Protein AF-A0A371WNA5-F1 (afdb_monomer_lite)

Structure (mmCIF, N/CA/C/O backbone):
data_AF-A0A371WNA5-F1
#
_entry.id   AF-A0A371WNA5-F1
#
loop_
_atom_site.group_PDB
_atom_site.id
_atom_site.type_symbol
_atom_site.label_atom_id
_atom_site.label_alt_id
_atom_site.label_comp_id
_atom_site.label_asym_id
_atom_site.label_entity_id
_atom_site.label_seq_id
_atom_site.pdbx_PDB_ins_code
_atom_site.Cartn_x
_atom_site.Cartn_y
_atom_site.Cartn_z
_atom_site.occupancy
_atom_site.B_iso_or_equiv
_atom_site.auth_seq_id
_atom_site.auth_comp_id
_atom_site.auth_asym_id
_atom_site.auth_atom_id
_atom_site.pdbx_PDB_model_num
ATOM 1 N N . MET A 1 1 ? 99.935 17.808 -42.632 1.00 55.56 1 MET A N 1
ATOM 2 C CA . MET A 1 1 ? 100.412 16.455 -43.012 1.00 55.56 1 MET A CA 1
ATOM 3 C C . MET A 1 1 ? 101.700 16.459 -43.849 1.00 55.56 1 MET A C 1
ATOM 5 O O . MET A 1 1 ? 102.156 15.390 -44.225 1.00 55.56 1 MET A O 1
ATOM 9 N N . GLN A 1 2 ? 102.340 17.606 -44.113 1.00 47.09 2 GLN A N 1
ATOM 10 C CA . GLN A 1 2 ? 103.704 17.631 -44.658 1.00 47.09 2 GLN A CA 1
ATOM 11 C C . GLN A 1 2 ? 104.681 17.578 -43.479 1.00 47.09 2 GLN A C 1
ATOM 13 O O . GLN A 1 2 ? 104.807 18.547 -42.740 1.00 47.09 2 GLN A O 1
ATOM 18 N N . GLY A 1 3 ? 105.249 16.396 -43.233 1.00 62.16 3 GLY A N 1
ATOM 19 C CA . GLY A 1 3 ? 106.142 16.117 -42.100 1.00 62.16 3 GLY A CA 1
ATOM 20 C C . GLY A 1 3 ? 105.931 14.747 -41.447 1.00 62.16 3 GLY A C 1
ATOM 21 O O . GLY A 1 3 ? 106.762 14.325 -40.651 1.00 62.16 3 GLY A O 1
ATOM 22 N N . MET A 1 4 ? 104.853 14.026 -41.784 1.00 57.50 4 MET A N 1
ATOM 23 C CA . MET A 1 4 ? 104.643 12.668 -41.274 1.00 57.50 4 MET A CA 1
ATOM 24 C C . MET A 1 4 ? 105.511 11.664 -42.050 1.00 57.50 4 MET A C 1
ATOM 26 O O . MET A 1 4 ? 105.470 11.669 -43.283 1.00 57.50 4 MET A O 1
ATOM 30 N N . PRO A 1 5 ? 106.265 10.782 -41.367 1.00 69.06 5 PRO A N 1
ATOM 31 C CA . PRO A 1 5 ? 106.990 9.699 -42.016 1.00 69.06 5 PRO A CA 1
ATOM 32 C C . PRO A 1 5 ? 106.029 8.849 -42.866 1.00 69.06 5 PRO A C 1
ATOM 34 O O . PRO A 1 5 ? 104.929 8.547 -42.392 1.00 69.06 5 PRO A O 1
ATOM 37 N N . PRO A 1 6 ? 106.421 8.399 -44.073 1.00 69.69 6 PRO A N 1
ATOM 38 C CA . PRO A 1 6 ? 105.523 7.714 -45.011 1.00 69.69 6 PRO A CA 1
ATOM 39 C C . PRO A 1 6 ? 104.736 6.538 -44.408 1.00 69.69 6 PRO A C 1
ATOM 41 O O . PRO A 1 6 ? 103.576 6.326 -44.749 1.00 69.69 6 PRO A O 1
ATOM 44 N N . ARG A 1 7 ? 105.328 5.811 -43.450 1.00 69.44 7 ARG A N 1
ATOM 45 C CA . ARG A 1 7 ? 104.669 4.697 -42.746 1.00 69.44 7 ARG A CA 1
ATOM 46 C C . ARG A 1 7 ? 103.568 5.129 -41.774 1.00 69.44 7 ARG A C 1
ATOM 48 O O . ARG A 1 7 ? 102.583 4.418 -41.630 1.00 69.44 7 ARG A O 1
ATOM 55 N N . GLN A 1 8 ? 103.711 6.280 -41.117 1.00 69.00 8 GLN A N 1
ATOM 56 C CA . GLN A 1 8 ? 102.682 6.793 -40.204 1.00 69.00 8 GLN A CA 1
ATOM 57 C C . GLN A 1 8 ? 101.502 7.388 -40.975 1.00 69.00 8 GLN A C 1
ATOM 59 O O . GLN A 1 8 ? 100.360 7.215 -40.562 1.00 69.00 8 GLN A O 1
ATOM 64 N N . ALA A 1 9 ? 101.765 8.008 -42.131 1.00 66.50 9 ALA A N 1
ATOM 65 C CA . ALA A 1 9 ? 100.706 8.432 -43.040 1.00 66.50 9 ALA A CA 1
ATOM 66 C C . ALA A 1 9 ? 99.907 7.226 -43.568 1.00 66.50 9 ALA A C 1
ATOM 68 O O . ALA A 1 9 ? 98.682 7.258 -43.533 1.00 66.50 9 ALA A O 1
ATOM 69 N N . ALA A 1 10 ? 100.582 6.143 -43.976 1.00 71.31 10 ALA A N 1
ATOM 70 C CA . ALA A 1 10 ? 99.922 4.924 -44.449 1.00 71.31 10 ALA A CA 1
ATOM 71 C C . ALA A 1 10 ? 99.013 4.288 -43.380 1.00 71.31 10 ALA A C 1
ATOM 73 O O . ALA A 1 10 ? 97.839 4.056 -43.650 1.00 71.31 10 ALA A O 1
ATOM 74 N N . HIS A 1 11 ? 99.505 4.108 -42.148 1.00 71.31 11 HIS A N 1
ATOM 75 C CA . HIS A 1 11 ? 98.686 3.563 -41.058 1.00 71.31 11 HIS A CA 1
ATOM 76 C C . HIS A 1 11 ? 97.518 4.470 -40.658 1.00 71.31 11 HIS A C 1
ATOM 78 O O . HIS A 1 11 ? 96.440 3.975 -40.336 1.00 71.31 11 HIS A O 1
ATOM 84 N N . PHE A 1 12 ? 97.698 5.794 -40.700 1.00 74.12 12 PHE A N 1
ATOM 85 C CA . PHE A 1 12 ? 96.598 6.722 -40.456 1.00 74.12 12 PHE A CA 1
ATOM 86 C C . PHE A 1 12 ? 95.506 6.565 -41.521 1.00 74.12 12 PHE A C 1
ATOM 88 O O . PHE A 1 12 ? 94.347 6.381 -41.155 1.00 74.12 12 PHE A O 1
ATOM 95 N N . TYR A 1 13 ? 95.870 6.534 -42.811 1.00 71.75 13 TYR A N 1
ATOM 96 C CA . TYR A 1 13 ? 94.924 6.304 -43.909 1.00 71.75 13 TYR A CA 1
ATOM 97 C C . TYR A 1 13 ? 94.220 4.944 -43.811 1.00 71.75 13 TYR A C 1
ATOM 99 O O . TYR A 1 13 ? 93.004 4.895 -43.970 1.00 71.75 13 TYR A O 1
ATOM 107 N N . GLU A 1 14 ? 94.935 3.866 -43.481 1.00 74.19 14 GLU A N 1
ATOM 108 C CA . GLU A 1 14 ? 94.331 2.541 -43.263 1.00 74.19 14 GLU A CA 1
ATOM 109 C C . GLU A 1 14 ? 93.355 2.524 -42.079 1.00 74.19 14 GLU A C 1
ATOM 111 O O . GLU A 1 14 ? 92.328 1.854 -42.145 1.00 74.19 14 GLU A O 1
ATOM 116 N N . SER A 1 15 ? 93.629 3.291 -41.018 1.00 70.06 15 SER A N 1
ATOM 117 C CA . SER A 1 15 ? 92.767 3.334 -39.828 1.00 70.06 15 SER A CA 1
ATOM 118 C C . SER A 1 15 ? 91.469 4.131 -40.023 1.00 70.06 15 SER A C 1
ATOM 120 O O . SER A 1 15 ? 90.460 3.810 -39.399 1.00 70.06 15 SER A O 1
ATOM 122 N N . ILE A 1 16 ? 91.464 5.144 -40.901 1.00 72.81 16 ILE A N 1
ATOM 123 C CA . ILE A 1 16 ? 90.288 6.000 -41.155 1.00 72.81 16 ILE A CA 1
ATOM 124 C C . ILE A 1 16 ? 89.507 5.617 -42.417 1.00 72.81 16 ILE A C 1
ATOM 126 O O . ILE A 1 16 ? 88.330 5.965 -42.527 1.00 72.81 16 ILE A O 1
ATOM 130 N N . ALA A 1 17 ? 90.125 4.904 -43.364 1.00 74.69 17 ALA A N 1
ATOM 131 C CA . ALA A 1 17 ? 89.486 4.505 -44.619 1.00 74.69 17 ALA A CA 1
ATOM 132 C C . ALA A 1 17 ? 88.176 3.710 -44.423 1.00 74.69 17 ALA A C 1
ATOM 134 O O . ALA A 1 17 ? 87.200 4.056 -45.090 1.00 74.69 17 ALA A O 1
ATOM 135 N N . PRO A 1 18 ? 88.070 2.744 -43.483 1.00 80.69 18 PRO A N 1
ATOM 136 C CA . PRO A 1 18 ? 86.810 2.038 -43.231 1.00 80.69 18 PRO A CA 1
ATOM 137 C C . PRO A 1 18 ? 85.691 2.960 -42.718 1.00 80.69 18 PRO A C 1
ATOM 139 O O . PRO A 1 18 ? 84.529 2.788 -43.074 1.00 80.69 18 PRO A O 1
ATOM 142 N N . GLY A 1 19 ? 86.032 3.973 -41.911 1.00 72.44 19 GLY A N 1
ATOM 143 C CA . GLY A 1 19 ? 85.065 4.950 -41.397 1.00 72.44 19 GLY A CA 1
ATOM 144 C C . GLY A 1 19 ? 84.547 5.900 -42.479 1.00 72.44 19 GLY A C 1
ATOM 145 O O . GLY A 1 19 ? 83.353 6.189 -42.529 1.00 72.44 19 GLY A O 1
ATOM 146 N N . ILE A 1 20 ? 85.426 6.343 -43.384 1.00 78.38 20 ILE A N 1
ATOM 147 C CA . ILE A 1 20 ? 85.045 7.169 -44.541 1.00 78.38 20 ILE A CA 1
ATOM 148 C C . ILE A 1 20 ? 84.175 6.367 -45.518 1.00 78.38 20 ILE A C 1
ATOM 150 O O . ILE A 1 20 ? 83.214 6.910 -46.063 1.00 78.38 20 ILE A O 1
ATOM 154 N N . GLU A 1 21 ? 84.475 5.083 -45.720 1.00 78.12 21 GLU A N 1
ATOM 155 C CA . GLU A 1 21 ? 83.683 4.204 -46.585 1.00 78.12 21 GLU A CA 1
ATOM 156 C C . GLU A 1 21 ? 82.281 3.944 -46.010 1.00 78.12 21 GLU A C 1
ATOM 158 O O . GLU A 1 21 ? 81.294 4.088 -46.729 1.00 78.12 21 GLU A O 1
ATOM 163 N N . ASN A 1 22 ? 82.161 3.697 -44.701 1.00 78.25 22 ASN A N 1
ATOM 164 C CA . ASN A 1 22 ? 80.857 3.570 -44.038 1.00 78.25 22 ASN A CA 1
ATOM 165 C C . ASN A 1 22 ? 80.016 4.851 -44.144 1.00 78.25 22 ASN A C 1
ATOM 167 O O . ASN A 1 22 ? 78.826 4.778 -44.443 1.00 78.25 22 ASN A O 1
ATOM 171 N N . LEU A 1 23 ? 80.619 6.032 -43.963 1.00 77.00 23 LEU A N 1
ATOM 172 C CA . LEU A 1 23 ? 79.907 7.308 -44.119 1.00 77.00 23 LEU A CA 1
ATOM 173 C C . LEU A 1 23 ? 79.466 7.556 -45.567 1.00 77.00 23 LEU A C 1
ATOM 175 O O . LEU A 1 23 ? 78.386 8.099 -45.790 1.00 77.00 23 LEU A O 1
ATOM 179 N N . ARG A 1 24 ? 80.259 7.138 -46.561 1.00 75.25 24 ARG A N 1
ATOM 180 C CA . ARG A 1 24 ? 79.859 7.203 -47.976 1.00 75.25 24 ARG A CA 1
ATOM 181 C C . ARG A 1 24 ? 78.702 6.264 -48.286 1.00 75.25 24 ARG A C 1
ATOM 183 O O . ARG A 1 24 ? 77.785 6.676 -48.991 1.00 75.25 24 ARG A O 1
ATOM 190 N N . GLN A 1 25 ? 78.721 5.044 -47.754 1.00 79.44 25 GLN A N 1
ATOM 191 C CA . GLN A 1 25 ? 77.631 4.084 -47.930 1.00 79.44 25 GLN A CA 1
ATOM 192 C C . GLN A 1 25 ? 76.346 4.566 -47.255 1.00 79.44 25 GLN A C 1
ATOM 194 O O . GLN A 1 25 ? 75.288 4.522 -47.878 1.00 79.44 25 GLN A O 1
ATOM 199 N N . GLN A 1 26 ? 76.439 5.105 -46.038 1.00 76.94 26 GLN A N 1
ATOM 200 C CA . GLN A 1 26 ? 75.295 5.675 -45.331 1.00 76.94 26 GLN A CA 1
ATOM 201 C C . GLN A 1 26 ? 74.732 6.899 -46.066 1.00 76.94 26 GLN A C 1
ATOM 203 O O . GLN A 1 26 ? 73.539 6.956 -46.334 1.00 76.94 26 GLN A O 1
ATOM 208 N N . HIS A 1 27 ? 75.584 7.824 -46.514 1.00 73.75 27 HIS A N 1
ATOM 209 C CA . HIS A 1 27 ? 75.142 8.980 -47.297 1.00 73.75 27 HIS A CA 1
ATOM 210 C C . HIS A 1 27 ? 74.528 8.578 -48.650 1.00 73.75 27 HIS A C 1
ATOM 212 O O . HIS A 1 27 ? 73.562 9.193 -49.092 1.00 73.75 27 HIS A O 1
ATOM 218 N N . ALA A 1 28 ? 75.046 7.538 -49.313 1.00 74.81 28 ALA A N 1
ATOM 219 C CA . ALA A 1 28 ? 74.449 7.003 -50.538 1.00 74.81 28 ALA A CA 1
ATOM 220 C C . ALA A 1 28 ? 73.077 6.356 -50.279 1.00 74.81 28 ALA A C 1
ATOM 222 O O . ALA A 1 28 ? 72.165 6.527 -51.088 1.00 74.81 28 ALA A O 1
ATOM 223 N N . GLN A 1 29 ? 72.908 5.660 -49.151 1.00 74.75 29 GLN A N 1
ATOM 224 C CA . GLN A 1 29 ? 71.621 5.106 -48.719 1.00 74.75 29 GLN A CA 1
ATOM 225 C C . GLN A 1 29 ? 70.617 6.209 -48.363 1.00 74.75 29 GLN A C 1
ATOM 227 O O . GLN A 1 29 ? 69.475 6.148 -48.814 1.00 74.75 29 GLN A O 1
ATOM 232 N N . ASP A 1 30 ? 71.045 7.245 -47.644 1.00 74.19 30 ASP A N 1
ATOM 233 C CA . ASP A 1 30 ? 70.201 8.385 -47.278 1.00 74.19 30 ASP A CA 1
ATOM 234 C C . ASP A 1 30 ? 69.790 9.196 -48.515 1.00 74.19 30 ASP A C 1
ATOM 236 O O . ASP A 1 30 ? 68.624 9.564 -48.660 1.00 74.19 30 ASP A O 1
ATOM 240 N N . GLN A 1 31 ? 70.710 9.421 -49.461 1.00 70.88 31 GLN A N 1
ATOM 241 C CA . GLN A 1 31 ? 70.391 10.059 -50.741 1.00 70.88 31 GLN A CA 1
ATOM 242 C C . GLN A 1 31 ? 69.438 9.212 -51.587 1.00 70.88 31 GLN A C 1
ATOM 244 O O . GLN A 1 31 ? 68.507 9.759 -52.180 1.00 70.88 31 GLN A O 1
ATOM 249 N N . ALA A 1 32 ? 69.631 7.892 -51.628 1.00 68.88 32 ALA A N 1
ATOM 250 C CA . ALA A 1 32 ? 68.714 6.988 -52.315 1.00 68.88 32 ALA A CA 1
ATOM 251 C C . ALA A 1 32 ? 67.321 7.005 -51.662 1.00 68.88 32 ALA A C 1
ATOM 253 O O . ALA A 1 32 ? 66.318 7.111 -52.367 1.00 68.88 32 ALA A O 1
ATOM 254 N N . GLY A 1 33 ? 67.247 6.986 -50.328 1.00 70.00 33 GLY A N 1
ATOM 255 C CA . GLY A 1 33 ? 65.998 7.104 -49.574 1.00 70.00 33 GLY A CA 1
ATOM 256 C C . GLY A 1 33 ? 65.288 8.439 -49.813 1.00 70.00 33 GLY A C 1
ATOM 257 O O . GLY A 1 33 ? 64.086 8.462 -50.072 1.00 70.00 33 GLY A O 1
ATOM 258 N N . TYR A 1 34 ? 66.029 9.549 -49.821 1.00 72.19 34 TYR A N 1
ATOM 259 C CA . TYR A 1 34 ? 65.486 10.878 -50.109 1.00 72.19 34 TYR A CA 1
ATOM 260 C C . TYR A 1 34 ? 64.925 10.982 -51.535 1.00 72.19 34 TYR A C 1
ATOM 262 O O . TYR A 1 34 ? 63.826 11.497 -51.727 1.00 72.19 34 TYR A O 1
ATOM 270 N N . GLN A 1 35 ? 65.633 10.445 -52.535 1.00 73.62 35 GLN A N 1
ATOM 271 C CA . GLN A 1 35 ? 65.156 10.427 -53.924 1.00 73.62 35 GLN A CA 1
ATOM 272 C C . GLN A 1 35 ? 63.911 9.548 -54.104 1.00 73.62 35 GLN A C 1
ATOM 274 O O . GLN A 1 35 ? 63.014 9.905 -54.870 1.00 73.62 35 GLN A O 1
ATOM 279 N N . VAL A 1 36 ? 63.823 8.421 -53.389 1.00 72.81 36 VAL A N 1
ATOM 280 C CA . VAL A 1 36 ? 62.626 7.564 -53.382 1.00 72.81 36 VAL A CA 1
ATOM 281 C C . VAL A 1 36 ? 61.442 8.285 -52.737 1.00 72.81 36 VAL A C 1
ATOM 283 O O . VAL A 1 36 ? 60.358 8.286 -53.317 1.00 72.81 36 VAL A O 1
ATOM 286 N N . ASN A 1 37 ? 61.644 8.961 -51.604 1.00 73.75 37 ASN A N 1
ATOM 287 C CA . ASN A 1 37 ? 60.589 9.725 -50.933 1.00 73.75 37 ASN A CA 1
ATOM 288 C C . ASN A 1 37 ? 60.102 10.897 -51.795 1.00 73.75 37 ASN A C 1
ATOM 290 O O . ASN A 1 37 ? 58.908 11.012 -52.041 1.00 73.75 37 ASN A O 1
ATOM 294 N N . GLN A 1 38 ? 61.014 11.686 -52.371 1.00 75.25 38 GLN A N 1
ATOM 295 C CA . GLN A 1 38 ? 60.659 12.791 -53.267 1.00 75.25 38 GLN A CA 1
ATOM 296 C C . GLN A 1 38 ? 59.885 12.305 -54.504 1.00 75.25 38 GLN A C 1
ATOM 298 O O . GLN A 1 38 ? 58.937 12.950 -54.952 1.00 75.25 38 GLN A O 1
ATOM 303 N N . ARG A 1 39 ? 60.260 11.146 -55.059 1.00 74.69 39 ARG A N 1
ATOM 304 C CA . ARG A 1 39 ? 59.533 10.513 -56.168 1.00 74.69 39 ARG A CA 1
ATOM 305 C C . ARG A 1 39 ? 58.135 10.060 -55.742 1.00 74.69 39 ARG A C 1
ATOM 307 O O . ARG A 1 39 ? 57.188 10.277 -56.495 1.00 74.69 39 ARG A O 1
ATOM 314 N N . ASN A 1 40 ? 58.000 9.455 -54.565 1.00 74.31 40 ASN A N 1
ATOM 315 C CA . ASN A 1 40 ? 56.713 9.007 -54.034 1.00 74.31 40 ASN A CA 1
ATOM 316 C C . ASN A 1 40 ? 55.782 10.187 -53.720 1.00 74.31 40 ASN A C 1
ATOM 318 O O . ASN A 1 40 ? 54.592 10.099 -54.024 1.00 74.31 40 ASN A O 1
ATOM 322 N N . ASP A 1 41 ? 56.312 11.301 -53.214 1.00 77.25 41 ASP A N 1
ATOM 323 C CA . ASP A 1 41 ? 55.553 12.530 -52.954 1.00 77.25 41 ASP A CA 1
ATOM 324 C C . ASP A 1 41 ? 55.036 13.158 -54.254 1.00 77.25 41 ASP A C 1
ATOM 326 O O . ASP A 1 41 ? 53.864 13.527 -54.350 1.00 77.25 41 ASP A O 1
ATOM 330 N N . LEU A 1 42 ? 55.876 13.218 -55.295 1.00 81.06 42 LEU A N 1
ATOM 331 C CA . LEU A 1 42 ? 55.479 13.717 -56.616 1.00 81.06 42 LEU A CA 1
ATOM 332 C C . LEU A 1 42 ? 54.384 12.850 -57.248 1.00 81.06 42 LEU A C 1
ATOM 334 O O . LEU A 1 42 ? 53.414 13.380 -57.795 1.00 81.06 42 LEU A O 1
ATOM 338 N N . VAL A 1 43 ? 54.518 11.523 -57.161 1.00 83.12 43 VAL A N 1
ATOM 339 C CA . VAL A 1 43 ? 53.506 10.598 -57.689 1.00 83.12 43 VAL A CA 1
ATOM 340 C C . VAL A 1 43 ? 52.213 10.692 -56.879 1.00 83.12 43 VAL A C 1
ATOM 342 O O . VAL A 1 43 ? 51.143 10.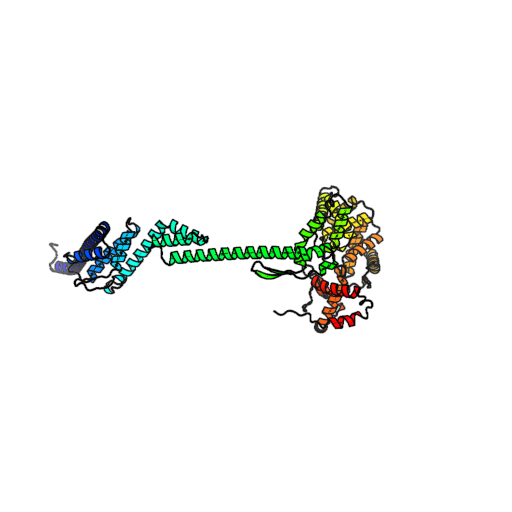803 -57.470 1.00 83.12 43 VAL A O 1
ATOM 345 N N . SER A 1 44 ? 52.285 10.728 -55.549 1.00 82.44 44 SER A N 1
ATOM 346 C CA . SER A 1 44 ? 51.103 10.855 -54.685 1.00 82.44 44 SER A CA 1
ATOM 347 C C . SER A 1 44 ? 50.380 12.185 -54.905 1.00 82.44 44 SER A C 1
ATOM 349 O O . SER A 1 44 ? 49.155 12.207 -55.015 1.00 82.44 44 SER A O 1
ATOM 351 N N . GLY A 1 45 ? 51.121 13.289 -55.057 1.00 84.12 45 GLY A N 1
ATOM 352 C CA . GLY A 1 45 ? 50.570 14.602 -55.399 1.00 84.12 45 GLY A CA 1
ATOM 353 C C . GLY A 1 45 ? 49.857 14.606 -56.753 1.00 84.12 45 GLY A C 1
ATOM 354 O O . GLY A 1 45 ? 48.739 15.109 -56.863 1.00 84.12 45 GLY A O 1
ATOM 355 N N . PHE A 1 46 ? 50.453 13.972 -57.765 1.00 89.06 46 PHE A N 1
ATOM 356 C CA . PHE A 1 46 ? 49.831 13.797 -59.078 1.00 89.06 46 PHE A CA 1
ATOM 357 C C . PHE A 1 46 ? 48.541 12.960 -59.016 1.00 89.06 46 PHE A C 1
ATOM 359 O O . PHE A 1 46 ? 47.511 13.363 -59.561 1.00 89.06 46 PHE A O 1
ATOM 366 N N . LEU A 1 47 ? 48.569 11.816 -58.327 1.00 91.31 47 LEU A N 1
ATOM 367 C CA . LEU A 1 47 ? 47.403 10.939 -58.175 1.00 91.31 47 LEU A CA 1
ATOM 368 C C . LEU A 1 47 ? 46.264 11.639 -57.423 1.00 91.31 47 LEU A C 1
ATOM 370 O O . LEU A 1 47 ? 45.104 11.549 -57.829 1.00 91.31 47 LEU A O 1
ATOM 374 N N . ASN A 1 48 ? 46.595 12.389 -56.371 1.00 88.81 48 ASN A N 1
ATOM 375 C CA . ASN A 1 48 ? 45.632 13.202 -55.635 1.00 88.81 48 ASN A CA 1
ATOM 376 C C . ASN A 1 48 ? 44.998 14.283 -56.511 1.00 88.81 48 ASN A C 1
ATOM 378 O O . ASN A 1 48 ? 43.773 14.419 -56.490 1.00 88.81 48 ASN A O 1
ATOM 382 N N . ALA A 1 49 ? 45.793 14.986 -57.323 1.00 89.38 49 ALA A N 1
ATOM 383 C CA . ALA A 1 49 ? 45.285 15.982 -58.263 1.00 89.38 49 ALA A CA 1
ATOM 384 C C . ALA A 1 49 ? 44.309 15.367 -59.279 1.00 89.38 49 ALA A C 1
ATOM 386 O O . ALA A 1 49 ? 43.251 15.938 -59.532 1.00 89.38 49 ALA A O 1
ATOM 387 N N . ARG A 1 50 ? 44.604 14.169 -59.804 1.00 91.38 50 ARG A N 1
ATOM 388 C CA . ARG A 1 50 ? 43.711 13.468 -60.743 1.00 91.38 50 ARG A CA 1
ATOM 389 C C . ARG A 1 50 ? 42.407 13.005 -60.124 1.00 91.38 50 ARG A C 1
ATOM 391 O O . ARG A 1 50 ? 41.359 13.118 -60.756 1.00 91.38 50 ARG A O 1
ATOM 398 N N . MET A 1 51 ? 42.463 12.494 -58.900 1.00 93.75 51 MET A N 1
ATOM 399 C CA . MET A 1 51 ? 41.254 12.144 -58.165 1.00 93.75 51 MET A CA 1
ATOM 400 C C . MET A 1 51 ? 40.372 13.375 -57.931 1.00 93.75 51 MET A C 1
ATOM 402 O O . MET A 1 51 ? 39.167 13.303 -58.154 1.00 93.75 51 MET A O 1
ATOM 406 N N . SER A 1 52 ? 40.963 14.506 -57.538 1.00 91.69 52 SER A N 1
ATOM 407 C CA . SER A 1 52 ? 40.219 15.752 -57.325 1.00 91.69 52 SER A CA 1
ATOM 408 C C . SER A 1 52 ? 39.648 16.329 -58.629 1.00 91.69 52 SER A C 1
ATOM 410 O O . SER A 1 52 ? 38.458 16.615 -58.683 1.00 91.69 52 SER A O 1
ATOM 412 N N . GLU A 1 53 ? 40.428 16.392 -59.715 1.00 93.31 53 GLU A N 1
ATOM 413 C CA . GLU A 1 53 ? 39.950 16.828 -61.043 1.00 93.31 53 GLU A CA 1
ATOM 414 C C . GLU A 1 53 ? 38.796 15.947 -61.551 1.00 93.31 53 GLU A C 1
ATOM 416 O O . GLU A 1 53 ? 37.832 16.429 -62.149 1.00 93.31 53 GLU A O 1
ATOM 421 N N . GLY A 1 54 ? 38.882 14.637 -61.313 1.00 92.81 54 GLY A N 1
ATOM 422 C CA . GLY A 1 54 ? 37.829 13.695 -61.667 1.00 92.81 54 GLY A CA 1
ATOM 423 C C . GLY A 1 54 ? 36.523 13.959 -60.920 1.00 92.81 54 GLY A C 1
ATOM 424 O O . GLY A 1 54 ? 35.458 13.966 -61.540 1.00 92.81 54 GLY A O 1
ATOM 425 N N . LEU A 1 55 ? 36.614 14.224 -59.614 1.00 91.56 55 LEU A N 1
ATOM 426 C CA . LEU A 1 55 ? 35.468 14.595 -58.783 1.00 91.56 55 LEU A CA 1
ATOM 427 C C . LEU A 1 55 ? 34.851 15.927 -59.221 1.00 91.56 55 LEU A C 1
ATOM 429 O O . LEU A 1 55 ? 33.631 16.011 -59.353 1.00 91.56 55 LEU A O 1
ATOM 433 N N . GLU A 1 56 ? 35.673 16.939 -59.507 1.00 92.12 56 GLU A N 1
ATOM 434 C CA . GLU A 1 56 ? 35.217 18.244 -60.013 1.00 92.12 56 GLU A CA 1
ATOM 435 C C . GLU A 1 56 ? 34.476 18.117 -61.351 1.00 92.12 56 GLU A C 1
ATOM 437 O O . GLU A 1 56 ? 33.507 18.832 -61.606 1.00 92.12 56 GLU A O 1
ATOM 442 N N . ARG A 1 57 ? 34.890 17.166 -62.196 1.00 93.06 57 ARG A N 1
ATOM 443 C CA . ARG A 1 57 ? 34.230 16.847 -63.472 1.00 93.06 57 ARG A CA 1
ATOM 444 C C . ARG A 1 57 ? 33.028 15.908 -63.343 1.00 93.06 57 ARG A C 1
ATOM 446 O O . ARG A 1 57 ? 32.429 15.575 -64.363 1.00 93.06 57 ARG A O 1
ATOM 453 N N . GLY A 1 58 ? 32.681 15.467 -62.133 1.00 90.06 58 GLY A N 1
ATOM 454 C CA . GLY A 1 58 ? 31.566 14.548 -61.893 1.00 90.06 58 GLY A CA 1
ATOM 455 C C . GLY A 1 58 ? 31.772 13.154 -62.491 1.00 90.06 58 GLY A C 1
ATOM 456 O O . GLY A 1 58 ? 30.799 12.486 -62.841 1.00 90.06 58 GLY A O 1
ATOM 457 N N . LEU A 1 59 ? 33.024 12.719 -62.656 1.00 93.12 59 LEU A N 1
ATOM 458 C CA . LEU A 1 59 ? 33.329 11.378 -63.146 1.00 93.12 59 LEU A CA 1
ATOM 459 C C . LEU A 1 59 ? 33.005 10.327 -62.076 1.00 93.12 59 LEU A C 1
ATOM 461 O O . LEU A 1 59 ? 33.204 10.548 -60.882 1.00 93.12 59 LEU A O 1
ATOM 465 N N . SER A 1 60 ? 32.544 9.156 -62.514 1.00 89.69 60 SER A N 1
ATOM 466 C CA . SER A 1 60 ? 32.347 8.008 -61.620 1.00 89.69 60 SER A CA 1
ATOM 467 C C . SER A 1 60 ? 33.685 7.478 -61.074 1.00 89.69 60 SER A C 1
ATOM 469 O O . SER A 1 60 ? 34.717 7.640 -61.736 1.00 89.69 60 SER A O 1
ATOM 471 N N . PRO A 1 61 ? 33.694 6.790 -59.915 1.00 91.12 61 PRO A N 1
ATOM 472 C CA . PRO A 1 61 ? 34.917 6.211 -59.354 1.00 91.12 61 PRO A CA 1
ATOM 473 C C . PRO A 1 61 ? 35.685 5.318 -60.339 1.00 91.12 61 PRO A C 1
ATOM 475 O O . PRO A 1 61 ? 36.905 5.435 -60.442 1.00 91.12 61 PRO A O 1
ATOM 478 N N . ASP A 1 62 ? 34.976 4.515 -61.137 1.00 88.31 62 ASP A N 1
ATOM 479 C CA . ASP A 1 62 ? 35.574 3.641 -62.153 1.00 88.31 62 ASP A CA 1
ATOM 480 C C . ASP A 1 62 ? 36.255 4.431 -63.279 1.00 88.31 62 ASP A C 1
ATOM 482 O O . ASP A 1 62 ? 37.344 4.075 -63.733 1.00 88.31 62 ASP A O 1
ATOM 486 N N . GLN A 1 63 ? 35.645 5.535 -63.723 1.00 90.88 63 GLN A N 1
ATOM 487 C CA . GLN A 1 63 ? 36.239 6.419 -64.732 1.00 90.88 63 GLN A CA 1
ATOM 488 C C . GLN A 1 63 ? 37.483 7.129 -64.189 1.00 90.88 63 GLN A C 1
ATOM 490 O O . GLN A 1 63 ? 38.483 7.252 -64.900 1.00 90.88 63 GLN A O 1
ATOM 495 N N . ILE A 1 64 ? 37.442 7.572 -62.930 1.00 92.50 64 ILE A N 1
ATOM 496 C CA . ILE A 1 64 ? 38.580 8.213 -62.261 1.00 92.50 64 ILE A CA 1
ATOM 497 C C . ILE A 1 64 ? 39.727 7.212 -62.108 1.00 92.50 64 ILE A C 1
ATOM 499 O O . ILE A 1 64 ? 40.861 7.519 -62.485 1.00 92.50 64 ILE A O 1
ATOM 503 N N . TYR A 1 65 ? 39.434 5.995 -61.647 1.00 91.62 65 TYR A N 1
ATOM 504 C CA . TYR A 1 65 ? 40.407 4.910 -61.563 1.00 91.62 65 TYR A CA 1
ATOM 505 C C . TYR A 1 65 ? 41.011 4.577 -62.932 1.00 91.62 65 TYR A C 1
ATOM 507 O O . TYR A 1 65 ? 42.233 4.507 -63.067 1.00 91.62 65 TYR A O 1
ATOM 515 N N . GLY A 1 66 ? 40.180 4.437 -63.970 1.00 89.06 66 GLY A N 1
ATOM 516 C CA . GLY A 1 66 ? 40.629 4.170 -65.337 1.00 89.06 66 GLY A CA 1
ATOM 517 C C . GLY A 1 66 ? 41.577 5.246 -65.878 1.00 89.06 66 GLY A C 1
ATOM 518 O O . GLY A 1 66 ? 42.612 4.920 -66.465 1.00 89.06 66 GLY A O 1
ATOM 519 N N . ASN A 1 67 ? 41.279 6.523 -65.621 1.00 90.38 67 ASN A N 1
ATOM 520 C CA . ASN A 1 67 ? 42.144 7.643 -66.001 1.00 90.38 67 ASN A CA 1
ATOM 521 C C . ASN A 1 67 ? 43.481 7.615 -65.250 1.00 90.38 67 ASN A C 1
ATOM 523 O O . ASN A 1 67 ? 44.537 7.746 -65.867 1.00 90.38 67 ASN A O 1
ATOM 527 N N . ILE A 1 68 ? 43.451 7.366 -63.939 1.00 91.31 68 ILE A N 1
ATOM 528 C CA . ILE A 1 68 ? 44.653 7.216 -63.109 1.00 91.31 68 ILE A CA 1
ATOM 529 C C . ILE A 1 68 ? 45.535 6.070 -63.619 1.00 91.31 68 ILE A C 1
ATOM 531 O O . ILE A 1 68 ? 46.749 6.229 -63.756 1.00 91.31 68 ILE A O 1
ATOM 535 N N . ARG A 1 69 ? 44.937 4.920 -63.952 1.00 88.12 69 ARG A N 1
ATOM 536 C CA . ARG A 1 69 ? 45.657 3.767 -64.515 1.00 88.12 69 ARG A CA 1
ATOM 537 C C . ARG A 1 69 ? 46.333 4.115 -65.838 1.00 88.12 69 ARG A C 1
ATOM 539 O O . ARG A 1 69 ? 47.515 3.812 -66.003 1.00 88.12 69 ARG A O 1
ATOM 546 N N . LYS A 1 70 ? 45.611 4.771 -66.749 1.00 87.00 70 LYS A N 1
ATOM 547 C CA . LYS A 1 70 ? 46.155 5.223 -68.037 1.00 87.00 70 LYS A CA 1
ATOM 548 C C . LYS A 1 70 ? 47.343 6.162 -67.832 1.00 87.00 70 LYS A C 1
ATOM 550 O O . LYS A 1 70 ? 48.392 5.980 -68.446 1.00 87.00 70 LYS A O 1
ATOM 555 N N . ASP A 1 71 ? 47.221 7.111 -66.915 1.00 87.38 71 ASP A N 1
ATOM 556 C CA . ASP A 1 71 ? 48.286 8.071 -66.651 1.00 87.38 71 ASP A CA 1
ATOM 557 C C . ASP A 1 71 ? 49.533 7.413 -66.035 1.00 87.38 71 ASP A C 1
ATOM 559 O O . ASP A 1 71 ? 50.657 7.702 -66.460 1.00 87.38 71 ASP A O 1
ATOM 563 N N . MET A 1 72 ? 49.358 6.458 -65.114 1.00 86.19 72 MET A N 1
ATOM 564 C CA . MET A 1 72 ? 50.464 5.667 -64.554 1.00 86.19 72 MET A CA 1
ATOM 565 C C . MET A 1 72 ? 51.206 4.852 -65.623 1.00 86.19 72 MET A C 1
ATOM 567 O O . MET A 1 72 ? 52.427 4.727 -65.552 1.00 86.19 72 MET A O 1
ATOM 571 N N . GLN A 1 73 ? 50.500 4.348 -66.639 1.00 82.00 73 GLN A N 1
ATOM 572 C CA . GLN A 1 73 ? 51.105 3.627 -67.767 1.00 82.00 73 GLN A CA 1
ATOM 573 C C . GLN A 1 73 ? 51.880 4.542 -68.725 1.00 82.00 73 GLN A C 1
ATOM 575 O O . GLN A 1 73 ? 52.826 4.091 -69.362 1.00 82.00 73 GLN A O 1
ATOM 580 N N . THR A 1 74 ? 51.505 5.819 -68.825 1.00 81.69 74 THR A N 1
ATOM 581 C CA . THR A 1 74 ? 52.174 6.790 -69.716 1.00 81.69 74 THR A CA 1
ATOM 582 C C . THR A 1 74 ? 53.323 7.552 -69.055 1.00 81.69 74 THR A C 1
ATOM 584 O O . THR A 1 74 ? 54.188 8.094 -69.740 1.00 81.69 74 THR A O 1
ATOM 587 N N . THR A 1 75 ? 53.371 7.590 -67.724 1.00 82.81 75 THR A N 1
ATOM 588 C CA . THR A 1 75 ? 54.398 8.336 -66.988 1.00 82.81 75 THR A CA 1
ATOM 589 C C . THR A 1 75 ? 55.668 7.493 -66.853 1.00 82.81 75 THR A C 1
ATOM 591 O O . THR A 1 75 ? 55.651 6.461 -66.184 1.00 82.81 75 THR A O 1
ATOM 594 N N . ASN A 1 76 ? 56.803 7.932 -67.418 1.00 74.50 76 ASN A N 1
ATOM 595 C CA . ASN A 1 76 ? 58.100 7.213 -67.374 1.00 74.50 76 ASN A CA 1
ATOM 596 C C . ASN A 1 76 ? 58.550 6.811 -65.954 1.00 74.50 76 ASN A C 1
ATOM 598 O O . ASN A 1 76 ? 59.255 5.820 -65.765 1.00 74.50 76 ASN A O 1
ATOM 602 N N . VAL A 1 77 ? 58.122 7.580 -64.950 1.00 75.19 77 VAL A N 1
ATOM 603 C CA . VAL A 1 77 ? 58.406 7.342 -63.533 1.00 75.19 77 VAL A CA 1
ATOM 604 C C . VAL A 1 77 ? 57.621 6.146 -62.981 1.00 75.19 77 VAL A C 1
ATOM 606 O O . VAL A 1 77 ? 58.129 5.474 -62.098 1.00 75.19 77 VAL A O 1
ATOM 609 N N . VAL A 1 78 ? 56.421 5.833 -63.466 1.00 78.06 78 VAL A N 1
ATOM 610 C CA . VAL A 1 78 ? 55.562 4.778 -62.879 1.00 78.06 78 VAL A CA 1
ATOM 611 C C . VAL A 1 78 ? 55.407 3.576 -63.812 1.00 78.06 78 VAL A C 1
ATOM 613 O O . VAL A 1 78 ? 55.348 2.438 -63.354 1.00 78.06 78 VAL A O 1
ATOM 616 N N . SER A 1 79 ? 55.441 3.810 -65.122 1.00 81.00 79 SER A N 1
ATOM 617 C CA . SER A 1 79 ? 55.279 2.797 -66.174 1.00 81.00 79 SER A CA 1
ATOM 618 C C . SER A 1 79 ? 56.272 1.634 -66.095 1.00 81.00 79 SER A C 1
ATOM 620 O O . SER A 1 79 ? 55.913 0.511 -66.433 1.00 81.00 79 SER A O 1
ATOM 622 N N . ASN A 1 80 ? 57.486 1.874 -65.591 1.00 82.94 80 ASN A N 1
ATOM 623 C CA . ASN A 1 80 ? 58.521 0.848 -65.422 1.00 82.94 80 ASN A CA 1
ATOM 624 C C . ASN A 1 80 ? 58.406 0.048 -64.105 1.00 82.94 80 ASN A C 1
ATOM 626 O O . ASN A 1 80 ? 59.241 -0.816 -63.846 1.00 82.94 80 ASN A O 1
ATOM 630 N N . MET A 1 81 ? 57.422 0.341 -63.247 1.00 82.88 81 MET A N 1
ATOM 631 C CA . MET A 1 81 ? 57.212 -0.378 -61.983 1.00 82.88 81 MET A CA 1
ATOM 632 C C . MET A 1 81 ? 56.303 -1.604 -62.168 1.00 82.88 81 MET A C 1
ATOM 634 O O . MET A 1 81 ? 55.348 -1.528 -62.948 1.00 82.88 81 MET A O 1
ATOM 638 N N . PRO A 1 82 ? 56.514 -2.700 -61.410 1.00 84.19 82 PRO A N 1
ATOM 639 C CA . PRO A 1 82 ? 55.566 -3.809 -61.341 1.00 84.19 82 PRO A CA 1
ATOM 640 C C . PRO A 1 82 ? 54.167 -3.344 -60.924 1.00 84.19 82 PRO A C 1
ATOM 642 O O . PRO A 1 82 ? 54.017 -2.455 -60.087 1.00 84.19 82 PRO A O 1
ATOM 645 N N . PHE A 1 83 ? 53.130 -3.984 -61.469 1.00 83.62 83 PHE A N 1
ATOM 646 C CA . PHE A 1 83 ? 51.733 -3.619 -61.211 1.00 83.62 83 PHE A CA 1
ATOM 647 C C . PHE A 1 83 ? 51.382 -3.524 -59.709 1.00 83.6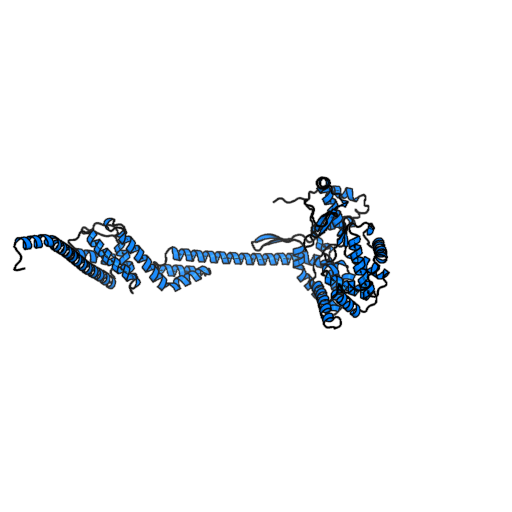2 83 PHE A C 1
ATOM 649 O O . PHE A 1 83 ? 50.829 -2.496 -59.321 1.00 83.62 83 PHE A O 1
ATOM 656 N N . PRO A 1 84 ? 51.767 -4.482 -58.836 1.00 85.12 84 PRO A N 1
ATOM 657 C CA . PRO A 1 84 ? 51.491 -4.368 -57.402 1.00 85.12 84 PRO A CA 1
ATOM 658 C C . PRO A 1 84 ? 52.125 -3.137 -56.741 1.00 85.12 84 PRO A C 1
ATOM 660 O O . PRO A 1 84 ? 51.570 -2.600 -55.788 1.00 85.12 84 PRO A O 1
ATOM 663 N N . ASP A 1 85 ? 53.269 -2.663 -57.237 1.00 86.62 85 ASP A N 1
ATOM 664 C CA . ASP A 1 85 ? 53.943 -1.491 -56.673 1.00 86.62 85 ASP A CA 1
ATOM 665 C C . ASP A 1 85 ? 53.287 -0.183 -57.137 1.00 86.62 85 ASP A C 1
ATOM 667 O O . ASP A 1 85 ? 53.169 0.755 -56.350 1.00 86.62 85 ASP A O 1
ATOM 671 N N . GLN A 1 86 ? 52.744 -0.145 -58.359 1.00 87.31 86 GLN A N 1
ATOM 672 C CA . GLN A 1 86 ? 51.878 0.957 -58.805 1.00 87.31 86 GLN A CA 1
ATOM 673 C C . GLN A 1 86 ? 50.616 1.063 -57.934 1.00 87.31 86 GLN A C 1
ATOM 675 O O . GLN A 1 86 ? 50.155 2.157 -57.616 1.00 87.31 86 GLN A O 1
ATOM 680 N N . GLU A 1 87 ? 50.054 -0.073 -57.524 1.00 88.69 87 GLU A N 1
ATOM 681 C CA . GLU A 1 87 ? 48.878 -0.103 -56.653 1.00 88.69 87 GLU A CA 1
ATOM 682 C C . GLU A 1 87 ? 49.189 0.314 -55.222 1.00 88.69 87 GLU A C 1
ATOM 684 O O . GLU A 1 87 ? 48.382 1.012 -54.617 1.00 88.69 87 GLU A O 1
ATOM 689 N N . LYS A 1 88 ? 50.369 -0.025 -54.693 1.00 88.69 88 LYS A N 1
ATOM 690 C CA . LYS A 1 88 ? 50.826 0.509 -53.401 1.00 88.69 88 LYS A CA 1
ATOM 691 C C . LYS A 1 88 ? 50.949 2.034 -53.426 1.00 88.69 88 LYS A C 1
ATOM 693 O O . LYS A 1 88 ? 50.580 2.675 -52.447 1.00 88.69 88 LYS A O 1
ATOM 698 N N . LEU A 1 89 ? 51.401 2.619 -54.540 1.00 88.38 89 LEU A N 1
ATOM 699 C CA . LEU A 1 89 ? 51.424 4.078 -54.708 1.00 88.38 89 LEU A CA 1
ATOM 700 C C . LEU A 1 89 ? 50.010 4.674 -54.708 1.00 88.38 89 LEU A C 1
ATOM 702 O O . LEU A 1 89 ? 49.775 5.690 -54.056 1.00 88.38 89 LEU A O 1
ATOM 706 N N . LEU A 1 90 ? 49.050 4.021 -55.373 1.00 91.06 90 LEU A N 1
ATOM 707 C CA . LEU A 1 90 ? 47.651 4.451 -55.315 1.00 91.06 90 LEU A CA 1
ATOM 708 C C . LEU A 1 90 ? 47.062 4.311 -53.907 1.00 91.06 90 LEU A C 1
ATOM 710 O O . LEU A 1 90 ? 46.361 5.214 -53.461 1.00 91.06 90 LEU A O 1
ATOM 714 N N . LEU A 1 91 ? 47.364 3.226 -53.192 1.00 92.44 91 LEU A N 1
ATOM 715 C CA . LEU A 1 91 ? 46.932 3.042 -51.806 1.00 92.44 91 LEU A CA 1
ATOM 716 C C . LEU A 1 91 ? 47.504 4.120 -50.881 1.00 92.44 91 LEU A C 1
ATOM 718 O O . LEU A 1 91 ? 46.775 4.595 -50.019 1.00 92.44 91 LEU A O 1
ATOM 722 N N . GLY A 1 92 ? 48.748 4.563 -51.091 1.00 89.69 92 GLY A N 1
ATOM 723 C CA . GLY A 1 92 ? 49.315 5.710 -50.372 1.00 89.69 92 GLY A CA 1
ATOM 724 C C . GLY A 1 92 ? 48.553 7.012 -50.643 1.00 89.69 92 GLY A C 1
ATOM 725 O O . GLY A 1 92 ? 48.217 7.747 -49.716 1.00 89.69 92 GLY A O 1
ATOM 726 N N . ALA A 1 93 ? 48.184 7.272 -51.901 1.00 90.94 93 ALA A N 1
ATOM 727 C CA . ALA A 1 93 ? 47.358 8.432 -52.247 1.00 90.94 93 ALA A CA 1
ATOM 728 C C . ALA A 1 93 ? 45.940 8.344 -51.642 1.00 90.94 93 ALA A C 1
ATOM 730 O O . ALA A 1 93 ? 45.425 9.330 -51.113 1.00 90.94 93 ALA A O 1
ATOM 731 N N . LEU A 1 94 ? 45.321 7.159 -51.659 1.00 93.62 94 LEU A N 1
ATOM 732 C CA . LEU A 1 94 ? 44.030 6.913 -51.011 1.00 93.62 94 LEU A CA 1
ATOM 733 C C . LEU A 1 94 ? 44.118 7.080 -49.494 1.00 93.62 94 LEU A C 1
ATOM 735 O O . LEU A 1 94 ? 43.221 7.679 -48.914 1.00 93.62 94 LEU A O 1
ATOM 739 N N . GLN A 1 95 ? 45.195 6.615 -48.861 1.00 93.81 95 GLN A N 1
ATOM 740 C CA . GLN A 1 95 ? 45.427 6.800 -47.432 1.00 93.81 95 GLN A CA 1
ATOM 741 C C . GLN A 1 95 ? 45.439 8.287 -47.058 1.00 93.81 95 GLN A C 1
ATOM 743 O O . GLN A 1 95 ? 44.715 8.683 -46.148 1.00 93.81 95 GLN A O 1
ATOM 748 N N . HIS A 1 96 ? 46.161 9.126 -47.805 1.00 89.31 96 HIS A N 1
ATOM 749 C CA . HIS A 1 96 ? 46.144 10.575 -47.579 1.00 89.31 96 HIS A CA 1
ATOM 750 C C . HIS A 1 96 ? 44.743 11.186 -47.717 1.00 89.31 96 HIS A C 1
ATOM 752 O O . HIS A 1 96 ? 44.380 12.083 -46.954 1.00 89.31 96 HIS A O 1
ATOM 758 N N . LYS A 1 97 ? 43.923 10.694 -48.655 1.00 91.06 97 LYS A N 1
ATOM 759 C CA . LYS A 1 97 ? 42.521 11.123 -48.757 1.00 91.06 97 LYS A CA 1
ATOM 760 C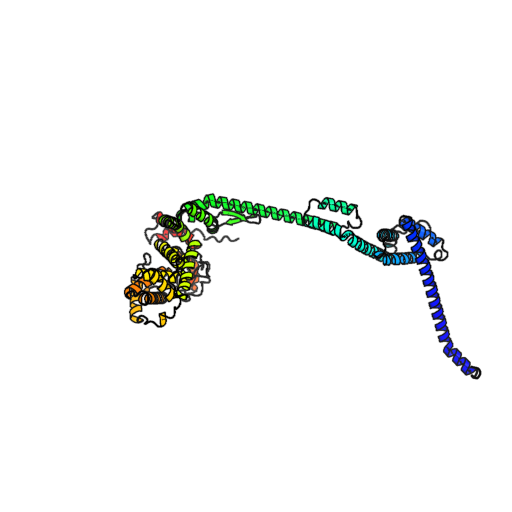 C . LYS A 1 97 ? 41.675 10.653 -47.579 1.00 91.06 97 LYS A C 1
ATOM 762 O O . LYS A 1 97 ? 40.888 11.443 -47.076 1.00 91.06 97 LYS A O 1
ATOM 767 N N . VAL A 1 98 ? 41.851 9.418 -47.106 1.00 93.44 98 VAL A N 1
ATOM 768 C CA . VAL A 1 98 ? 41.162 8.906 -45.908 1.00 93.44 98 VAL A CA 1
ATOM 769 C C . VAL A 1 98 ? 41.503 9.751 -44.677 1.00 93.44 98 VAL A C 1
ATOM 771 O O . VAL A 1 98 ? 40.603 10.120 -43.926 1.00 93.44 98 VAL A O 1
ATOM 774 N N . GLU A 1 99 ? 42.774 10.115 -44.499 1.00 91.88 99 GLU A N 1
ATOM 775 C CA . GLU A 1 99 ? 43.239 10.976 -43.401 1.00 91.88 99 GLU A CA 1
ATOM 776 C C . GLU A 1 99 ? 42.629 12.390 -43.470 1.00 91.88 99 GLU A C 1
ATOM 778 O O . GLU A 1 99 ? 42.254 12.954 -42.440 1.00 91.88 99 GLU A O 1
ATOM 783 N N . GLY A 1 100 ? 42.472 12.950 -44.676 1.00 90.62 100 GLY A N 1
ATOM 784 C CA . GLY A 1 100 ? 41.844 14.259 -44.908 1.00 90.62 100 GLY A CA 1
ATOM 785 C C . GLY A 1 100 ? 40.310 14.253 -44.937 1.00 90.62 100 GLY A C 1
ATOM 786 O O . GLY A 1 100 ? 39.689 15.313 -44.826 1.00 90.62 100 GLY A O 1
ATOM 787 N N . LEU A 1 101 ? 39.686 13.077 -45.043 1.00 91.69 101 LEU A N 1
ATOM 788 C CA . LEU A 1 101 ? 38.258 12.915 -45.328 1.00 91.69 101 LEU A CA 1
ATOM 789 C C . LEU A 1 101 ? 37.362 13.614 -44.301 1.00 91.69 101 LEU A C 1
ATOM 791 O O . LEU A 1 101 ? 36.381 14.260 -44.658 1.00 91.69 101 LEU A O 1
ATOM 795 N N . ALA A 1 102 ? 37.715 13.525 -43.017 1.00 88.50 102 ALA A N 1
ATOM 796 C CA . ALA A 1 102 ? 36.935 14.120 -41.932 1.00 88.50 102 ALA A CA 1
ATOM 797 C C . ALA A 1 102 ? 36.858 15.657 -42.011 1.00 88.50 102 ALA A C 1
ATOM 799 O O . ALA A 1 102 ? 35.895 16.244 -41.516 1.00 88.50 102 ALA A O 1
ATOM 800 N N . ALA A 1 103 ? 37.860 16.302 -42.614 1.00 89.56 103 ALA A N 1
ATOM 801 C CA . ALA A 1 103 ? 37.943 17.753 -42.756 1.00 89.56 103 ALA A CA 1
ATOM 802 C C . ALA A 1 103 ? 37.435 18.255 -44.120 1.00 89.56 103 ALA A C 1
ATOM 804 O O . ALA A 1 103 ? 37.253 19.462 -44.285 1.00 89.56 103 ALA A O 1
ATOM 805 N N . SER A 1 104 ? 37.192 17.361 -45.087 1.00 87.56 104 SER A N 1
ATOM 806 C CA . SER A 1 104 ? 36.779 17.755 -46.436 1.00 87.56 104 SER A CA 1
ATOM 807 C C . SER A 1 104 ? 35.333 18.289 -46.461 1.00 87.56 104 SER A C 1
ATOM 809 O O . SER A 1 104 ? 34.438 17.695 -45.844 1.00 87.56 104 SER A O 1
ATOM 811 N N . PRO A 1 105 ? 35.058 19.405 -47.167 1.00 84.56 105 PRO A N 1
ATOM 812 C CA . PRO A 1 105 ? 33.693 19.852 -47.445 1.00 84.56 105 PRO A CA 1
ATOM 813 C C . PRO A 1 105 ? 32.970 18.945 -48.457 1.00 84.56 105 PRO A C 1
ATOM 815 O O . PRO A 1 105 ? 31.749 18.855 -48.415 1.00 84.56 105 PRO A O 1
ATOM 818 N N . ASP A 1 106 ? 33.706 18.224 -49.310 1.00 87.81 106 ASP A N 1
ATOM 819 C CA . ASP A 1 106 ? 33.180 17.258 -50.288 1.00 87.81 106 ASP A CA 1
ATOM 820 C C . ASP A 1 106 ? 33.356 15.806 -49.804 1.00 87.81 106 ASP A C 1
ATOM 822 O O . ASP A 1 106 ? 33.450 14.867 -50.602 1.00 87.81 106 ASP A O 1
ATOM 826 N N . TRP A 1 107 ? 33.391 15.608 -48.481 1.00 88.31 107 TRP A N 1
ATOM 827 C CA . TRP A 1 107 ? 33.706 14.323 -47.858 1.00 88.31 107 TRP A CA 1
ATOM 828 C C . TRP A 1 107 ? 32.823 13.174 -48.376 1.00 88.31 107 TRP A C 1
ATOM 830 O O . TRP A 1 107 ? 33.294 12.048 -48.507 1.00 88.31 107 TRP A O 1
ATOM 840 N N . GLU A 1 108 ? 31.559 13.434 -48.729 1.00 84.81 108 GLU A N 1
ATOM 841 C CA . GLU A 1 108 ? 30.656 12.407 -49.256 1.00 84.81 108 GLU A CA 1
ATOM 842 C C . GLU A 1 108 ? 31.139 11.874 -50.614 1.00 84.81 108 GLU A C 1
ATOM 844 O O . GLU A 1 108 ? 31.319 10.664 -50.777 1.00 84.81 108 GLU A O 1
ATOM 849 N N . LYS A 1 109 ? 31.438 12.768 -51.563 1.00 87.50 109 LYS A N 1
ATOM 850 C CA . LYS A 1 109 ? 31.953 12.400 -52.892 1.00 87.50 109 LYS A CA 1
ATOM 851 C C . LYS A 1 109 ? 33.318 11.725 -52.791 1.00 87.50 109 LYS A C 1
ATOM 853 O O . LYS A 1 109 ? 33.580 10.744 -53.484 1.00 87.50 109 LYS A O 1
ATOM 858 N N . GLU A 1 110 ? 34.178 12.220 -51.904 1.00 91.19 110 GLU A N 1
ATOM 859 C CA . GLU A 1 110 ? 35.488 11.620 -51.650 1.00 91.19 110 GLU A CA 1
ATOM 860 C C . GLU A 1 110 ? 35.370 10.220 -51.037 1.00 91.19 110 GLU A C 1
ATOM 862 O O . GLU A 1 110 ? 36.070 9.305 -51.469 1.00 91.19 110 GLU A O 1
ATOM 867 N N . SER A 1 111 ? 34.443 10.009 -50.098 1.00 90.00 111 SER A N 1
ATOM 868 C CA . SER A 1 111 ? 34.198 8.690 -49.504 1.00 90.00 111 SER A CA 1
ATOM 869 C C . SER A 1 111 ? 33.687 7.689 -50.545 1.00 90.00 111 SER A C 1
ATOM 871 O O . SER A 1 111 ? 34.155 6.551 -50.587 1.00 90.00 111 SER A O 1
ATOM 873 N N . GLN A 1 112 ? 32.788 8.115 -51.440 1.00 89.62 112 GLN A N 1
ATOM 874 C CA . GLN A 1 112 ? 32.291 7.290 -52.545 1.00 89.62 112 GLN A CA 1
ATOM 875 C C . GLN A 1 112 ? 33.404 6.948 -53.536 1.00 89.62 112 GLN A C 1
ATOM 877 O O . GLN A 1 112 ? 33.489 5.804 -53.983 1.00 89.62 112 GLN A O 1
ATOM 882 N N . LEU A 1 113 ? 34.286 7.903 -53.839 1.00 93.25 113 LEU A N 1
ATOM 883 C CA . LEU A 1 113 ? 35.459 7.664 -54.672 1.00 93.25 113 LEU A CA 1
ATOM 884 C C . LEU A 1 113 ? 36.388 6.618 -54.054 1.00 93.25 113 LEU A C 1
ATOM 886 O O . LEU A 1 113 ? 36.758 5.664 -54.734 1.00 93.25 113 LEU A O 1
ATOM 890 N N . ILE A 1 114 ? 36.747 6.775 -52.778 1.00 94.38 114 ILE A N 1
ATOM 891 C CA . ILE A 1 114 ? 37.653 5.850 -52.085 1.00 94.38 114 ILE A CA 1
ATOM 892 C C . ILE A 1 114 ? 37.051 4.441 -52.063 1.00 94.38 114 ILE A C 1
ATOM 894 O O . ILE A 1 114 ? 37.719 3.482 -52.451 1.00 94.38 114 ILE A O 1
ATOM 898 N N . ARG A 1 115 ? 35.770 4.308 -51.690 1.00 92.19 115 ARG A N 1
ATOM 899 C CA . ARG A 1 115 ? 35.055 3.020 -51.706 1.00 92.19 115 ARG A CA 1
ATOM 900 C C . ARG A 1 115 ? 35.025 2.421 -53.107 1.00 92.19 115 ARG A C 1
ATOM 902 O O . ARG A 1 115 ? 35.341 1.245 -53.264 1.00 92.19 115 ARG A O 1
ATOM 909 N N . GLY A 1 116 ? 34.698 3.226 -54.114 1.00 91.12 116 GLY A N 1
ATOM 910 C CA . GLY A 1 116 ? 34.634 2.791 -55.505 1.00 91.12 116 GLY A CA 1
ATOM 911 C C . GLY A 1 116 ? 35.982 2.306 -56.036 1.00 91.12 116 GLY A C 1
ATOM 912 O O . GLY A 1 116 ? 36.037 1.249 -56.647 1.00 91.12 116 GLY A O 1
ATOM 913 N N . ILE A 1 117 ? 37.087 2.991 -55.730 1.00 93.25 117 ILE A N 1
ATOM 914 C CA . ILE A 1 117 ? 38.426 2.541 -56.148 1.00 93.25 117 ILE A CA 1
ATOM 915 C C . ILE A 1 117 ? 38.843 1.253 -55.414 1.00 93.25 117 ILE A C 1
ATOM 917 O O . ILE A 1 117 ? 39.438 0.365 -56.023 1.00 93.25 117 ILE A O 1
ATOM 921 N N . LEU A 1 118 ? 38.540 1.128 -54.117 1.00 94.38 118 LEU A N 1
ATOM 922 C CA . LEU A 1 118 ? 38.940 -0.040 -53.320 1.00 94.38 118 LEU A CA 1
ATOM 923 C C . LEU A 1 118 ? 38.120 -1.300 -53.645 1.00 94.38 118 LEU A C 1
ATOM 925 O O . LEU A 1 118 ? 38.664 -2.407 -53.622 1.00 94.38 118 LEU A O 1
ATOM 929 N N . THR A 1 119 ? 36.827 -1.137 -53.937 1.00 92.69 119 THR A N 1
ATOM 930 C CA . THR A 1 119 ? 35.866 -2.238 -54.149 1.00 92.69 119 THR A CA 1
ATOM 931 C C . THR A 1 119 ? 35.493 -2.470 -55.615 1.00 92.69 119 THR A C 1
ATOM 933 O O . THR A 1 119 ? 34.888 -3.493 -55.931 1.00 92.69 119 THR A O 1
ATOM 936 N N . GLY A 1 120 ? 35.859 -1.552 -56.510 1.00 89.62 120 GLY A N 1
ATOM 937 C CA . GLY A 1 120 ? 35.633 -1.669 -57.946 1.00 89.62 120 GLY A CA 1
ATOM 938 C C . GLY A 1 120 ? 36.492 -2.760 -58.582 1.00 89.62 120 GLY A C 1
ATOM 939 O O . GLY A 1 120 ? 37.587 -3.077 -58.109 1.00 89.62 120 GLY A O 1
ATOM 940 N N . ASP A 1 121 ? 35.990 -3.348 -59.668 1.00 88.06 121 ASP A N 1
ATOM 941 C CA . ASP A 1 121 ? 36.708 -4.405 -60.375 1.00 88.06 121 ASP A CA 1
ATOM 942 C C . ASP A 1 121 ? 37.913 -3.840 -61.138 1.00 88.06 121 ASP A C 1
ATOM 944 O O . ASP A 1 121 ? 37.783 -2.982 -62.018 1.00 88.06 121 ASP A O 1
ATOM 948 N N . ARG A 1 122 ? 39.110 -4.327 -60.809 1.00 88.00 122 ARG A N 1
ATOM 949 C CA . ARG A 1 122 ? 40.352 -3.854 -61.424 1.00 88.00 122 ARG A CA 1
ATOM 950 C C . ARG A 1 122 ? 40.656 -4.615 -62.698 1.00 88.00 122 ARG A C 1
ATOM 952 O O . ARG A 1 122 ? 40.350 -5.797 -62.806 1.00 88.00 122 ARG A O 1
ATOM 959 N N . LYS A 1 123 ? 41.355 -3.967 -63.631 1.00 84.00 123 LYS A N 1
ATOM 960 C CA . LYS A 1 123 ? 41.824 -4.601 -64.869 1.00 84.00 123 LYS A CA 1
ATOM 961 C C . LYS A 1 123 ? 43.322 -4.412 -65.077 1.00 84.00 123 LYS A C 1
ATOM 963 O O . LYS A 1 123 ? 43.865 -3.343 -64.784 1.00 84.00 123 LYS A O 1
ATOM 968 N N . ASP A 1 124 ? 43.986 -5.450 -65.577 1.00 78.06 124 ASP A N 1
ATOM 969 C CA . ASP A 1 124 ? 45.390 -5.383 -65.986 1.00 78.06 124 ASP A CA 1
ATOM 970 C C . ASP A 1 124 ? 45.565 -4.634 -67.328 1.00 78.06 124 ASP A C 1
ATOM 972 O O . ASP A 1 124 ? 44.605 -4.156 -67.937 1.00 78.06 124 ASP A O 1
ATOM 976 N N . ALA A 1 125 ? 46.809 -4.517 -67.805 1.00 72.44 125 ALA A N 1
ATOM 977 C CA . ALA A 1 125 ? 47.118 -3.855 -69.078 1.00 72.44 125 ALA A CA 1
ATOM 978 C C . ALA A 1 125 ? 46.529 -4.566 -70.316 1.00 72.44 125 ALA A C 1
ATOM 980 O O . ALA A 1 125 ? 46.418 -3.948 -71.371 1.00 72.44 125 ALA A O 1
ATOM 981 N N . ASN A 1 126 ? 46.136 -5.835 -70.180 1.00 78.00 126 ASN A N 1
ATOM 982 C CA . ASN A 1 126 ? 45.532 -6.651 -71.231 1.00 78.00 126 ASN A CA 1
ATOM 983 C C . ASN A 1 126 ? 43.995 -6.692 -71.126 1.00 78.00 126 ASN A C 1
ATOM 985 O O . ASN A 1 126 ? 43.341 -7.333 -71.946 1.00 78.00 126 ASN A O 1
ATOM 989 N N . GLY A 1 127 ? 43.409 -6.009 -70.135 1.00 79.00 127 GLY A N 1
ATOM 990 C CA . GLY A 1 127 ? 41.968 -5.964 -69.896 1.00 79.00 127 GLY A CA 1
ATOM 991 C C . GLY A 1 127 ? 41.414 -7.120 -69.057 1.00 79.00 127 GLY A C 1
ATOM 992 O O . GLY A 1 127 ? 40.193 -7.197 -68.898 1.00 79.00 127 GLY A O 1
ATOM 993 N N . ASN A 1 128 ? 42.262 -7.988 -68.497 1.00 85.12 128 ASN A N 1
ATOM 994 C CA . ASN A 1 128 ? 41.825 -9.082 -67.628 1.00 85.12 128 ASN A CA 1
ATOM 995 C C . ASN A 1 128 ? 41.384 -8.539 -66.267 1.00 85.12 128 ASN A C 1
ATOM 997 O O . ASN A 1 128 ? 42.089 -7.721 -65.674 1.00 85.12 128 ASN A O 1
ATOM 1001 N N . SER A 1 129 ? 40.244 -9.019 -65.764 1.00 87.25 129 SER A N 1
ATOM 1002 C CA . SER A 1 129 ? 39.747 -8.688 -64.425 1.00 87.25 129 SER A CA 1
ATOM 1003 C C . SER A 1 129 ? 40.660 -9.280 -63.346 1.00 87.25 129 SER A C 1
ATOM 1005 O O . SER A 1 129 ? 41.021 -10.457 -63.390 1.00 87.25 129 SER A O 1
ATOM 1007 N N . LEU A 1 130 ? 41.043 -8.445 -62.384 1.00 83.88 130 LEU A N 1
ATOM 1008 C CA . LEU A 1 130 ? 41.871 -8.783 -61.227 1.00 83.88 130 LEU A CA 1
ATOM 1009 C C . LEU A 1 130 ? 41.064 -8.764 -59.919 1.00 83.88 130 LEU A C 1
ATOM 1011 O O . LEU A 1 130 ? 41.636 -8.979 -58.846 1.00 83.88 130 LEU A O 1
ATOM 1015 N N . GLY A 1 131 ? 39.760 -8.477 -59.980 1.00 88.81 131 GLY A N 1
ATOM 1016 C CA . GLY A 1 131 ? 38.926 -8.284 -58.801 1.00 88.81 131 GLY A CA 1
ATOM 1017 C C . GLY A 1 131 ? 39.270 -7.006 -58.021 1.00 88.81 131 GLY A C 1
ATOM 1018 O O . GLY A 1 131 ? 40.187 -6.260 -58.384 1.00 88.81 131 GLY A O 1
ATOM 1019 N N . PRO A 1 132 ? 38.568 -6.743 -56.911 1.00 92.00 132 PRO A N 1
ATOM 1020 C CA . PRO A 1 132 ? 38.761 -5.535 -56.111 1.00 92.00 132 PRO A CA 1
ATOM 1021 C C . PRO A 1 132 ? 40.100 -5.512 -55.367 1.00 92.00 132 PRO A C 1
ATOM 1023 O O . PRO A 1 132 ? 40.705 -6.559 -55.111 1.00 92.00 132 PRO A O 1
ATOM 1026 N N . MET A 1 133 ? 40.561 -4.317 -54.978 1.00 92.00 133 MET A N 1
ATOM 1027 C CA . MET A 1 133 ? 41.790 -4.160 -54.180 1.00 92.00 133 MET A CA 1
ATOM 1028 C C . MET A 1 133 ? 41.683 -4.857 -52.827 1.00 92.00 133 MET A C 1
ATOM 1030 O O . MET A 1 133 ? 42.666 -5.410 -52.342 1.00 92.00 133 MET A O 1
ATOM 1034 N N . THR A 1 134 ? 40.486 -4.880 -52.241 1.00 91.12 134 THR A N 1
ATOM 1035 C CA . THR A 1 134 ? 40.188 -5.559 -50.970 1.00 91.12 134 THR A CA 1
ATOM 1036 C C . THR A 1 134 ? 40.456 -7.063 -50.990 1.00 91.12 134 THR A C 1
ATOM 1038 O O . THR A 1 134 ? 40.711 -7.644 -49.935 1.00 91.12 134 THR A O 1
ATOM 1041 N N . ASN A 1 135 ? 40.461 -7.681 -52.177 1.00 90.06 135 ASN A N 1
ATOM 1042 C CA . ASN A 1 135 ? 40.704 -9.114 -52.360 1.00 90.06 135 ASN A CA 1
ATOM 1043 C C . ASN A 1 135 ? 42.125 -9.418 -52.873 1.00 90.06 135 ASN A C 1
ATOM 1045 O O . ASN A 1 135 ? 42.475 -10.579 -53.090 1.00 90.06 135 ASN A O 1
ATOM 1049 N N . ALA A 1 136 ? 42.957 -8.396 -53.089 1.00 88.50 136 ALA A N 1
ATOM 1050 C CA . ALA A 1 136 ? 44.286 -8.553 -53.662 1.00 88.50 136 ALA A CA 1
ATOM 1051 C C . ALA A 1 136 ? 45.314 -8.965 -52.596 1.00 88.50 136 ALA A C 1
ATOM 1053 O O . ALA A 1 136 ? 45.838 -8.126 -51.862 1.00 88.50 136 ALA A O 1
ATOM 1054 N N . ALA A 1 137 ? 45.680 -10.250 -52.556 1.00 85.31 137 ALA A N 1
ATOM 1055 C CA . ALA A 1 137 ? 46.668 -10.770 -51.600 1.00 85.31 137 ALA A CA 1
ATOM 1056 C C . ALA A 1 137 ? 48.023 -10.027 -51.646 1.00 85.31 137 ALA A C 1
ATOM 1058 O O . ALA A 1 137 ? 48.667 -9.849 -50.615 1.00 85.31 137 ALA A O 1
ATOM 1059 N N . SER A 1 138 ? 48.434 -9.535 -52.821 1.00 85.81 138 SER A N 1
ATOM 1060 C CA . SER A 1 138 ? 49.679 -8.773 -53.019 1.00 85.81 138 SER A CA 1
ATOM 1061 C C . SER A 1 138 ? 49.695 -7.390 -52.355 1.00 85.81 138 SER A C 1
ATOM 1063 O O . SER A 1 138 ? 50.767 -6.798 -52.226 1.00 85.81 138 SER A O 1
ATOM 1065 N N . LEU A 1 139 ? 48.531 -6.865 -51.963 1.00 86.81 139 LEU A N 1
ATOM 1066 C CA . LEU A 1 139 ? 48.373 -5.554 -51.320 1.00 86.81 139 LEU A CA 1
ATOM 1067 C C . LEU A 1 139 ? 48.191 -5.662 -49.796 1.00 86.81 139 LEU A C 1
ATOM 1069 O O . LEU A 1 139 ? 48.145 -4.644 -49.103 1.00 86.81 139 LEU A O 1
ATOM 1073 N N . GLY A 1 140 ? 48.122 -6.885 -49.259 1.00 88.62 140 GLY A N 1
ATOM 1074 C CA . GLY A 1 140 ? 47.934 -7.136 -47.832 1.00 88.62 140 GLY A CA 1
ATOM 1075 C C . GLY A 1 140 ? 46.583 -6.638 -47.300 1.00 88.62 140 GLY A C 1
ATOM 1076 O O . GLY A 1 140 ? 45.593 -6.571 -48.021 1.00 88.62 140 GLY A O 1
ATOM 1077 N N . GLY A 1 141 ? 46.534 -6.303 -46.006 1.00 90.88 141 GLY A N 1
ATOM 1078 C CA . GLY A 1 141 ? 45.306 -5.860 -45.328 1.00 90.88 141 GLY A CA 1
ATOM 1079 C C . GLY A 1 141 ? 44.975 -4.369 -45.470 1.00 90.88 141 GLY A C 1
ATOM 1080 O O . GLY A 1 141 ? 43.896 -3.953 -45.051 1.00 90.88 141 GLY A O 1
ATOM 1081 N N . LEU A 1 142 ? 45.874 -3.564 -46.048 1.00 91.56 142 LEU A N 1
ATOM 1082 C CA . LEU A 1 142 ? 45.729 -2.107 -46.123 1.00 91.56 142 LEU A CA 1
ATOM 1083 C C . LEU A 1 142 ? 44.450 -1.654 -46.860 1.00 91.56 142 LEU A C 1
ATOM 1085 O O . LEU A 1 142 ? 43.754 -0.796 -46.321 1.00 91.56 142 LEU A O 1
ATOM 1089 N N . PRO A 1 143 ? 44.049 -2.239 -48.010 1.00 93.94 143 PRO A N 1
ATOM 1090 C CA . PRO A 1 143 ? 42.798 -1.865 -48.677 1.00 93.94 143 PRO A CA 1
ATOM 1091 C C . PRO A 1 143 ? 41.556 -2.025 -47.785 1.00 93.94 143 PRO A C 1
ATOM 1093 O O . PRO A 1 143 ? 40.696 -1.149 -47.755 1.00 93.94 143 PRO A O 1
ATOM 1096 N N . ASN A 1 144 ? 41.486 -3.113 -47.010 1.00 91.38 144 ASN A N 1
ATOM 1097 C CA . ASN A 1 144 ? 40.382 -3.363 -46.080 1.00 91.38 144 ASN A CA 1
ATOM 1098 C C . ASN A 1 144 ? 40.404 -2.390 -44.890 1.00 91.38 144 ASN A C 1
ATOM 1100 O O . ASN A 1 144 ? 39.351 -1.944 -44.440 1.00 91.38 144 ASN A O 1
ATOM 1104 N N . GLN A 1 145 ? 41.594 -2.016 -44.406 1.00 92.94 145 GLN A N 1
ATOM 1105 C CA . GLN A 1 145 ? 41.741 -1.004 -43.355 1.00 92.94 145 GLN A CA 1
ATOM 1106 C C . GLN A 1 145 ? 41.282 0.379 -43.829 1.00 92.94 145 GLN A C 1
ATOM 1108 O O . GLN A 1 145 ? 40.525 1.039 -43.118 1.00 92.94 145 GLN A O 1
ATOM 1113 N N . LEU A 1 146 ? 41.690 0.801 -45.030 1.00 93.88 146 LEU A N 1
ATOM 1114 C CA . LEU A 1 146 ? 41.276 2.082 -45.609 1.00 93.88 146 LEU A CA 1
ATOM 1115 C C . LEU A 1 146 ? 39.768 2.125 -45.872 1.00 93.88 146 LEU A C 1
ATOM 1117 O O . LEU A 1 146 ? 39.133 3.140 -45.585 1.00 93.88 146 LEU A O 1
ATOM 1121 N N . LEU A 1 147 ? 39.178 1.024 -46.350 1.00 91.00 147 LEU A N 1
ATOM 1122 C CA . LEU A 1 147 ? 37.730 0.914 -46.532 1.00 91.00 147 LEU A CA 1
ATOM 1123 C C . LEU A 1 147 ? 36.990 1.090 -45.198 1.00 91.00 147 LEU A C 1
ATOM 1125 O O . LEU A 1 147 ? 36.129 1.961 -45.089 1.00 91.00 147 LEU A O 1
ATOM 1129 N N . ALA A 1 148 ? 37.387 0.345 -44.165 1.00 86.31 148 ALA A N 1
ATOM 1130 C CA . ALA A 1 148 ? 36.774 0.436 -42.841 1.00 86.31 148 ALA A CA 1
ATOM 1131 C C . ALA A 1 148 ? 36.926 1.834 -42.211 1.00 86.31 148 ALA A C 1
ATOM 1133 O O . ALA A 1 148 ? 35.988 2.354 -41.608 1.00 86.31 148 ALA A O 1
ATOM 1134 N N . GLN A 1 149 ? 38.089 2.479 -42.364 1.00 91.19 149 GLN A N 1
ATOM 1135 C CA . GLN A 1 149 ? 38.313 3.848 -41.881 1.00 91.19 149 GLN A CA 1
ATOM 1136 C C . GLN A 1 149 ? 37.460 4.878 -42.631 1.00 91.19 149 GLN A C 1
ATOM 1138 O O . GLN A 1 149 ? 36.932 5.803 -42.008 1.00 91.19 149 GLN A O 1
ATOM 1143 N N . THR A 1 150 ? 37.300 4.706 -43.944 1.00 89.00 150 THR A N 1
ATOM 1144 C CA . THR A 1 150 ? 36.429 5.544 -44.779 1.00 89.00 150 THR A CA 1
ATOM 1145 C C . THR A 1 150 ? 34.983 5.435 -44.314 1.00 89.00 150 THR A C 1
ATOM 1147 O O . THR A 1 150 ? 34.349 6.456 -44.060 1.00 89.00 150 THR A O 1
ATOM 1150 N N . GLU A 1 151 ? 34.479 4.212 -44.133 1.00 85.38 151 GLU A N 1
ATOM 1151 C CA . GLU A 1 151 ? 33.108 3.955 -43.677 1.00 85.38 151 GLU A CA 1
ATOM 1152 C C . GLU A 1 151 ? 32.876 4.511 -42.268 1.00 85.38 151 GLU A C 1
ATOM 1154 O O . GLU A 1 151 ? 31.942 5.280 -42.060 1.00 85.38 151 GLU A O 1
ATOM 1159 N N . ALA A 1 152 ? 33.793 4.269 -41.329 1.00 83.12 152 ALA A N 1
ATOM 1160 C CA . ALA A 1 152 ? 33.684 4.797 -39.969 1.00 83.12 152 ALA A CA 1
ATOM 1161 C C . ALA A 1 152 ? 33.761 6.336 -39.894 1.00 83.12 152 ALA A C 1
ATOM 1163 O O . ALA A 1 152 ? 33.242 6.943 -38.953 1.00 83.12 152 ALA A O 1
ATOM 1164 N N . THR A 1 153 ? 34.461 6.984 -40.827 1.00 85.56 153 THR A N 1
ATOM 1165 C CA . THR A 1 153 ? 34.559 8.452 -40.895 1.00 85.56 153 THR A CA 1
ATOM 1166 C C . THR A 1 153 ? 33.316 9.050 -41.542 1.00 85.56 153 THR A C 1
ATOM 1168 O O . THR A 1 153 ? 32.762 10.016 -41.013 1.00 85.56 153 THR A O 1
ATOM 1171 N N . ALA A 1 154 ? 32.837 8.435 -42.625 1.00 82.00 154 ALA A N 1
ATOM 1172 C CA . ALA A 1 154 ? 31.583 8.784 -43.277 1.00 82.00 154 ALA A CA 1
ATOM 1173 C C . ALA A 1 154 ? 30.398 8.665 -42.307 1.00 82.00 154 ALA A C 1
ATOM 1175 O O . ALA A 1 154 ? 29.642 9.618 -42.144 1.00 82.00 154 ALA A O 1
ATOM 1176 N N . GLU A 1 155 ? 30.284 7.551 -41.579 1.00 76.81 155 GLU A N 1
ATOM 1177 C CA . GLU A 1 155 ? 29.251 7.348 -40.556 1.00 76.81 155 GLU A CA 1
ATOM 1178 C C . GLU A 1 155 ? 29.296 8.415 -39.456 1.00 76.81 155 GLU A C 1
ATOM 1180 O O . GLU A 1 155 ? 28.255 8.926 -39.041 1.00 76.81 155 GLU A O 1
ATOM 1185 N N . ARG A 1 156 ? 30.494 8.793 -38.988 1.00 81.69 156 ARG A N 1
ATOM 1186 C CA . ARG A 1 156 ? 30.656 9.829 -37.956 1.00 81.69 156 ARG A CA 1
ATOM 1187 C C . ARG A 1 156 ? 30.231 11.210 -38.447 1.00 81.69 156 ARG A C 1
ATOM 1189 O O . ARG A 1 156 ? 29.489 11.892 -37.739 1.00 81.69 156 ARG A O 1
ATOM 1196 N N . ARG A 1 157 ? 30.674 11.622 -39.638 1.00 82.06 157 ARG A N 1
ATOM 1197 C CA . ARG A 1 157 ? 30.312 12.918 -40.239 1.00 82.06 157 ARG A CA 1
ATOM 1198 C C . ARG A 1 157 ? 28.815 12.986 -40.487 1.00 82.06 157 ARG A C 1
ATOM 1200 O O . ARG A 1 157 ? 28.140 13.862 -39.949 1.00 82.06 157 ARG A O 1
ATOM 1207 N N . LEU A 1 158 ? 28.287 11.985 -41.176 1.00 70.12 158 LEU A N 1
ATOM 1208 C CA . LEU A 1 158 ? 26.891 11.960 -41.579 1.00 70.12 158 LEU A CA 1
ATOM 1209 C C . LEU A 1 158 ? 25.958 11.766 -40.366 1.00 70.12 158 LEU A C 1
ATOM 1211 O O . LEU A 1 158 ? 24.891 12.373 -40.319 1.00 70.12 158 LEU A O 1
ATOM 1215 N N . GLY A 1 159 ? 26.378 11.036 -39.327 1.00 68.94 159 GLY A N 1
ATOM 1216 C CA . GLY A 1 159 ? 25.670 10.955 -38.044 1.00 68.94 159 GLY A CA 1
ATOM 1217 C C . GLY A 1 159 ? 25.667 12.267 -37.246 1.00 68.94 159 GLY A C 1
ATOM 1218 O O . GLY A 1 159 ? 24.674 12.572 -36.588 1.00 68.94 159 GLY A O 1
ATOM 1219 N N . SER A 1 160 ? 26.738 13.065 -37.323 1.00 76.19 160 SER A N 1
ATOM 1220 C CA . SER A 1 160 ? 26.804 14.391 -36.687 1.00 76.19 160 SER A CA 1
ATOM 1221 C C . SER A 1 160 ? 25.952 15.437 -37.414 1.00 76.19 160 SER A C 1
ATOM 1223 O O . SER A 1 160 ? 25.242 16.206 -36.769 1.00 76.19 160 SER A O 1
ATOM 1225 N N . GLU A 1 161 ? 25.948 15.413 -38.748 1.00 74.56 161 GLU A N 1
ATOM 1226 C CA . GLU A 1 161 ? 25.175 16.333 -39.591 1.00 74.56 161 GLU A CA 1
ATOM 1227 C C . GLU A 1 161 ? 23.670 16.024 -39.542 1.00 74.56 161 GLU A C 1
ATOM 1229 O O . GLU A 1 161 ? 22.843 16.933 -39.571 1.00 74.56 161 GLU A O 1
ATOM 1234 N N . ASN A 1 162 ? 23.302 14.747 -39.381 1.00 73.62 162 ASN A N 1
ATOM 1235 C CA . ASN A 1 162 ? 21.909 14.289 -39.355 1.00 73.62 162 ASN A CA 1
ATOM 1236 C C . ASN A 1 162 ? 21.418 13.911 -37.949 1.00 73.62 162 ASN A C 1
ATOM 1238 O O . ASN A 1 162 ? 20.379 13.259 -37.809 1.00 73.62 162 ASN A O 1
ATOM 1242 N N . PHE A 1 163 ? 22.129 14.335 -36.897 1.00 77.00 163 PHE A N 1
ATOM 1243 C CA . PHE A 1 163 ? 21.808 13.992 -35.508 1.00 77.00 163 PHE A CA 1
ATOM 1244 C C . PHE A 1 163 ? 20.349 14.299 -35.158 1.00 77.00 163 PHE A C 1
ATOM 1246 O O . PHE A 1 163 ? 19.653 13.448 -34.610 1.00 77.00 163 PHE A O 1
ATOM 1253 N N . ASN A 1 164 ? 19.863 15.486 -35.533 1.00 77.19 164 ASN A N 1
ATOM 1254 C CA . ASN A 1 164 ? 18.492 15.909 -35.244 1.00 77.19 164 ASN A CA 1
ATOM 1255 C C . ASN A 1 164 ? 17.449 15.047 -35.969 1.00 77.19 164 ASN A C 1
ATOM 1257 O O . ASN A 1 164 ? 16.411 14.738 -35.393 1.00 77.19 164 ASN A O 1
ATOM 1261 N N . LEU A 1 165 ? 17.726 14.614 -37.202 1.00 79.06 165 LEU A N 1
ATOM 1262 C CA . LEU A 1 165 ? 16.825 13.744 -37.962 1.00 79.06 165 LEU A CA 1
ATOM 1263 C C . LEU A 1 165 ? 16.750 12.348 -37.334 1.00 79.06 165 LEU A C 1
ATOM 1265 O O . LEU A 1 165 ? 15.655 11.836 -37.105 1.00 79.06 165 LEU A O 1
ATOM 1269 N N . ILE A 1 166 ? 17.898 11.770 -36.969 1.00 80.44 166 ILE A N 1
ATOM 1270 C CA . ILE A 1 166 ? 17.965 10.471 -36.282 1.00 80.44 166 ILE A CA 1
ATOM 1271 C C . ILE A 1 166 ? 17.309 10.556 -34.896 1.00 80.44 166 ILE A C 1
ATOM 1273 O O . ILE A 1 166 ? 16.586 9.646 -34.492 1.00 80.44 166 ILE A O 1
ATOM 1277 N N . ALA A 1 167 ? 17.543 11.642 -34.157 1.00 80.44 167 ALA A N 1
ATOM 1278 C CA . ALA A 1 167 ? 16.931 11.873 -32.853 1.00 80.44 167 ALA A CA 1
ATOM 1279 C C . ALA A 1 167 ? 15.405 11.992 -32.964 1.00 80.44 167 ALA A C 1
ATOM 1281 O O . ALA A 1 167 ? 14.696 11.347 -32.194 1.00 80.44 167 ALA A O 1
ATOM 1282 N N . ASN A 1 168 ? 14.900 12.739 -33.948 1.00 84.88 168 ASN A N 1
ATOM 1283 C CA . ASN A 1 168 ? 13.466 12.861 -34.209 1.00 84.88 168 ASN A CA 1
ATOM 1284 C C . ASN A 1 168 ? 12.843 11.512 -34.584 1.00 84.88 168 ASN A C 1
ATOM 1286 O O . ASN A 1 168 ? 11.810 11.146 -34.028 1.00 84.88 168 ASN A O 1
ATOM 1290 N N . LEU A 1 169 ? 13.496 10.734 -35.454 1.00 85.81 169 LEU A N 1
ATOM 1291 C CA . LEU A 1 169 ? 13.033 9.399 -35.835 1.00 85.81 169 LEU A CA 1
ATOM 1292 C C . LEU A 1 169 ? 12.913 8.472 -34.613 1.00 85.81 169 LEU A C 1
ATOM 1294 O O . LEU A 1 169 ? 11.888 7.817 -34.425 1.00 85.81 169 LEU A O 1
ATOM 1298 N N . LYS A 1 170 ? 13.921 8.477 -33.732 1.00 84.56 170 LYS A N 1
ATOM 1299 C CA . LYS A 1 170 ? 13.902 7.711 -32.475 1.00 84.56 170 LYS A CA 1
ATOM 1300 C C . LYS A 1 170 ? 12.856 8.213 -31.484 1.00 84.56 170 LYS A C 1
ATOM 1302 O O . LYS A 1 170 ? 12.292 7.407 -30.753 1.00 84.56 170 LYS A O 1
ATOM 1307 N N . GLN A 1 171 ? 12.592 9.517 -31.431 1.00 85.81 171 GLN A N 1
ATOM 1308 C CA . GLN A 1 171 ? 11.541 10.072 -30.572 1.00 85.81 171 GLN A CA 1
ATOM 1309 C C . GLN A 1 171 ? 10.142 9.671 -31.046 1.00 85.81 171 GLN A C 1
ATOM 1311 O O . GLN A 1 171 ? 9.310 9.321 -30.210 1.00 85.81 171 GLN A O 1
ATOM 1316 N N . LEU A 1 172 ? 9.892 9.687 -32.359 1.00 86.06 172 LEU A N 1
ATOM 1317 C CA . LEU A 1 172 ? 8.639 9.200 -32.945 1.00 86.06 172 LEU A CA 1
ATOM 1318 C C . LEU A 1 172 ? 8.445 7.709 -32.649 1.00 86.06 172 LEU A C 1
ATOM 1320 O O . LEU A 1 172 ? 7.387 7.314 -32.159 1.00 86.06 172 LEU A O 1
ATOM 1324 N N . ALA A 1 173 ? 9.496 6.905 -32.844 1.00 86.00 173 ALA A N 1
ATOM 1325 C CA . ALA A 1 173 ? 9.498 5.490 -32.493 1.00 86.00 173 ALA A CA 1
ATOM 1326 C C . ALA A 1 173 ? 9.205 5.260 -31.001 1.00 86.00 173 ALA A C 1
ATOM 1328 O O . ALA A 1 173 ? 8.264 4.559 -30.655 1.00 86.00 173 ALA A O 1
ATOM 1329 N N . ALA A 1 174 ? 9.942 5.916 -30.101 1.00 84.62 174 ALA A N 1
ATOM 1330 C CA . ALA A 1 174 ? 9.784 5.754 -28.652 1.00 84.62 174 ALA A CA 1
ATOM 1331 C C . ALA A 1 174 ? 8.379 6.100 -28.131 1.00 84.62 174 ALA A C 1
ATOM 1333 O O . ALA A 1 174 ? 7.992 5.643 -27.057 1.00 84.62 174 ALA A O 1
ATOM 1334 N N . ARG A 1 175 ? 7.630 6.932 -28.861 1.00 82.81 175 ARG A N 1
ATOM 1335 C CA . ARG A 1 175 ? 6.257 7.320 -28.519 1.00 82.81 175 ARG A CA 1
ATOM 1336 C C . ARG A 1 175 ? 5.195 6.468 -29.215 1.00 82.81 175 ARG A C 1
ATOM 1338 O O . ARG A 1 175 ? 4.017 6.673 -28.943 1.00 82.81 175 ARG A O 1
ATOM 1345 N N . GLY A 1 176 ? 5.584 5.543 -30.093 1.00 81.19 176 GLY A N 1
ATOM 1346 C CA . GLY A 1 176 ? 4.638 4.771 -30.899 1.00 81.19 176 GLY A CA 1
ATOM 1347 C C . GLY A 1 176 ? 3.853 5.644 -31.884 1.00 81.19 176 GLY A C 1
ATOM 1348 O O . GLY A 1 176 ? 2.703 5.336 -32.189 1.00 81.19 176 GLY A O 1
ATOM 1349 N N . ASP A 1 177 ? 4.432 6.755 -32.353 1.00 86.06 177 ASP A N 1
ATOM 1350 C CA . ASP A 1 177 ? 3.725 7.732 -33.188 1.00 86.06 177 ASP A CA 1
ATOM 1351 C C . ASP A 1 177 ? 3.358 7.134 -34.566 1.00 86.06 177 ASP A C 1
ATOM 1353 O O . ASP A 1 177 ? 4.243 6.609 -35.249 1.00 86.06 177 ASP A O 1
ATOM 1357 N N . PRO A 1 178 ? 2.095 7.222 -35.031 1.00 79.69 178 PRO A N 1
ATOM 1358 C CA . PRO A 1 178 ? 1.685 6.716 -36.346 1.00 79.69 178 PRO A CA 1
ATOM 1359 C C . PRO A 1 178 ? 2.490 7.286 -37.528 1.00 79.69 178 PRO A C 1
ATOM 1361 O O . PRO A 1 178 ? 2.610 6.631 -38.564 1.00 79.69 178 PRO A O 1
ATOM 1364 N N . GLY A 1 179 ? 3.063 8.486 -37.386 1.00 85.19 179 GLY A N 1
ATOM 1365 C CA . GLY A 1 179 ? 3.925 9.120 -38.386 1.00 85.19 179 GLY A CA 1
ATOM 1366 C C . GLY A 1 179 ? 5.324 8.505 -38.502 1.00 85.19 179 GLY A C 1
ATOM 1367 O O . GLY A 1 179 ? 6.042 8.812 -39.457 1.00 85.19 179 GLY A O 1
ATOM 1368 N N . TYR A 1 180 ? 5.718 7.618 -37.578 1.00 88.31 180 TYR A N 1
ATOM 1369 C CA . TYR A 1 180 ? 7.034 6.973 -37.569 1.00 88.31 180 TYR A CA 1
ATOM 1370 C C . TYR A 1 180 ? 7.336 6.235 -38.878 1.00 88.31 180 TYR A C 1
ATOM 1372 O O . TYR A 1 180 ? 8.390 6.465 -39.463 1.00 88.31 180 TYR A O 1
ATOM 1380 N N . ILE A 1 181 ? 6.410 5.407 -39.376 1.00 85.56 181 ILE A N 1
ATOM 1381 C CA . ILE A 1 181 ? 6.634 4.583 -40.578 1.00 85.56 181 ILE A CA 1
ATOM 1382 C C . ILE A 1 181 ? 6.938 5.460 -41.800 1.00 85.56 181 ILE A C 1
ATOM 1384 O O . ILE A 1 181 ? 7.887 5.206 -42.538 1.00 85.56 181 ILE A O 1
ATOM 1388 N N . GLN A 1 182 ? 6.191 6.554 -41.968 1.00 87.12 182 GLN A N 1
ATOM 1389 C CA . GLN A 1 182 ? 6.404 7.495 -43.070 1.00 87.12 182 GLN A CA 1
ATOM 1390 C C . GLN A 1 182 ? 7.743 8.235 -42.940 1.00 87.12 182 GLN A C 1
ATOM 1392 O O . GLN A 1 182 ? 8.467 8.376 -43.926 1.00 87.12 182 GLN A O 1
ATOM 1397 N N . ALA A 1 183 ? 8.097 8.680 -41.729 1.00 86.06 183 ALA A N 1
ATOM 1398 C CA . ALA A 1 183 ? 9.371 9.348 -41.462 1.00 86.06 183 ALA A CA 1
ATOM 1399 C C . ALA A 1 183 ? 10.569 8.406 -41.667 1.00 86.06 183 ALA A C 1
ATOM 1401 O O . ALA A 1 183 ? 11.589 8.812 -42.225 1.00 86.06 183 ALA A O 1
ATOM 1402 N N . ARG A 1 184 ? 10.428 7.141 -41.262 1.00 88.25 184 ARG A N 1
ATOM 1403 C CA . ARG A 1 184 ? 11.416 6.074 -41.432 1.00 88.25 184 ARG A CA 1
ATOM 1404 C C . ARG A 1 184 ? 11.689 5.801 -42.909 1.00 88.25 184 ARG A C 1
ATOM 1406 O O . ARG A 1 184 ? 12.845 5.803 -43.328 1.00 88.25 184 ARG A O 1
ATOM 1413 N N . ASP A 1 185 ? 10.639 5.612 -43.703 1.00 86.75 185 ASP A N 1
ATOM 1414 C CA . ASP A 1 185 ? 10.770 5.299 -45.128 1.00 86.75 185 ASP A CA 1
ATOM 1415 C C . ASP A 1 185 ? 11.332 6.493 -45.921 1.00 86.75 185 ASP A C 1
ATOM 1417 O O . ASP A 1 185 ? 12.180 6.325 -46.803 1.00 86.75 185 ASP A O 1
ATOM 1421 N N . ALA A 1 186 ? 10.927 7.721 -45.572 1.00 85.00 186 ALA A N 1
ATOM 1422 C CA . ALA A 1 186 ? 11.495 8.939 -46.146 1.00 85.00 186 ALA A CA 1
ATOM 1423 C C . ALA A 1 186 ? 12.987 9.095 -45.805 1.00 85.00 186 ALA A C 1
ATOM 1425 O O . ALA A 1 186 ? 13.788 9.392 -46.695 1.00 85.00 186 ALA A O 1
ATOM 1426 N N . PHE A 1 187 ? 13.367 8.839 -44.550 1.00 83.56 187 PHE A N 1
ATOM 1427 C CA . PHE A 1 187 ? 14.758 8.867 -44.098 1.00 83.56 187 PHE A CA 1
ATOM 1428 C C . PHE A 1 187 ? 15.610 7.832 -44.839 1.00 83.56 187 PHE A C 1
ATOM 1430 O O . PHE A 1 187 ? 16.677 8.175 -45.346 1.00 83.56 187 PHE A O 1
ATOM 1437 N N . ALA A 1 188 ? 15.118 6.598 -44.984 1.00 83.81 188 ALA A N 1
ATOM 1438 C CA . ALA A 1 188 ? 15.836 5.547 -45.700 1.00 83.81 188 ALA A CA 1
ATOM 1439 C C . ALA A 1 188 ? 16.076 5.889 -47.176 1.00 83.81 188 ALA A C 1
ATOM 1441 O O . ALA A 1 188 ? 17.138 5.601 -47.726 1.00 83.81 188 ALA A O 1
ATOM 1442 N N . LYS A 1 189 ? 15.105 6.553 -47.810 1.00 81.12 189 LYS A N 1
ATOM 1443 C CA . LYS A 1 189 ? 15.203 6.995 -49.204 1.00 81.12 189 LYS A CA 1
ATOM 1444 C C . LYS A 1 189 ? 16.166 8.172 -49.395 1.00 81.12 189 LYS A C 1
ATOM 1446 O O . LYS A 1 189 ? 16.850 8.226 -50.412 1.00 81.12 189 LYS A O 1
ATOM 1451 N N . GLN A 1 190 ? 16.187 9.125 -48.463 1.00 77.38 190 GLN A N 1
ATOM 1452 C CA . GLN A 1 190 ? 17.018 10.334 -48.551 1.00 77.38 190 GLN A CA 1
ATOM 1453 C C . GLN A 1 190 ? 18.459 10.096 -48.087 1.00 77.38 190 GLN A C 1
ATOM 1455 O O . GLN A 1 190 ? 19.376 10.736 -48.593 1.00 77.38 190 GLN A O 1
ATOM 1460 N N . HIS A 1 191 ? 18.664 9.153 -47.166 1.00 74.38 191 HIS A N 1
ATOM 1461 C CA . HIS A 1 191 ? 19.963 8.853 -46.573 1.00 74.38 191 HIS A CA 1
ATOM 1462 C C . HIS A 1 191 ? 20.250 7.342 -46.602 1.00 74.38 191 HIS A C 1
ATOM 1464 O O . HIS A 1 191 ? 20.389 6.721 -45.545 1.00 74.38 191 HIS A O 1
ATOM 1470 N N . PRO A 1 192 ? 20.378 6.722 -47.791 1.00 67.94 192 PRO A N 1
ATOM 1471 C CA . PRO A 1 192 ? 20.553 5.272 -47.920 1.00 67.94 192 PRO A CA 1
ATOM 1472 C C . PRO A 1 192 ? 21.814 4.746 -47.214 1.00 67.94 192 PRO A C 1
ATOM 1474 O O . PRO A 1 192 ? 21.842 3.599 -46.786 1.00 67.94 192 PRO A O 1
ATOM 1477 N N . ILE A 1 193 ? 22.837 5.591 -47.031 1.00 64.50 193 ILE A N 1
ATOM 1478 C CA . ILE A 1 193 ? 24.053 5.261 -46.269 1.00 64.50 193 ILE A CA 1
ATOM 1479 C C . ILE A 1 193 ? 23.775 5.210 -44.749 1.00 64.50 193 ILE A C 1
ATOM 1481 O O . ILE A 1 193 ? 24.392 4.413 -44.050 1.00 64.50 193 ILE A O 1
ATOM 1485 N N . LEU A 1 194 ? 22.834 6.011 -44.224 1.00 63.28 194 LEU A N 1
ATOM 1486 C CA . LEU A 1 194 ? 22.427 5.985 -42.803 1.00 63.28 194 LEU A CA 1
ATOM 1487 C C . LEU A 1 194 ? 21.384 4.935 -42.483 1.00 63.28 194 LEU A C 1
ATOM 1489 O O . LEU A 1 194 ? 21.260 4.545 -41.320 1.00 63.28 194 LEU A O 1
ATOM 1493 N N . ALA A 1 195 ? 20.628 4.497 -43.485 1.00 65.88 195 ALA A N 1
ATOM 1494 C CA . ALA A 1 195 ? 19.606 3.464 -43.379 1.00 65.88 195 ALA A CA 1
ATOM 1495 C C . ALA A 1 195 ? 20.206 2.071 -43.121 1.00 65.88 195 ALA A C 1
ATOM 1497 O O . ALA A 1 195 ? 19.703 1.061 -43.597 1.00 65.88 195 ALA A O 1
ATOM 1498 N N . THR A 1 196 ? 21.310 2.027 -42.379 1.00 68.38 196 THR A N 1
ATOM 1499 C CA . THR A 1 196 ? 21.922 0.819 -41.858 1.00 68.38 196 THR A CA 1
ATOM 1500 C C . THR A 1 196 ? 20.897 0.034 -41.055 1.00 68.38 196 THR A C 1
ATOM 1502 O O . THR A 1 196 ? 20.094 0.611 -40.307 1.00 68.38 196 THR A O 1
ATOM 1505 N N . ASP A 1 197 ? 21.003 -1.292 -41.135 1.00 64.44 197 ASP A N 1
ATOM 1506 C CA . ASP A 1 197 ? 20.190 -2.215 -40.343 1.00 64.44 197 ASP A CA 1
ATOM 1507 C C . ASP A 1 197 ? 20.187 -1.832 -38.862 1.00 64.44 197 ASP A C 1
ATOM 1509 O O . ASP A 1 197 ? 19.170 -1.950 -38.195 1.00 64.44 197 ASP A O 1
ATOM 1513 N N . ARG A 1 198 ? 21.298 -1.292 -38.349 1.00 67.00 198 ARG A N 1
ATOM 1514 C CA . ARG A 1 198 ? 21.440 -0.887 -36.948 1.00 67.00 198 ARG A CA 1
ATOM 1515 C C . ARG A 1 198 ? 20.553 0.295 -36.539 1.00 67.00 198 ARG A C 1
ATOM 1517 O O . ARG A 1 198 ? 20.011 0.280 -35.435 1.00 67.00 198 ARG A O 1
ATOM 1524 N N . ILE A 1 199 ? 20.444 1.349 -37.354 1.00 73.25 199 ILE A N 1
ATOM 1525 C CA . ILE A 1 199 ? 19.614 2.523 -37.008 1.00 73.25 199 ILE A CA 1
ATOM 1526 C C . ILE A 1 199 ? 18.131 2.182 -37.167 1.00 73.25 199 ILE A C 1
ATOM 1528 O O . ILE A 1 199 ? 17.317 2.575 -36.323 1.00 73.25 199 ILE A O 1
ATOM 1532 N N . MET A 1 200 ? 17.802 1.430 -38.216 1.00 80.81 200 MET A N 1
ATOM 1533 C CA . MET A 1 200 ? 16.432 1.041 -38.539 1.00 80.81 200 MET A CA 1
ATOM 1534 C C . MET A 1 200 ? 15.903 0.025 -37.525 1.00 80.81 200 MET A C 1
ATOM 1536 O O . MET A 1 200 ? 14.915 0.319 -36.860 1.00 80.81 200 MET A O 1
ATOM 1540 N N . SER A 1 201 ? 16.628 -1.072 -37.272 1.00 76.81 201 SER A N 1
ATOM 1541 C CA . SER A 1 201 ? 16.181 -2.125 -36.348 1.00 76.81 201 SER A CA 1
ATOM 1542 C C . SER A 1 201 ? 16.000 -1.627 -34.916 1.00 76.81 201 SER A C 1
ATOM 1544 O O . SER A 1 201 ? 15.046 -2.006 -34.241 1.00 76.81 201 SER A O 1
ATOM 1546 N N . MET A 1 202 ? 16.879 -0.737 -34.445 1.00 79.81 202 MET A N 1
ATOM 1547 C CA . MET A 1 202 ? 16.754 -0.160 -33.109 1.00 79.81 202 MET A CA 1
ATOM 1548 C C . MET A 1 202 ? 15.536 0.763 -33.008 1.00 79.81 202 MET A C 1
ATOM 1550 O O . MET A 1 202 ? 14.868 0.775 -31.978 1.00 79.81 202 MET A O 1
ATOM 1554 N N . SER A 1 203 ? 15.241 1.527 -34.061 1.00 83.81 203 SER A N 1
ATOM 1555 C CA . SER A 1 203 ? 14.067 2.403 -34.088 1.00 83.81 203 SER A CA 1
ATOM 1556 C C . SER A 1 203 ? 12.772 1.588 -34.210 1.00 83.81 203 SER A C 1
ATOM 1558 O O . SER A 1 203 ? 11.836 1.853 -33.463 1.00 83.81 203 SER A O 1
ATOM 1560 N N . ASP A 1 204 ? 12.739 0.547 -35.048 1.00 85.50 204 ASP A N 1
ATOM 1561 C CA . ASP A 1 204 ? 11.586 -0.356 -35.177 1.00 85.50 204 ASP A CA 1
ATOM 1562 C C . ASP A 1 204 ? 11.315 -1.077 -33.838 1.00 85.50 204 ASP A C 1
ATOM 1564 O O . ASP A 1 204 ? 10.190 -1.080 -33.344 1.00 85.50 204 ASP A O 1
ATOM 1568 N N . TYR A 1 205 ? 12.360 -1.566 -33.157 1.00 82.19 205 TYR A N 1
ATOM 1569 C CA . TYR A 1 205 ? 12.242 -2.162 -31.819 1.00 82.19 205 TYR A CA 1
ATOM 1570 C C . TYR A 1 205 ? 11.668 -1.189 -30.776 1.00 82.19 205 TYR A C 1
ATOM 1572 O O . TYR A 1 205 ? 10.877 -1.579 -29.915 1.00 82.19 205 TYR A O 1
ATOM 1580 N N . MET A 1 206 ? 12.063 0.088 -30.811 1.00 83.19 206 MET A N 1
ATOM 1581 C CA . MET A 1 206 ? 11.509 1.107 -29.910 1.00 83.19 206 MET A CA 1
ATOM 1582 C C . MET A 1 206 ? 10.025 1.370 -30.197 1.00 83.19 206 MET A C 1
ATOM 1584 O O . MET A 1 206 ? 9.248 1.511 -29.252 1.00 83.19 206 MET A O 1
ATOM 1588 N N . TYR A 1 207 ? 9.644 1.398 -31.475 1.00 84.88 207 TYR A N 1
ATOM 1589 C CA . TYR A 1 207 ? 8.262 1.570 -31.917 1.00 84.88 207 TYR A CA 1
ATOM 1590 C C . TYR A 1 207 ? 7.362 0.417 -31.468 1.00 84.88 207 TYR A C 1
ATOM 1592 O O . TYR A 1 207 ? 6.333 0.650 -30.828 1.00 84.88 207 TYR A O 1
ATOM 1600 N N . ASP A 1 208 ? 7.797 -0.822 -31.686 1.00 78.56 208 ASP A N 1
ATOM 1601 C CA . ASP A 1 208 ? 7.050 -2.013 -31.276 1.00 78.56 208 ASP A CA 1
ATOM 1602 C C . ASP A 1 208 ? 6.875 -2.080 -29.753 1.00 78.56 208 ASP A C 1
ATOM 1604 O O . ASP A 1 208 ? 5.777 -2.346 -29.258 1.00 78.56 208 ASP A O 1
ATOM 1608 N N . ASN A 1 209 ? 7.916 -1.753 -28.981 1.00 78.31 209 ASN A N 1
ATOM 1609 C CA . ASN A 1 209 ? 7.814 -1.703 -27.520 1.00 78.31 209 ASN A CA 1
ATOM 1610 C C . ASN A 1 209 ? 6.853 -0.618 -27.023 1.00 78.31 209 ASN A C 1
ATOM 1612 O O . ASN A 1 209 ? 6.118 -0.845 -26.059 1.00 78.31 209 ASN A O 1
ATOM 1616 N N . ALA A 1 210 ? 6.832 0.553 -27.664 1.00 80.88 210 ALA A N 1
ATOM 1617 C CA . ALA A 1 210 ? 5.900 1.621 -27.315 1.00 80.88 210 ALA A CA 1
ATOM 1618 C C . ALA A 1 210 ? 4.441 1.208 -27.591 1.00 80.88 210 ALA A C 1
ATOM 1620 O O . ALA A 1 210 ? 3.556 1.418 -26.751 1.00 80.88 210 ALA A O 1
ATOM 1621 N N . LEU A 1 211 ? 4.190 0.539 -28.720 1.00 76.06 211 LEU A N 1
ATOM 1622 C CA . LEU A 1 211 ? 2.878 -0.024 -29.048 1.00 76.06 211 LEU A CA 1
ATOM 1623 C C . LEU A 1 211 ? 2.455 -1.112 -28.051 1.00 76.06 211 LEU A C 1
ATOM 1625 O O . LEU A 1 211 ? 1.335 -1.076 -27.537 1.00 76.06 211 LEU A O 1
ATOM 1629 N N . MET A 1 212 ? 3.355 -2.032 -27.700 1.00 73.25 212 MET A N 1
ATOM 1630 C CA . MET A 1 212 ? 3.075 -3.069 -26.700 1.00 73.25 212 MET A CA 1
ATOM 1631 C C . MET A 1 212 ? 2.795 -2.476 -25.310 1.00 73.25 212 MET A C 1
ATOM 1633 O O . MET A 1 212 ? 1.867 -2.921 -24.626 1.00 73.25 212 MET A O 1
ATOM 1637 N N . GLY A 1 213 ? 3.540 -1.442 -24.907 1.00 72.81 213 GLY A N 1
ATOM 1638 C CA . GLY A 1 213 ? 3.349 -0.736 -23.639 1.00 72.81 213 GLY A CA 1
ATOM 1639 C C . GLY A 1 213 ? 2.001 -0.014 -23.546 1.00 72.81 213 GLY A C 1
ATOM 1640 O O . GLY A 1 213 ? 1.302 -0.146 -22.538 1.00 72.81 213 GLY A O 1
ATOM 1641 N N . SER A 1 214 ? 1.593 0.690 -24.604 1.00 72.00 214 SER A N 1
ATOM 1642 C CA . SER A 1 214 ? 0.300 1.394 -24.645 1.00 72.00 214 SER A CA 1
ATOM 1643 C C . SER A 1 214 ? -0.893 0.429 -24.633 1.00 72.00 214 SER A C 1
ATOM 1645 O O . SER A 1 214 ? -1.842 0.630 -23.873 1.00 72.00 214 SER A O 1
ATOM 1647 N N . ALA A 1 215 ? -0.818 -0.683 -25.372 1.00 73.19 215 ALA A N 1
ATOM 1648 C CA . ALA A 1 215 ? -1.845 -1.723 -25.356 1.00 73.19 215 ALA A CA 1
ATOM 1649 C C . ALA A 1 215 ? -1.953 -2.415 -23.985 1.00 73.19 215 ALA A C 1
ATOM 1651 O O . ALA A 1 215 ? -3.050 -2.724 -23.518 1.00 73.19 215 ALA A O 1
ATOM 1652 N N . ALA A 1 216 ? -0.826 -2.645 -23.305 1.00 70.75 216 ALA A N 1
ATOM 1653 C CA . ALA A 1 216 ? -0.822 -3.172 -21.941 1.00 70.75 216 ALA A CA 1
ATOM 1654 C C . ALA A 1 216 ? -1.458 -2.192 -20.939 1.00 70.75 216 ALA A C 1
ATOM 1656 O O . ALA A 1 216 ? -2.238 -2.616 -20.086 1.00 70.75 216 ALA A O 1
ATOM 1657 N N . GLN A 1 217 ? -1.183 -0.890 -21.056 1.00 71.56 217 GLN A N 1
ATOM 1658 C CA . GLN A 1 217 ? -1.817 0.136 -20.221 1.00 71.56 217 GLN A CA 1
ATOM 1659 C C . GLN A 1 217 ? -3.323 0.252 -20.484 1.00 71.56 217 GLN A C 1
ATOM 1661 O O . GLN A 1 217 ? -4.097 0.301 -19.529 1.00 71.56 217 GLN A O 1
ATOM 1666 N N . ALA A 1 218 ? -3.751 0.226 -21.749 1.00 75.25 218 ALA A N 1
ATOM 1667 C CA . ALA A 1 218 ? -5.167 0.244 -22.114 1.00 75.25 218 ALA A CA 1
ATOM 1668 C C . ALA A 1 218 ? -5.916 -0.973 -21.548 1.00 75.25 218 ALA A C 1
ATOM 1670 O O . ALA A 1 218 ? -6.982 -0.811 -20.957 1.00 75.25 218 ALA A O 1
ATOM 1671 N N . ARG A 1 219 ? -5.325 -2.174 -21.631 1.00 75.25 219 ARG A N 1
ATOM 1672 C CA . ARG A 1 219 ? -5.883 -3.390 -21.013 1.00 75.25 219 ARG A CA 1
ATOM 1673 C C . ARG A 1 219 ? -5.993 -3.271 -19.495 1.00 75.25 219 ARG A C 1
ATOM 1675 O O . ARG A 1 219 ? -7.045 -3.564 -18.943 1.00 75.25 219 ARG A O 1
ATOM 1682 N N . ARG A 1 220 ? -4.958 -2.768 -18.813 1.00 73.81 220 ARG A N 1
ATOM 1683 C CA . ARG A 1 220 ? -5.013 -2.521 -17.358 1.00 73.81 220 ARG A CA 1
ATOM 1684 C C . ARG A 1 220 ? -6.108 -1.524 -16.976 1.00 73.81 220 ARG A C 1
ATOM 1686 O O . ARG A 1 220 ? -6.790 -1.727 -15.979 1.00 73.81 220 ARG A O 1
ATOM 1693 N N . ALA A 1 221 ? -6.291 -0.461 -17.760 1.00 76.69 221 ALA A N 1
ATOM 1694 C CA . ALA A 1 221 ? -7.360 0.508 -17.531 1.00 76.69 221 ALA A CA 1
ATOM 1695 C C . ALA A 1 221 ? -8.752 -0.117 -17.725 1.00 76.69 221 ALA A C 1
ATOM 1697 O O . ALA A 1 221 ? -9.647 0.135 -16.921 1.00 76.69 221 ALA A O 1
ATOM 1698 N N . GLN A 1 222 ? -8.918 -0.970 -18.741 1.00 80.81 222 GLN A N 1
ATOM 1699 C CA . GLN A 1 222 ? -10.152 -1.728 -18.965 1.00 80.81 222 GLN A CA 1
ATOM 1700 C C . GLN A 1 222 ? -10.442 -2.700 -17.817 1.00 80.81 222 GLN A C 1
ATOM 1702 O O . GLN A 1 222 ? -11.555 -2.687 -17.299 1.00 80.81 222 GLN A O 1
ATOM 1707 N N . TYR A 1 223 ? -9.453 -3.480 -17.369 1.00 78.75 223 TYR A N 1
ATOM 1708 C CA . TYR A 1 223 ? -9.626 -4.393 -16.234 1.00 78.75 223 TYR A CA 1
ATOM 1709 C C . TYR A 1 223 ? -9.955 -3.652 -14.946 1.00 78.75 223 TYR A C 1
ATOM 1711 O O . TYR A 1 223 ? -10.835 -4.077 -14.207 1.00 78.75 223 TYR A O 1
ATOM 1719 N N . ARG A 1 224 ? -9.325 -2.499 -14.706 1.00 79.75 224 ARG A N 1
ATOM 1720 C CA . ARG A 1 224 ? -9.666 -1.653 -13.562 1.00 79.75 224 ARG A CA 1
ATOM 1721 C C . ARG A 1 224 ? -11.112 -1.157 -13.628 1.00 79.75 224 ARG A C 1
ATOM 1723 O O . ARG A 1 224 ? -11.819 -1.256 -12.636 1.00 79.75 224 ARG A O 1
ATOM 1730 N N . ALA A 1 225 ? -11.558 -0.663 -14.783 1.00 81.25 225 ALA A N 1
ATOM 1731 C CA . ALA A 1 225 ? -12.935 -0.207 -14.957 1.00 81.25 225 ALA A CA 1
ATOM 1732 C C . ALA A 1 225 ? -13.955 -1.350 -14.797 1.00 81.25 225 ALA A C 1
ATOM 1734 O O . ALA A 1 225 ? -15.006 -1.144 -14.194 1.00 81.25 225 ALA A O 1
ATOM 1735 N N . ALA A 1 226 ? -13.639 -2.548 -15.301 1.00 79.38 226 ALA A N 1
ATOM 1736 C CA . ALA A 1 226 ? -14.471 -3.737 -15.136 1.00 79.38 226 ALA A CA 1
ATOM 1737 C C . ALA A 1 226 ? -14.549 -4.171 -13.665 1.00 79.38 226 ALA A C 1
ATOM 1739 O O . ALA A 1 226 ? -15.648 -4.317 -13.144 1.00 79.38 226 ALA A O 1
ATOM 1740 N N . LEU A 1 227 ? -13.408 -4.266 -12.973 1.00 83.19 227 LEU A N 1
ATOM 1741 C CA . LEU A 1 227 ? -13.337 -4.578 -11.544 1.00 83.19 227 LEU A CA 1
ATOM 1742 C C . LEU A 1 227 ? -14.130 -3.570 -10.701 1.00 83.19 227 LEU A C 1
ATOM 1744 O O . LEU A 1 227 ? -14.921 -3.963 -9.843 1.00 83.19 227 LEU A O 1
ATOM 1748 N N . ASP A 1 228 ? -13.950 -2.271 -10.954 1.00 83.31 228 ASP A N 1
ATOM 1749 C CA . ASP A 1 228 ? -14.675 -1.220 -10.239 1.00 83.31 228 ASP A CA 1
ATOM 1750 C C . ASP A 1 228 ? -16.189 -1.329 -10.493 1.00 83.31 228 ASP A C 1
ATOM 1752 O O . ASP A 1 228 ? -16.989 -1.161 -9.569 1.00 83.31 228 ASP A O 1
ATOM 1756 N N . ASN A 1 229 ? -16.609 -1.635 -11.724 1.00 87.94 229 ASN A N 1
ATOM 1757 C CA . ASN A 1 229 ? -18.017 -1.833 -12.062 1.00 87.94 229 ASN A CA 1
ATOM 1758 C C . ASN A 1 229 ? -18.606 -3.075 -11.375 1.00 87.94 229 ASN A C 1
ATOM 1760 O O . ASN A 1 229 ? -19.634 -2.973 -10.707 1.00 87.94 229 ASN A O 1
ATOM 1764 N N . ASP A 1 230 ? -17.935 -4.215 -11.481 1.00 86.19 230 ASP A N 1
ATOM 1765 C CA . ASP A 1 230 ? -18.345 -5.496 -10.904 1.00 86.19 230 ASP A CA 1
ATOM 1766 C C . ASP A 1 230 ? -18.469 -5.411 -9.381 1.00 86.19 230 ASP A C 1
ATOM 1768 O O . ASP A 1 230 ? -19.493 -5.791 -8.804 1.00 86.19 230 ASP A O 1
ATOM 1772 N N . MET A 1 231 ? -17.473 -4.808 -8.727 1.00 86.50 231 MET A N 1
ATOM 1773 C CA . MET A 1 231 ? -17.515 -4.528 -7.296 1.00 86.50 231 MET A CA 1
ATOM 1774 C C . MET A 1 231 ? -18.690 -3.612 -6.942 1.00 86.50 231 MET A C 1
ATOM 1776 O O . MET A 1 231 ? -19.412 -3.867 -5.979 1.00 86.50 231 MET A O 1
ATOM 1780 N N . ASN A 1 232 ? -18.913 -2.541 -7.706 1.00 88.19 232 ASN A N 1
ATOM 1781 C CA . ASN A 1 232 ? -20.010 -1.614 -7.440 1.00 88.19 232 ASN A CA 1
ATOM 1782 C C . ASN A 1 232 ? -21.385 -2.275 -7.583 1.00 88.19 232 ASN A C 1
ATOM 1784 O O . ASN A 1 232 ? -22.258 -2.013 -6.751 1.00 88.19 232 ASN A O 1
ATOM 1788 N N . VAL A 1 233 ? -21.562 -3.130 -8.591 1.00 88.94 233 VAL A N 1
ATOM 1789 C CA . VAL A 1 233 ? -22.781 -3.918 -8.813 1.00 88.94 233 VAL A CA 1
ATOM 1790 C C . VAL A 1 233 ? -22.992 -4.900 -7.664 1.00 88.94 233 VAL A C 1
ATOM 1792 O O . VAL A 1 233 ? -24.084 -4.941 -7.096 1.00 88.94 233 VAL A O 1
ATOM 1795 N N . ASN A 1 234 ? -21.954 -5.638 -7.264 1.00 89.75 234 ASN A N 1
ATOM 1796 C CA . ASN A 1 234 ? -22.030 -6.570 -6.142 1.00 89.75 234 ASN A CA 1
ATOM 1797 C C . ASN A 1 234 ? -22.368 -5.855 -4.823 1.00 89.75 234 ASN A C 1
ATOM 1799 O O . ASN A 1 234 ? -23.272 -6.272 -4.096 1.00 89.75 234 ASN A O 1
ATOM 1803 N N . ILE A 1 235 ? -21.710 -4.725 -4.545 1.00 91.06 235 ILE A N 1
ATOM 1804 C CA . ILE A 1 235 ? -22.010 -3.903 -3.370 1.00 91.06 235 ILE A CA 1
ATOM 1805 C C . ILE A 1 235 ? -23.470 -3.445 -3.396 1.00 91.06 235 ILE A C 1
ATOM 1807 O O . ILE A 1 235 ? -24.149 -3.543 -2.379 1.00 91.06 235 ILE A O 1
ATOM 1811 N N . HIS A 1 236 ? -23.970 -2.957 -4.531 1.00 90.00 236 HIS A N 1
ATOM 1812 C CA . HIS A 1 236 ? -25.334 -2.439 -4.622 1.00 90.00 236 HIS A CA 1
ATOM 1813 C C . HIS A 1 236 ? -26.401 -3.532 -4.476 1.00 90.00 236 HIS A C 1
ATOM 1815 O O . HIS A 1 236 ? -27.387 -3.321 -3.775 1.00 90.00 236 HIS A O 1
ATOM 1821 N N . ASN A 1 237 ? -26.200 -4.691 -5.103 1.00 87.94 237 ASN A N 1
ATOM 1822 C CA . ASN A 1 237 ? -27.221 -5.737 -5.178 1.00 87.94 237 ASN A CA 1
ATOM 1823 C C . ASN A 1 237 ? -27.199 -6.704 -3.989 1.00 87.94 237 ASN A C 1
ATOM 1825 O O . ASN A 1 237 ? -28.247 -7.233 -3.627 1.00 87.94 237 ASN A O 1
ATOM 1829 N N . ASN A 1 238 ? -26.030 -6.936 -3.382 1.00 86.81 238 ASN A N 1
ATOM 1830 C CA . ASN A 1 238 ? -25.857 -7.981 -2.369 1.00 86.81 238 ASN A CA 1
ATOM 1831 C C . ASN A 1 238 ? -25.490 -7.404 -0.997 1.00 86.81 238 ASN A C 1
ATOM 1833 O O . ASN A 1 238 ? -26.142 -7.711 0.000 1.00 86.81 238 ASN A O 1
ATOM 1837 N N . VAL A 1 239 ? -24.475 -6.537 -0.941 1.00 89.62 239 VAL A N 1
ATOM 1838 C CA . VAL A 1 239 ? -23.906 -6.065 0.334 1.00 89.62 239 VAL A CA 1
ATOM 1839 C C . VAL A 1 239 ? -24.768 -4.973 0.967 1.00 89.62 239 VAL A C 1
ATOM 1841 O O . VAL A 1 239 ? -25.110 -5.054 2.142 1.00 89.62 239 VAL A O 1
ATOM 1844 N N . MET A 1 240 ? -25.167 -3.960 0.196 1.00 91.62 240 MET A N 1
ATOM 1845 C CA . MET A 1 240 ? -25.966 -2.834 0.691 1.00 91.62 240 MET A CA 1
ATOM 1846 C C . MET A 1 240 ? -27.326 -3.272 1.253 1.00 91.62 240 MET A C 1
ATOM 1848 O O . MET A 1 240 ? -27.651 -2.838 2.358 1.00 91.62 240 MET A O 1
ATOM 1852 N N . PRO A 1 241 ? -28.101 -4.160 0.597 1.00 88.31 241 PRO A N 1
ATOM 1853 C CA . PRO A 1 241 ? -29.347 -4.662 1.170 1.00 88.31 241 PRO A CA 1
ATOM 1854 C C . PRO A 1 241 ? -29.129 -5.481 2.445 1.00 88.31 241 PRO A C 1
ATOM 1856 O O . PRO A 1 241 ? -29.984 -5.465 3.329 1.00 88.31 241 PRO A O 1
ATOM 1859 N N . ALA A 1 242 ? -27.999 -6.189 2.562 1.00 85.38 242 ALA A N 1
ATOM 1860 C CA . ALA A 1 242 ? -27.646 -6.908 3.783 1.00 85.38 242 ALA A CA 1
ATOM 1861 C C . ALA A 1 242 ? -27.335 -5.938 4.932 1.00 85.38 242 ALA A C 1
ATOM 1863 O O . ALA A 1 242 ? -27.880 -6.108 6.019 1.00 85.38 242 ALA A O 1
ATOM 1864 N N . LEU A 1 243 ? -26.552 -4.883 4.677 1.00 86.31 243 LEU A N 1
ATOM 1865 C CA . LEU A 1 243 ? -26.267 -3.836 5.666 1.00 86.31 243 LEU A CA 1
ATOM 1866 C C . LEU A 1 243 ? -27.544 -3.105 6.102 1.00 86.31 243 LEU A C 1
ATOM 1868 O O . LEU A 1 243 ? -27.780 -2.937 7.292 1.00 86.31 243 LEU A O 1
ATOM 1872 N N . GLN A 1 244 ? -28.418 -2.750 5.159 1.00 86.06 244 GLN A N 1
ATOM 1873 C CA . GLN A 1 244 ? -29.705 -2.104 5.452 1.00 86.06 244 GLN A CA 1
ATOM 1874 C C . GLN A 1 244 ? -30.672 -3.002 6.239 1.00 86.06 244 GLN A C 1
ATOM 1876 O O . GLN A 1 244 ? -31.524 -2.496 6.965 1.00 86.06 244 GLN A O 1
ATOM 1881 N N . ALA A 1 245 ? -30.565 -4.324 6.089 1.00 79.12 245 ALA A N 1
ATOM 1882 C CA . ALA A 1 245 ? -31.381 -5.294 6.814 1.00 79.12 245 ALA A CA 1
ATOM 1883 C C . ALA A 1 245 ? -30.812 -5.676 8.196 1.00 79.12 245 ALA A C 1
ATOM 1885 O O . ALA A 1 245 ? -31.503 -6.353 8.958 1.00 79.12 245 ALA A O 1
ATOM 1886 N N . GLY A 1 246 ? -29.581 -5.267 8.520 1.00 70.75 246 GLY A N 1
ATOM 1887 C CA . GLY A 1 246 ? -28.921 -5.545 9.797 1.00 70.75 246 GLY A CA 1
ATOM 1888 C C . GLY A 1 246 ? -28.204 -6.903 9.886 1.00 70.75 246 GLY A C 1
ATOM 1889 O O . GLY A 1 246 ? -28.035 -7.632 8.907 1.00 70.75 246 GLY A O 1
ATOM 1890 N N . THR A 1 247 ? -27.765 -7.248 11.101 1.00 63.06 247 THR A N 1
ATOM 1891 C CA . THR A 1 247 ? -26.814 -8.340 11.420 1.00 63.06 247 THR A CA 1
ATOM 1892 C C . THR A 1 247 ? -27.146 -9.700 10.824 1.00 63.06 247 THR A C 1
ATOM 1894 O O . THR A 1 247 ? -26.243 -10.380 10.338 1.00 63.06 247 THR A O 1
ATOM 1897 N N . ALA A 1 248 ? -28.422 -10.094 10.816 1.00 57.88 248 ALA A N 1
ATOM 1898 C CA . ALA A 1 248 ? -28.847 -11.422 10.372 1.00 57.88 248 ALA A CA 1
ATOM 1899 C C . ALA A 1 248 ? -28.496 -11.724 8.903 1.00 57.88 248 ALA A C 1
ATOM 1901 O O . ALA A 1 248 ? -28.350 -12.888 8.535 1.00 57.88 248 ALA A O 1
ATOM 1902 N N . LYS A 1 249 ? -28.347 -10.698 8.053 1.00 65.62 249 LYS A N 1
ATOM 1903 C CA . LYS A 1 249 ? -27.989 -10.880 6.636 1.00 65.62 249 LYS A CA 1
ATOM 1904 C C . LYS A 1 249 ? -26.507 -10.674 6.338 1.00 65.62 249 LYS A C 1
ATOM 1906 O O . LYS A 1 249 ? -26.050 -11.143 5.300 1.00 65.62 249 LYS A O 1
ATOM 1911 N N . ILE A 1 250 ? -25.757 -10.029 7.233 1.00 71.38 250 ILE A N 1
ATOM 1912 C CA . ILE A 1 250 ? -24.320 -9.773 7.047 1.00 71.38 250 ILE A CA 1
ATOM 1913 C C . ILE A 1 250 ? -23.542 -11.096 7.019 1.00 71.38 250 ILE A C 1
ATOM 1915 O O . ILE A 1 250 ? -22.733 -11.307 6.120 1.00 71.38 250 ILE A O 1
ATOM 1919 N N . GLY A 1 251 ? -23.874 -12.038 7.911 1.00 69.38 251 GLY A N 1
ATOM 1920 C CA . GLY A 1 251 ? -23.279 -13.384 7.918 1.00 69.38 251 GLY A CA 1
ATOM 1921 C C . GLY A 1 251 ? -23.603 -14.233 6.678 1.00 69.38 251 GLY A C 1
ATOM 1922 O O . GLY A 1 251 ? -22.980 -15.267 6.463 1.00 69.38 251 GLY A O 1
ATOM 1923 N N . GLY A 1 252 ? -24.562 -13.803 5.849 1.00 71.69 252 GLY A N 1
ATOM 1924 C CA . GLY A 1 252 ? -24.936 -14.459 4.593 1.00 71.69 252 GLY A CA 1
ATOM 1925 C C . GLY A 1 252 ? -24.243 -13.895 3.348 1.00 71.69 252 GLY A C 1
ATOM 1926 O O . GLY A 1 252 ? -24.525 -14.370 2.244 1.00 71.69 252 GLY A O 1
ATOM 1927 N N . ILE A 1 253 ? -23.372 -12.887 3.486 1.00 79.62 253 ILE A N 1
ATOM 1928 C CA . ILE A 1 253 ? -22.629 -12.311 2.357 1.00 79.62 253 ILE A CA 1
ATOM 1929 C C . ILE A 1 253 ? -21.598 -13.335 1.880 1.00 79.62 253 ILE A C 1
ATOM 1931 O O . ILE A 1 253 ? -20.627 -13.641 2.570 1.00 79.62 253 ILE A O 1
ATOM 1935 N N . LYS A 1 254 ? -21.814 -13.873 0.679 1.00 83.19 254 LYS A N 1
ATOM 1936 C CA . LYS A 1 254 ? -20.902 -14.842 0.069 1.00 83.19 254 LYS A CA 1
ATOM 1937 C C . LYS A 1 254 ? -19.662 -14.149 -0.511 1.00 83.19 254 LYS A C 1
ATOM 1939 O O . LYS A 1 254 ? -19.753 -12.992 -0.933 1.00 83.19 254 LYS A O 1
ATOM 1944 N N . PRO A 1 255 ? -18.517 -14.852 -0.592 1.00 85.62 255 PRO A N 1
ATOM 1945 C CA . PRO A 1 255 ? -17.377 -14.384 -1.369 1.00 85.62 255 PRO A CA 1
ATOM 1946 C C . PRO A 1 255 ? -17.781 -14.067 -2.812 1.00 85.62 255 PRO A C 1
ATOM 1948 O O . PRO A 1 255 ? -18.631 -14.743 -3.395 1.00 85.62 255 PRO A O 1
ATOM 1951 N N . PHE A 1 256 ? -17.173 -13.025 -3.366 1.00 87.25 256 PHE A N 1
ATOM 1952 C CA . PHE A 1 256 ? -17.444 -12.518 -4.703 1.00 87.25 256 PHE A CA 1
ATOM 1953 C C . PHE A 1 256 ? -16.230 -12.768 -5.596 1.00 87.25 256 PHE A C 1
ATOM 1955 O O . PHE A 1 256 ? -15.119 -12.372 -5.248 1.00 87.25 256 PHE A O 1
ATOM 1962 N N . GLU A 1 257 ? -16.429 -13.432 -6.730 1.00 86.69 257 GLU A N 1
ATOM 1963 C CA . GLU A 1 257 ? -15.375 -13.672 -7.716 1.00 86.69 257 GLU A CA 1
ATOM 1964 C C . GLU A 1 257 ? -15.351 -12.544 -8.749 1.00 86.69 257 GLU A C 1
ATOM 1966 O O . GLU A 1 257 ? -16.382 -12.157 -9.297 1.00 86.69 257 GLU A O 1
ATOM 1971 N N . THR A 1 258 ? -14.165 -12.007 -9.010 1.00 87.00 258 THR A N 1
ATOM 1972 C CA . THR A 1 258 ? -13.918 -10.958 -10.005 1.00 87.00 258 THR A CA 1
ATOM 1973 C C . THR A 1 258 ? -12.519 -11.133 -10.599 1.00 87.00 258 THR A C 1
ATOM 1975 O O . THR A 1 258 ? -11.897 -12.171 -10.396 1.00 87.00 258 THR A O 1
ATOM 1978 N N . PHE A 1 259 ? -12.012 -10.149 -11.337 1.00 80.06 259 PHE A N 1
ATOM 1979 C CA . PHE A 1 259 ? -10.674 -10.172 -11.924 1.00 80.06 259 PHE A CA 1
ATOM 1980 C C . PHE A 1 259 ? -9.776 -9.109 -11.290 1.00 80.06 259 PHE A C 1
ATOM 1982 O O . PHE A 1 259 ? -10.225 -8.016 -10.952 1.00 80.06 259 PHE A O 1
ATOM 1989 N N . ASP A 1 260 ? -8.492 -9.402 -11.123 1.00 80.56 260 ASP A N 1
ATOM 1990 C CA . ASP A 1 260 ? -7.518 -8.438 -10.626 1.00 80.56 260 ASP A CA 1
ATOM 1991 C C . ASP A 1 260 ? -7.033 -7.461 -11.720 1.00 80.56 260 ASP A C 1
ATOM 1993 O O . ASP A 1 260 ? -7.469 -7.484 -12.871 1.00 80.56 260 ASP A O 1
ATOM 1997 N N . MET A 1 261 ? -6.093 -6.571 -11.375 1.00 75.06 261 MET A N 1
ATOM 1998 C CA . MET A 1 261 ? -5.543 -5.588 -12.325 1.00 75.06 261 MET A CA 1
ATOM 1999 C C . MET A 1 261 ? -4.742 -6.212 -13.483 1.00 75.06 261 MET A C 1
ATOM 2001 O O . MET A 1 261 ? -4.390 -5.500 -14.431 1.00 75.06 261 MET A O 1
ATOM 2005 N N . SER A 1 262 ? -4.415 -7.502 -13.404 1.00 72.19 262 SER A N 1
ATOM 2006 C CA . SER A 1 262 ? -3.798 -8.275 -14.481 1.00 72.19 262 SER A CA 1
ATOM 2007 C C . SER A 1 262 ? -4.806 -9.064 -15.322 1.00 72.19 262 SER A C 1
ATOM 2009 O O . SER A 1 262 ? -4.441 -9.525 -16.402 1.00 72.19 262 SER A O 1
ATOM 2011 N N . GLY A 1 263 ? -6.073 -9.112 -14.901 1.00 72.44 263 GLY A N 1
ATOM 2012 C CA . GLY A 1 263 ? -7.133 -9.885 -15.543 1.00 72.44 263 GLY A CA 1
ATOM 2013 C C . GLY A 1 263 ? -7.242 -11.319 -15.021 1.00 72.44 263 GLY A C 1
ATOM 2014 O O . GLY A 1 263 ? -7.983 -12.106 -15.602 1.00 72.44 263 GLY A O 1
ATOM 2015 N N . GLU A 1 264 ? -6.527 -11.664 -13.948 1.00 77.38 264 GLU A N 1
ATOM 2016 C CA . GLU A 1 264 ? -6.577 -12.991 -13.332 1.00 77.38 264 GLU A CA 1
ATOM 2017 C C . GLU A 1 264 ? -7.743 -13.087 -12.337 1.00 77.38 264 GLU A C 1
ATOM 2019 O O . GLU A 1 264 ? -8.064 -12.088 -11.686 1.00 77.38 264 GLU A O 1
ATOM 2024 N N . PRO A 1 265 ? -8.386 -14.258 -12.179 1.00 81.12 265 PRO A N 1
ATOM 2025 C CA . PRO A 1 265 ? -9.452 -14.438 -11.200 1.00 81.12 265 PRO A CA 1
ATOM 2026 C C . PRO A 1 265 ? -8.989 -14.100 -9.776 1.00 81.12 265 PRO A C 1
ATOM 2028 O O . PRO A 1 265 ? -7.961 -14.578 -9.299 1.00 81.12 265 PRO A O 1
ATOM 2031 N N . LYS A 1 266 ? -9.782 -13.298 -9.070 1.00 86.50 266 LYS A N 1
ATOM 2032 C CA . LYS A 1 266 ? -9.593 -12.925 -7.671 1.00 86.50 266 LYS A CA 1
ATOM 2033 C C . LYS A 1 266 ? -10.904 -13.079 -6.913 1.00 86.50 266 LYS A C 1
ATOM 2035 O O . LYS A 1 266 ? -11.923 -12.500 -7.281 1.00 86.50 266 LYS A O 1
ATOM 2040 N N . THR A 1 267 ? -10.850 -13.784 -5.791 1.00 88.88 267 THR A N 1
ATOM 2041 C CA . THR A 1 267 ? -11.961 -13.860 -4.839 1.00 88.88 267 THR A CA 1
ATOM 2042 C C . THR A 1 267 ? -11.831 -12.757 -3.793 1.00 88.88 267 THR A C 1
ATOM 2044 O O . THR A 1 267 ? -10.773 -12.570 -3.194 1.00 88.88 267 THR A O 1
ATOM 2047 N N . ILE A 1 268 ? -12.921 -12.035 -3.563 1.00 84.81 268 ILE A N 1
ATOM 2048 C CA . ILE A 1 268 ? -13.048 -10.981 -2.558 1.00 84.81 268 ILE A CA 1
ATOM 2049 C C . ILE A 1 268 ? -13.952 -11.508 -1.447 1.00 84.81 268 ILE A C 1
ATOM 2051 O O . ILE A 1 268 ? -15.118 -11.843 -1.676 1.00 84.81 268 ILE A O 1
ATOM 2055 N N . ASN A 1 269 ? -13.410 -11.604 -0.236 1.00 86.50 269 ASN A N 1
ATOM 2056 C CA . ASN A 1 269 ? -14.144 -12.123 0.918 1.00 86.50 269 ASN A CA 1
ATOM 2057 C C . ASN A 1 269 ? -15.235 -11.144 1.406 1.00 86.50 269 ASN A C 1
ATOM 2059 O O . ASN A 1 269 ? -15.320 -9.998 0.957 1.00 86.50 269 ASN A O 1
ATOM 2063 N N . SER A 1 270 ? -16.100 -11.610 2.310 1.00 83.12 270 SER A N 1
ATOM 2064 C CA . SER A 1 270 ? -17.203 -10.820 2.878 1.00 83.12 270 SER A CA 1
ATOM 2065 C C . SER A 1 270 ? -16.721 -9.539 3.558 1.00 83.12 270 SER A C 1
ATOM 2067 O O . SER A 1 270 ? -17.322 -8.484 3.379 1.00 83.12 270 SER A O 1
ATOM 2069 N N . ASP A 1 271 ? -15.613 -9.604 4.292 1.00 81.62 271 ASP A N 1
ATOM 2070 C CA . ASP A 1 271 ? -15.107 -8.481 5.081 1.00 81.62 271 ASP A CA 1
ATOM 2071 C C . ASP A 1 271 ? -14.601 -7.346 4.189 1.00 81.62 271 ASP A C 1
ATOM 2073 O O . ASP A 1 271 ? -14.856 -6.170 4.459 1.00 81.62 271 ASP A O 1
ATOM 2077 N N . GLU A 1 272 ? -13.907 -7.682 3.101 1.00 85.00 272 GLU A N 1
ATOM 2078 C CA . GLU A 1 272 ? -13.469 -6.727 2.082 1.00 85.00 272 GLU A CA 1
ATOM 2079 C C . GLU A 1 272 ? -14.665 -6.071 1.387 1.00 85.00 272 GLU A C 1
ATOM 2081 O O . GLU A 1 272 ? -14.680 -4.850 1.205 1.00 85.00 272 GLU A O 1
ATOM 2086 N N . GLN A 1 273 ? -15.694 -6.857 1.062 1.00 88.38 273 GLN A N 1
ATOM 2087 C CA . GLN A 1 273 ? -16.934 -6.351 0.476 1.00 88.38 273 GLN A CA 1
ATOM 2088 C C . GLN A 1 273 ? -17.667 -5.391 1.422 1.00 88.38 273 GLN A C 1
ATOM 2090 O O . GLN A 1 273 ? -18.082 -4.308 0.999 1.00 88.38 273 GLN A O 1
ATOM 2095 N N . ILE A 1 274 ? -17.794 -5.745 2.706 1.00 86.69 274 ILE A N 1
ATOM 2096 C CA . ILE A 1 274 ? -18.427 -4.894 3.719 1.00 86.69 274 ILE A CA 1
ATOM 2097 C C . ILE A 1 274 ? -17.633 -3.598 3.873 1.00 86.69 274 ILE A C 1
ATOM 2099 O O . ILE A 1 274 ? -18.213 -2.520 3.758 1.00 86.69 274 ILE A O 1
ATOM 2103 N N . LYS A 1 275 ? -16.305 -3.675 4.037 1.00 87.19 275 LYS A N 1
ATOM 2104 C CA . LYS A 1 275 ? -15.432 -2.491 4.141 1.00 87.19 275 LYS A CA 1
ATOM 2105 C C . LYS A 1 275 ? -15.575 -1.554 2.942 1.00 87.19 275 LYS A C 1
ATOM 2107 O O . LYS A 1 275 ? -15.613 -0.339 3.130 1.00 87.19 275 LYS A O 1
ATOM 2112 N N . ALA A 1 276 ? -15.688 -2.096 1.729 1.00 87.69 276 ALA A N 1
ATOM 2113 C CA . ALA A 1 276 ? -15.907 -1.306 0.519 1.00 87.69 276 ALA A CA 1
ATOM 2114 C C . ALA A 1 276 ? -17.317 -0.682 0.450 1.00 87.69 276 ALA A C 1
ATOM 2116 O O . ALA A 1 276 ? -17.494 0.381 -0.149 1.00 87.69 276 ALA A O 1
ATOM 2117 N N . ALA A 1 277 ? -18.318 -1.308 1.075 1.00 91.12 277 ALA A N 1
ATOM 2118 C CA . ALA A 1 277 ? -19.693 -0.817 1.127 1.00 91.12 277 ALA A CA 1
ATOM 2119 C C . ALA A 1 277 ? -19.942 0.230 2.229 1.00 91.12 277 ALA A C 1
ATOM 2121 O O . ALA A 1 277 ? -20.832 1.067 2.062 1.00 91.12 277 ALA A O 1
ATOM 2122 N N . LEU A 1 278 ? -19.153 0.242 3.314 1.00 89.94 278 LEU A N 1
ATOM 2123 C CA . LEU A 1 278 ? -19.339 1.152 4.459 1.00 89.94 278 LEU A CA 1
ATOM 2124 C C . LEU A 1 278 ? -19.490 2.636 4.071 1.00 89.94 278 LEU A C 1
ATOM 2126 O O . LEU A 1 278 ? -20.426 3.259 4.564 1.00 89.94 278 LEU A O 1
ATOM 2130 N N . PRO A 1 279 ? -18.684 3.231 3.163 1.00 90.12 279 PRO A N 1
ATOM 2131 C CA . PRO A 1 279 ? -18.870 4.636 2.784 1.00 90.12 279 PRO A CA 1
ATOM 2132 C C . PRO A 1 279 ? -20.232 4.919 2.132 1.00 90.12 279 PRO A C 1
ATOM 2134 O O . PRO A 1 279 ? -20.827 5.976 2.349 1.00 90.12 279 PRO A O 1
ATOM 2137 N N . LYS A 1 280 ? -20.747 3.969 1.339 1.00 90.00 280 LYS A N 1
ATOM 2138 C CA . LYS A 1 280 ? -22.079 4.074 0.723 1.00 90.00 280 LYS A CA 1
ATOM 2139 C C . LYS A 1 280 ? -23.179 3.891 1.762 1.00 90.00 280 LYS A C 1
ATOM 2141 O O . LYS A 1 280 ? -24.193 4.579 1.688 1.00 90.00 280 LYS A O 1
ATOM 2146 N N . PHE A 1 281 ? -22.971 2.995 2.721 1.00 91.00 281 PHE A N 1
ATOM 2147 C CA . PHE A 1 281 ? -23.878 2.795 3.844 1.00 91.00 281 PHE A CA 1
ATOM 2148 C C . PHE A 1 281 ? -23.973 4.039 4.737 1.00 91.00 281 PHE A C 1
ATOM 2150 O O . PHE A 1 281 ? -25.078 4.497 5.012 1.00 91.00 281 PHE A O 1
ATOM 2157 N N . GLU A 1 282 ? -22.845 4.655 5.090 1.00 89.38 282 GLU A N 1
ATOM 2158 C CA . GLU A 1 282 ? -22.818 5.922 5.833 1.00 89.38 282 GLU A CA 1
ATOM 2159 C C . GLU A 1 282 ? -23.510 7.050 5.062 1.00 89.38 282 GLU A C 1
ATOM 2161 O O . GLU A 1 282 ? -24.358 7.744 5.615 1.00 89.38 282 GLU A O 1
ATOM 2166 N N . SER A 1 283 ? -23.247 7.169 3.756 1.00 90.56 283 SER A N 1
ATOM 2167 C CA . SER A 1 283 ? -23.929 8.157 2.906 1.00 90.56 283 SER A CA 1
ATOM 2168 C C . SER A 1 283 ? -25.447 7.937 2.864 1.00 90.56 283 SER A C 1
ATOM 2170 O O . SER A 1 283 ? -26.219 8.893 2.861 1.00 90.56 283 SER A O 1
ATOM 2172 N N . TRP A 1 284 ? -25.891 6.678 2.829 1.00 91.88 284 TRP A N 1
ATOM 2173 C CA . TRP A 1 284 ? -27.310 6.328 2.890 1.00 91.88 284 TRP A CA 1
ATOM 2174 C C . TRP A 1 284 ? -27.926 6.689 4.249 1.00 91.88 284 TRP A C 1
ATOM 2176 O O . TRP A 1 284 ? -29.024 7.245 4.286 1.00 91.88 284 TRP A O 1
ATOM 2186 N N . LEU A 1 285 ? -27.218 6.444 5.354 1.00 90.31 285 LEU A N 1
ATOM 2187 C CA . LEU A 1 285 ? -27.660 6.860 6.685 1.00 90.31 285 LEU A CA 1
ATOM 2188 C C . LEU A 1 285 ? -27.743 8.382 6.814 1.00 90.31 285 LEU A C 1
ATOM 2190 O O . LEU A 1 285 ? -28.718 8.881 7.366 1.00 90.31 285 LEU A O 1
ATOM 2194 N N . ASP A 1 286 ? -26.774 9.124 6.282 1.00 89.69 286 ASP A N 1
ATOM 2195 C CA . ASP A 1 286 ? -26.798 10.592 6.283 1.00 89.69 286 ASP A CA 1
ATOM 2196 C C . ASP A 1 286 ? -27.984 11.143 5.480 1.00 89.69 286 ASP A C 1
ATOM 2198 O O . ASP A 1 286 ? -28.605 12.126 5.879 1.00 89.69 286 ASP A O 1
ATOM 2202 N N . GLN A 1 287 ? -28.359 10.483 4.380 1.00 91.19 287 GLN A N 1
ATOM 2203 C CA . GLN A 1 287 ? -29.561 10.830 3.614 1.00 91.19 287 GLN A CA 1
ATOM 2204 C C . GLN A 1 287 ? -30.855 10.482 4.355 1.00 91.19 287 GLN A C 1
ATOM 2206 O O . GLN A 1 287 ? -31.838 11.215 4.250 1.00 91.19 287 GLN A O 1
ATOM 2211 N N . LYS A 1 288 ? -30.872 9.365 5.088 1.00 92.00 288 LYS A N 1
ATOM 2212 C CA . LYS A 1 288 ? -32.028 8.916 5.874 1.00 92.00 288 LYS A CA 1
ATOM 2213 C C . LYS A 1 288 ? -32.234 9.756 7.139 1.00 92.00 288 LYS A C 1
ATOM 2215 O O . LYS A 1 288 ? -33.377 9.987 7.529 1.00 92.00 288 LYS A O 1
ATOM 2220 N N . TYR A 1 289 ? -31.149 10.240 7.740 1.00 91.81 289 TYR A N 1
ATOM 2221 C CA . TYR A 1 289 ? -31.127 11.032 8.973 1.00 91.81 289 TYR A CA 1
ATOM 2222 C C . TYR A 1 289 ? -30.437 12.394 8.769 1.00 91.81 289 TYR A C 1
ATOM 2224 O O . TYR A 1 289 ? -29.451 12.700 9.449 1.00 91.81 289 TYR A O 1
ATOM 2232 N N . PRO A 1 290 ? -30.945 13.252 7.864 1.00 89.25 290 PRO A N 1
ATOM 2233 C CA . PRO A 1 290 ? -30.257 14.480 7.458 1.00 89.25 290 PRO A CA 1
ATOM 2234 C C . PRO A 1 290 ? -30.108 15.498 8.597 1.00 89.25 290 PRO A C 1
ATOM 2236 O O . PRO A 1 290 ? -29.236 16.363 8.540 1.00 89.25 290 PRO A O 1
ATOM 2239 N N . ASN A 1 291 ? -30.933 15.396 9.646 1.00 88.50 291 ASN A N 1
ATOM 2240 C CA . ASN A 1 291 ? -30.910 16.306 10.789 1.00 88.50 291 ASN A CA 1
ATOM 2241 C C . ASN A 1 291 ? -30.265 15.693 12.040 1.00 88.50 291 ASN A C 1
ATOM 2243 O O . ASN A 1 291 ? -30.342 16.311 13.099 1.00 88.50 291 ASN A O 1
ATOM 2247 N N . ALA A 1 292 ? -29.593 14.538 11.950 1.00 84.25 292 ALA A N 1
ATOM 2248 C CA . ALA A 1 292 ? -28.975 13.868 13.103 1.00 84.25 292 ALA A CA 1
ATOM 2249 C C . ALA A 1 292 ? -27.999 14.755 13.907 1.00 84.25 292 ALA A C 1
ATOM 2251 O O . ALA A 1 292 ? -27.775 14.512 15.085 1.00 84.25 292 ALA A O 1
ATOM 2252 N N . LEU A 1 293 ? -27.433 15.808 13.309 1.00 78.19 293 LEU A N 1
ATOM 2253 C CA . LEU A 1 293 ? -26.579 16.768 14.024 1.00 78.19 293 LEU A CA 1
ATOM 2254 C C . LEU A 1 293 ? -27.346 17.687 14.988 1.00 78.19 293 LEU A C 1
ATOM 2256 O O . LEU A 1 293 ? -26.767 18.155 15.965 1.00 78.19 293 LEU A O 1
ATOM 2260 N N . ASN A 1 294 ? -28.617 17.967 14.698 1.00 79.25 294 ASN A N 1
ATOM 2261 C CA . ASN A 1 294 ? -29.437 18.945 15.420 1.00 79.25 294 ASN A CA 1
ATOM 2262 C C . ASN A 1 294 ? -30.662 18.312 16.102 1.00 79.25 294 ASN A C 1
ATOM 2264 O O . ASN A 1 294 ? -31.314 18.968 16.910 1.00 79.25 294 ASN A O 1
ATOM 2268 N N . ASP A 1 295 ? -30.978 17.058 15.777 1.00 84.19 295 ASP A N 1
ATOM 2269 C CA . ASP A 1 295 ? -32.103 16.298 16.311 1.00 84.19 295 ASP A CA 1
ATOM 2270 C C . ASP A 1 295 ? -31.586 15.054 17.063 1.00 84.19 295 ASP A C 1
ATOM 2272 O O . ASP A 1 295 ? -31.178 14.073 16.429 1.00 84.19 295 ASP A O 1
ATOM 2276 N N . PRO A 1 296 ? -31.622 15.065 18.412 1.00 79.75 296 PRO A N 1
ATOM 2277 C CA . PRO A 1 296 ? -31.183 13.939 19.233 1.00 79.75 296 PRO A CA 1
ATOM 2278 C C . PRO A 1 296 ? -31.920 12.628 18.937 1.00 79.75 296 PRO A C 1
ATOM 2280 O O . PRO A 1 296 ? -31.334 11.556 19.085 1.00 79.75 296 PRO A O 1
ATOM 2283 N N . GLN A 1 297 ? -33.186 12.682 18.505 1.00 84.50 297 GLN A N 1
ATOM 2284 C CA . GLN A 1 297 ? -33.943 11.472 18.181 1.00 84.50 297 GLN A CA 1
ATOM 2285 C C . GLN A 1 297 ? -33.432 10.839 16.886 1.00 84.50 297 GLN A C 1
ATOM 2287 O O . GLN A 1 297 ? -33.262 9.622 16.826 1.00 84.50 297 GLN A O 1
ATOM 2292 N N . GLN A 1 298 ? -33.122 11.651 15.870 1.00 87.31 298 GLN A N 1
ATOM 2293 C CA . GLN A 1 298 ? -32.500 11.153 14.640 1.00 87.31 298 GLN A CA 1
ATOM 2294 C C . GLN A 1 298 ? -31.072 10.667 14.872 1.00 87.31 298 GLN A C 1
ATOM 2296 O O . GLN A 1 298 ? -30.693 9.647 14.301 1.00 87.31 298 GLN A O 1
ATOM 2301 N N . ALA A 1 299 ? -30.300 11.341 15.729 1.00 82.62 299 ALA A N 1
ATOM 2302 C CA . ALA A 1 299 ? -28.971 10.878 16.125 1.00 82.62 299 ALA A CA 1
ATOM 2303 C C . ALA A 1 299 ? -29.033 9.483 16.763 1.00 82.62 299 ALA A C 1
ATOM 2305 O O . ALA A 1 299 ? -28.302 8.579 16.358 1.00 82.62 299 ALA A O 1
ATOM 2306 N N . GLN A 1 300 ? -29.961 9.289 17.706 1.00 84.12 300 GLN A N 1
ATOM 2307 C CA . GLN A 1 300 ? -30.163 8.007 18.376 1.00 84.12 300 GLN A CA 1
ATOM 2308 C C . GLN A 1 300 ? -30.659 6.926 17.408 1.00 84.12 300 GLN A C 1
ATOM 2310 O O . GLN A 1 300 ? -30.188 5.793 17.464 1.00 84.12 300 GLN A O 1
ATOM 2315 N N . ALA A 1 301 ? -31.585 7.257 16.505 1.00 86.38 301 ALA A N 1
ATOM 2316 C CA . ALA A 1 301 ? -32.071 6.317 15.497 1.00 86.38 301 ALA A CA 1
ATOM 2317 C C . ALA A 1 301 ? -30.951 5.890 14.534 1.00 86.38 301 ALA A C 1
ATOM 2319 O O . ALA A 1 301 ? -30.790 4.696 14.287 1.00 86.38 301 ALA A O 1
ATOM 2320 N N . LYS A 1 302 ? -30.130 6.840 14.060 1.00 89.69 302 LYS A N 1
ATOM 2321 C CA . LYS A 1 302 ? -28.945 6.552 13.238 1.00 89.69 302 LYS A CA 1
ATOM 2322 C C . LYS A 1 302 ? -27.984 5.616 13.975 1.00 89.69 302 LYS A C 1
ATOM 2324 O O . LYS A 1 302 ? -27.556 4.613 13.410 1.00 89.69 302 LYS A O 1
ATOM 2329 N N . LEU A 1 303 ? -27.696 5.909 15.242 1.00 87.56 303 LEU A N 1
ATOM 2330 C CA . LEU A 1 303 ? -26.815 5.098 16.081 1.00 87.56 303 LEU A CA 1
ATOM 2331 C C . LEU A 1 303 ? -27.330 3.659 16.249 1.00 87.56 303 LEU A C 1
ATOM 2333 O O . LEU A 1 303 ? -26.558 2.712 16.116 1.00 87.56 303 LEU A O 1
ATOM 2337 N N . LEU A 1 304 ? -28.631 3.481 16.501 1.00 84.94 304 LEU A N 1
ATOM 2338 C CA . LEU A 1 304 ? -29.249 2.160 16.649 1.00 84.94 304 LEU A CA 1
ATOM 2339 C C . LEU A 1 304 ? -29.224 1.338 15.353 1.00 84.94 304 LEU A C 1
ATOM 2341 O O . LEU A 1 304 ? -29.132 0.116 15.424 1.00 84.94 304 LEU A O 1
ATOM 2345 N N . GLU A 1 305 ? -29.270 1.972 14.179 1.00 86.62 305 GLU A N 1
ATOM 2346 C CA . GLU A 1 305 ? -29.123 1.268 12.894 1.00 86.62 305 GLU A CA 1
ATOM 2347 C C . GLU A 1 305 ? -27.665 0.937 12.554 1.00 86.62 305 GLU A C 1
ATOM 2349 O O . GLU A 1 305 ? -27.388 -0.071 11.906 1.00 86.62 305 GLU A O 1
ATOM 2354 N N . GLN A 1 306 ? -26.721 1.751 13.022 1.00 86.31 306 GLN A N 1
ATOM 2355 C CA . GLN A 1 306 ? -25.285 1.501 12.886 1.00 86.31 306 GLN A CA 1
ATOM 2356 C C . GLN A 1 306 ? -24.796 0.388 13.825 1.00 86.31 306 GLN A C 1
ATOM 2358 O O . GLN A 1 306 ? -23.932 -0.410 13.455 1.00 86.31 306 GLN A O 1
ATOM 2363 N N . ALA A 1 307 ? -25.346 0.332 15.037 1.00 81.25 307 ALA A N 1
ATOM 2364 C CA . ALA A 1 307 ? -24.906 -0.542 16.118 1.00 81.25 307 ALA A CA 1
ATOM 2365 C C . ALA A 1 307 ? -24.761 -2.031 15.732 1.00 81.25 307 ALA A C 1
ATOM 2367 O O . ALA A 1 307 ? -23.703 -2.603 15.995 1.00 81.25 307 ALA A O 1
ATOM 2368 N N . PRO A 1 308 ? -25.730 -2.675 15.054 1.00 75.69 308 PRO A N 1
ATOM 2369 C CA . PRO A 1 308 ? -25.603 -4.072 14.648 1.00 75.69 308 PRO A CA 1
ATOM 2370 C C . PRO A 1 308 ? -24.404 -4.323 13.716 1.00 75.69 308 PRO A C 1
ATOM 2372 O O . PRO A 1 308 ? -23.762 -5.365 13.807 1.00 75.69 308 PRO A O 1
ATOM 2375 N N . ILE A 1 309 ? -24.074 -3.375 12.836 1.00 80.69 309 ILE A N 1
ATOM 2376 C CA . ILE A 1 309 ? -22.988 -3.524 11.853 1.00 80.69 309 ILE A CA 1
ATOM 2377 C C . ILE A 1 309 ? -21.631 -3.353 12.537 1.00 80.69 309 ILE A C 1
ATOM 2379 O O . ILE A 1 309 ? -20.754 -4.207 12.422 1.00 80.69 309 ILE A O 1
ATOM 2383 N N . TYR A 1 310 ? -21.464 -2.267 13.289 1.00 81.62 310 TYR A N 1
ATOM 2384 C CA . TYR A 1 310 ? -20.196 -1.957 13.956 1.00 81.62 310 TYR A CA 1
ATOM 2385 C C . TYR A 1 310 ? -19.958 -2.797 15.222 1.00 81.62 310 TYR A C 1
ATOM 2387 O O . TYR A 1 310 ? -18.820 -2.961 15.660 1.00 81.62 310 TYR A O 1
ATOM 2395 N N . GLY A 1 311 ? -21.005 -3.412 15.777 1.00 72.06 311 GLY A N 1
ATOM 2396 C CA . GLY A 1 311 ? -20.905 -4.386 16.865 1.00 72.06 311 GLY A CA 1
ATOM 2397 C C . GLY A 1 311 ? -20.167 -5.675 16.485 1.00 72.06 311 GLY A C 1
ATOM 2398 O O . GLY A 1 311 ? -19.659 -6.359 17.366 1.00 72.06 311 GLY A O 1
ATOM 2399 N N . GLN A 1 312 ? -20.023 -5.982 15.191 1.00 68.31 312 GLN A N 1
ATOM 2400 C CA . GLN A 1 312 ? -19.319 -7.177 14.697 1.00 68.31 312 GLN A CA 1
ATOM 2401 C C . GLN A 1 312 ? -17.793 -7.001 14.589 1.00 68.31 312 GLN A C 1
ATOM 2403 O O . GLN A 1 312 ? -17.133 -7.715 13.840 1.00 68.31 312 GLN A O 1
ATOM 2408 N N . GLY A 1 313 ? -17.215 -6.031 15.302 1.00 68.69 313 GLY A N 1
ATOM 2409 C CA . GLY A 1 313 ? -15.782 -5.741 15.219 1.00 68.69 313 GLY A CA 1
ATOM 2410 C C . GLY A 1 313 ? -15.390 -4.896 14.005 1.00 68.69 313 GLY A C 1
ATOM 2411 O O . GLY A 1 313 ? -14.216 -4.785 13.676 1.00 68.69 313 GLY A O 1
ATOM 2412 N N . ILE A 1 314 ? -16.349 -4.264 13.331 1.00 77.12 314 ILE A N 1
ATOM 2413 C CA . ILE A 1 314 ? -16.054 -3.280 12.290 1.00 77.12 314 ILE A CA 1
ATOM 2414 C C . ILE A 1 314 ? -15.831 -1.928 12.967 1.00 77.12 314 ILE A C 1
ATOM 2416 O O . ILE A 1 314 ? -16.641 -1.499 13.780 1.00 77.12 314 ILE A O 1
ATOM 2420 N N . GLU A 1 315 ? -14.741 -1.238 12.628 1.00 81.62 315 GLU A N 1
ATOM 2421 C CA . GLU A 1 315 ? -14.434 0.078 13.195 1.00 81.62 315 GLU A CA 1
ATOM 2422 C C . GLU A 1 315 ? -15.261 1.190 12.525 1.00 81.62 315 GLU A C 1
ATOM 2424 O O . GLU A 1 315 ? -15.136 1.441 11.323 1.00 81.62 315 GLU A O 1
ATOM 2429 N N . ASN A 1 316 ? -16.046 1.918 13.319 1.00 87.38 316 ASN A N 1
ATOM 2430 C CA . ASN A 1 316 ? -16.631 3.202 12.950 1.00 87.38 316 ASN A CA 1
ATOM 2431 C C . ASN A 1 316 ? -15.629 4.338 13.219 1.00 87.38 316 ASN A C 1
ATOM 2433 O O . ASN A 1 316 ? -15.360 4.703 14.370 1.00 87.38 316 ASN A O 1
ATOM 2437 N N . LYS A 1 317 ? -15.093 4.928 12.145 1.00 86.12 317 LYS A N 1
ATOM 2438 C CA . LYS A 1 317 ? -14.104 6.014 12.239 1.00 86.12 317 LYS A CA 1
ATOM 2439 C C . LYS A 1 317 ? -14.647 7.244 12.958 1.00 86.12 317 LYS A C 1
ATOM 2441 O O . LYS A 1 317 ? -13.943 7.804 13.788 1.00 86.12 317 LYS A O 1
ATOM 2446 N N . GLN A 1 318 ? -15.895 7.632 12.695 1.00 86.38 318 GLN A N 1
ATOM 2447 C CA . GLN A 1 318 ? -16.487 8.823 13.301 1.00 86.38 318 GLN A CA 1
ATOM 2448 C C . GLN A 1 318 ? -16.606 8.668 14.821 1.00 86.38 318 GLN A C 1
ATOM 2450 O O . GLN A 1 318 ? -16.278 9.599 15.558 1.00 86.38 318 GLN A O 1
ATOM 2455 N N . TRP A 1 319 ? -17.041 7.502 15.305 1.00 90.50 319 TRP A N 1
ATOM 2456 C CA . TRP A 1 319 ? -17.148 7.237 16.744 1.00 90.50 319 TRP A CA 1
ATOM 2457 C C . TRP A 1 319 ? -15.779 7.263 17.419 1.00 90.50 319 TRP A C 1
ATOM 2459 O O . TRP A 1 319 ? -15.603 7.958 18.421 1.00 90.50 319 TRP A O 1
ATOM 2469 N N . LYS A 1 320 ? -14.797 6.573 16.830 1.00 90.69 320 LYS A N 1
ATOM 2470 C CA . LYS A 1 320 ? -13.418 6.535 17.329 1.00 90.69 320 LYS A CA 1
ATOM 2471 C C . LYS A 1 320 ? -12.768 7.917 17.342 1.00 90.69 320 LYS A C 1
ATOM 2473 O O . LYS A 1 320 ? -12.172 8.294 18.344 1.00 90.69 320 LYS A O 1
ATOM 2478 N N . GLU A 1 321 ? -12.908 8.693 16.269 1.00 90.56 321 GLU A N 1
ATOM 2479 C CA . GLU A 1 321 ? -12.372 10.057 16.176 1.00 90.56 321 GLU A CA 1
ATOM 2480 C C . GLU A 1 321 ? -13.048 11.000 17.176 1.00 90.56 321 GLU A C 1
ATOM 2482 O O . GLU A 1 321 ? -12.359 11.752 17.861 1.00 90.56 321 GLU A O 1
ATOM 2487 N N . THR A 1 322 ? -14.376 10.929 17.325 1.00 92.00 322 THR A N 1
ATOM 2488 C CA . THR A 1 322 ? -15.125 11.754 18.292 1.00 92.00 322 THR A CA 1
ATOM 2489 C C . THR A 1 322 ? -14.685 11.445 19.723 1.00 92.00 322 THR A C 1
ATOM 2491 O O . THR A 1 322 ? -14.373 12.357 20.493 1.00 92.00 322 THR A O 1
ATOM 2494 N N . MET A 1 323 ? -14.622 10.163 20.085 1.00 94.50 323 MET A N 1
ATOM 2495 C CA . MET A 1 323 ? -14.201 9.740 21.417 1.00 94.50 323 MET A CA 1
ATOM 2496 C C . MET A 1 323 ? -12.707 10.012 21.667 1.00 94.50 323 MET A C 1
ATOM 2498 O O . MET A 1 323 ? -12.351 10.512 22.734 1.00 94.50 323 MET A O 1
ATOM 2502 N N . GLY A 1 324 ? -11.827 9.778 20.693 1.00 93.12 324 GLY A N 1
ATOM 2503 C CA . GLY A 1 324 ? -10.398 10.090 20.805 1.00 93.12 324 GLY A CA 1
ATOM 2504 C C . GLY A 1 324 ? -10.133 11.591 20.955 1.00 93.12 324 GLY A C 1
ATOM 2505 O O . GLY A 1 324 ? -9.408 12.010 21.860 1.00 93.12 324 GLY A O 1
ATOM 2506 N N . ALA A 1 325 ? -10.787 12.424 20.138 1.00 91.88 325 ALA A N 1
ATOM 2507 C CA . ALA A 1 325 ? -10.698 13.880 20.241 1.00 91.88 325 ALA A CA 1
ATOM 2508 C C . ALA A 1 325 ? -11.216 14.394 21.592 1.00 91.88 325 ALA A C 1
ATOM 2510 O O . ALA A 1 325 ? -10.656 15.349 22.138 1.00 91.88 325 ALA A O 1
ATOM 2511 N N . GLY A 1 326 ? -12.250 13.759 22.154 1.00 93.94 326 GLY A N 1
ATOM 2512 C CA . GLY A 1 326 ? -12.773 14.112 23.469 1.00 93.94 326 GLY A CA 1
ATOM 2513 C C . GLY A 1 326 ? -11.762 13.895 24.598 1.00 93.94 326 GLY A C 1
ATOM 2514 O O . GLY A 1 326 ? -11.562 14.805 25.409 1.00 93.94 326 GLY A O 1
ATOM 2515 N N . TYR A 1 327 ? -11.066 12.753 24.600 1.00 93.75 327 TYR A N 1
ATOM 2516 C CA . TYR A 1 327 ? -9.996 12.457 25.558 1.00 93.75 327 TYR A CA 1
ATOM 2517 C C . TYR A 1 327 ? -8.799 13.399 25.392 1.00 93.75 327 TYR A C 1
ATOM 2519 O O . TYR A 1 327 ? -8.386 14.035 26.361 1.00 93.75 327 TYR A O 1
ATOM 2527 N N . MET A 1 328 ? -8.299 13.579 24.163 1.00 91.19 328 MET A N 1
ATOM 2528 C CA . MET A 1 328 ? -7.192 14.510 23.892 1.00 91.19 328 MET A CA 1
ATOM 2529 C C . MET A 1 328 ? -7.524 15.943 24.326 1.00 91.19 328 MET A C 1
ATOM 2531 O O . MET A 1 328 ? -6.682 16.655 24.871 1.00 91.19 328 MET A O 1
ATOM 2535 N N . SER A 1 329 ? -8.766 16.378 24.108 1.00 91.25 329 SER A N 1
ATOM 2536 C CA . SER A 1 329 ? -9.201 17.711 24.525 1.00 91.25 329 SER A CA 1
ATOM 2537 C C . SER A 1 329 ? -9.325 17.833 26.044 1.00 91.25 329 SER A C 1
ATOM 2539 O O . SER A 1 329 ? -9.104 18.918 26.573 1.00 91.25 329 SER A O 1
ATOM 2541 N N . ALA A 1 330 ? -9.643 16.743 26.753 1.00 89.56 330 ALA A N 1
ATOM 2542 C CA . ALA A 1 330 ? -9.705 16.737 28.214 1.00 89.56 330 ALA A CA 1
ATOM 2543 C C . ALA A 1 330 ? -8.319 16.958 28.827 1.00 89.56 330 ALA A C 1
ATOM 2545 O O . ALA A 1 330 ? -8.172 17.775 29.735 1.00 89.56 330 ALA A O 1
ATOM 2546 N N . ASP A 1 331 ? -7.310 16.272 28.286 1.00 83.50 331 ASP A N 1
ATOM 2547 C CA . ASP A 1 331 ? -5.915 16.394 28.710 1.00 83.50 331 ASP A CA 1
ATOM 2548 C C . ASP A 1 331 ? -5.388 17.825 28.498 1.00 83.50 331 ASP A C 1
ATOM 2550 O O . ASP A 1 331 ? -4.860 18.452 29.419 1.00 83.50 331 ASP A O 1
ATOM 2554 N N . ASN A 1 332 ? -5.659 18.400 27.320 1.00 83.31 332 ASN A N 1
ATOM 2555 C CA . ASN A 1 332 ? -5.303 19.785 26.998 1.00 83.31 332 ASN A CA 1
ATOM 2556 C C . ASN A 1 332 ? -6.027 20.811 27.887 1.00 83.31 332 ASN A C 1
ATOM 2558 O O . ASN A 1 332 ? -5.399 21.752 28.376 1.00 83.31 332 ASN A O 1
ATOM 2562 N N . SER A 1 333 ? -7.338 20.641 28.113 1.00 86.00 333 SER A N 1
ATOM 2563 C CA . SER A 1 333 ? -8.120 21.499 29.016 1.00 86.00 333 SER A CA 1
ATOM 2564 C C . SER A 1 333 ? -7.538 21.482 30.427 1.00 86.00 333 SER A C 1
ATOM 2566 O O . SER A 1 333 ? -7.346 22.542 31.025 1.00 86.00 333 SER A O 1
ATOM 2568 N N . LEU A 1 334 ? -7.208 20.296 30.945 1.00 85.25 334 LEU A N 1
ATOM 2569 C CA . LEU A 1 334 ? -6.657 20.145 32.285 1.00 85.25 334 LEU A CA 1
ATOM 2570 C C . LEU A 1 334 ? -5.272 20.790 32.414 1.00 85.25 334 LEU A C 1
ATOM 2572 O O . LEU A 1 334 ? -5.042 21.532 33.369 1.00 85.25 334 LEU A O 1
ATOM 2576 N N . ALA A 1 335 ? -4.383 20.576 31.439 1.00 79.75 335 ALA A N 1
ATOM 2577 C CA . ALA A 1 335 ? -3.065 21.213 31.402 1.00 79.75 335 ALA A CA 1
ATOM 2578 C C . ALA A 1 335 ? -3.156 22.753 31.368 1.00 79.75 335 ALA A C 1
ATOM 2580 O O . ALA A 1 335 ? -2.308 23.441 31.935 1.00 79.75 335 ALA A O 1
ATOM 2581 N N . ALA A 1 336 ? -4.209 23.298 30.752 1.00 80.94 336 ALA A N 1
ATOM 2582 C CA . ALA A 1 336 ? -4.490 24.733 30.707 1.00 80.94 336 ALA A CA 1
ATOM 2583 C C . ALA A 1 336 ? -5.268 25.267 31.931 1.00 80.94 336 ALA A C 1
ATOM 2585 O O . ALA A 1 336 ? -5.590 26.458 31.977 1.00 80.94 336 ALA A O 1
ATOM 2586 N N . GLY A 1 337 ? -5.616 24.414 32.903 1.00 81.38 337 GLY A N 1
ATOM 2587 C CA . GLY A 1 337 ? -6.451 24.784 34.052 1.00 81.38 337 GLY A CA 1
ATOM 2588 C C . GLY A 1 337 ? -7.882 25.190 33.675 1.00 81.38 337 GLY A C 1
ATOM 2589 O O . GLY A 1 337 ? -8.531 25.924 34.418 1.00 81.38 337 GLY A O 1
ATOM 2590 N N . GLN A 1 338 ? -8.362 24.754 32.510 1.00 86.50 338 GLN A N 1
ATOM 2591 C CA . GLN A 1 338 ? -9.682 25.065 31.968 1.00 86.50 338 GLN A CA 1
ATOM 2592 C C . GLN A 1 338 ? -10.674 23.921 32.233 1.00 86.50 338 GLN A C 1
ATOM 2594 O O . GLN A 1 338 ? -10.267 22.763 32.364 1.00 86.50 338 GLN A O 1
ATOM 2599 N N . PRO A 1 339 ? -11.988 24.206 32.282 1.00 86.75 339 PRO A N 1
ATOM 2600 C CA . PRO A 1 339 ? -12.999 23.154 32.323 1.00 86.75 339 PRO A CA 1
ATOM 2601 C C . PRO A 1 339 ? -12.957 22.264 31.060 1.00 86.75 339 PRO A C 1
ATOM 2603 O O . PRO A 1 339 ? -12.402 22.667 30.026 1.00 86.75 339 PRO A O 1
ATOM 2606 N N . PRO A 1 340 ? -13.564 21.059 31.109 1.00 90.25 340 PRO A N 1
ATOM 2607 C CA . PRO A 1 340 ? -13.683 20.180 29.950 1.00 90.25 340 PRO A CA 1
ATOM 2608 C C . PRO A 1 340 ? -14.309 20.895 28.748 1.00 90.25 340 PRO A C 1
ATOM 2610 O O . PRO A 1 340 ? -15.323 21.583 28.866 1.00 90.25 340 PRO A O 1
ATOM 2613 N N . SER A 1 341 ? -13.695 20.730 27.578 1.00 92.50 341 SER A N 1
ATOM 2614 C CA . SER A 1 341 ? -14.169 21.347 26.338 1.00 92.50 341 SER A CA 1
ATOM 2615 C C . SER A 1 341 ? -15.489 20.734 25.835 1.00 92.50 341 SER A C 1
ATOM 2617 O O . SER A 1 341 ? -15.903 19.644 26.248 1.00 92.50 341 SER A O 1
ATOM 2619 N N . GLN A 1 342 ? -16.121 21.381 24.849 1.00 90.69 342 GLN A N 1
ATOM 2620 C CA . GLN A 1 342 ? -17.268 20.792 24.149 1.00 90.69 342 GLN A CA 1
ATOM 2621 C C . GLN A 1 342 ? -16.896 19.477 23.442 1.00 90.69 342 GLN A C 1
ATOM 2623 O O . GLN A 1 342 ? -17.707 18.557 23.409 1.00 90.69 342 GLN A O 1
ATOM 2628 N N . ALA A 1 343 ? -15.676 19.362 22.906 1.00 92.12 343 ALA A N 1
ATOM 2629 C CA . ALA A 1 343 ? -15.202 18.124 22.287 1.00 92.12 343 ALA A CA 1
ATOM 2630 C C . ALA A 1 343 ? -15.118 16.985 23.314 1.00 92.12 343 ALA A C 1
ATOM 2632 O O . ALA A 1 343 ? -15.554 15.872 23.031 1.00 92.12 343 ALA A O 1
ATOM 2633 N N . THR A 1 344 ? -14.644 17.281 24.529 1.00 94.25 344 THR A N 1
ATOM 2634 C CA . THR A 1 344 ? -14.620 16.329 25.649 1.00 94.25 344 THR A CA 1
ATOM 2635 C C . THR A 1 344 ? -16.019 15.847 26.012 1.00 94.25 344 THR A C 1
ATOM 2637 O O . THR A 1 344 ? -16.236 14.645 26.144 1.00 94.25 344 THR A O 1
ATOM 2640 N N . SER A 1 345 ? -16.981 16.768 26.109 1.00 92.62 345 SER A N 1
ATOM 2641 C CA . SER A 1 345 ? -18.376 16.417 26.402 1.00 92.62 345 SER A CA 1
ATOM 2642 C C . SER A 1 345 ? -18.997 15.560 25.296 1.00 92.62 345 SER A C 1
ATOM 2644 O O . SER A 1 345 ? -19.585 14.528 25.594 1.00 92.62 345 SER A O 1
ATOM 2646 N N . LYS A 1 346 ? -18.790 15.917 24.020 1.00 91.44 346 LYS A N 1
ATOM 2647 C CA . LYS A 1 346 ? -19.288 15.139 22.871 1.00 91.44 346 LYS A CA 1
ATOM 2648 C C . LYS A 1 346 ? -18.708 13.726 22.817 1.00 91.44 346 LYS A C 1
ATOM 2650 O O . LYS A 1 346 ? -19.441 12.773 22.571 1.00 91.44 346 LYS A O 1
ATOM 2655 N N . GLY A 1 347 ? -17.401 13.581 23.044 1.00 93.94 347 GLY A N 1
ATOM 2656 C CA . GLY A 1 347 ? -16.755 12.268 23.092 1.00 93.94 347 GLY A CA 1
ATOM 2657 C C . GLY A 1 347 ? -17.315 11.398 24.219 1.00 93.94 347 GLY A C 1
ATOM 2658 O O . GLY A 1 347 ? -17.599 10.221 24.012 1.00 93.94 347 GLY A O 1
ATOM 2659 N N . TYR A 1 348 ? -17.563 11.995 25.384 1.00 95.56 348 TYR A N 1
ATOM 2660 C CA . TYR A 1 348 ? -18.146 11.292 26.521 1.00 95.56 348 TYR A CA 1
ATOM 2661 C C . TYR A 1 348 ? -19.619 10.908 26.320 1.00 95.56 348 TYR A C 1
ATOM 2663 O O . TYR A 1 348 ? -20.023 9.801 26.668 1.00 95.56 348 TYR A O 1
ATOM 2671 N N . GLU A 1 349 ? -20.423 11.782 25.718 1.00 92.06 349 GLU A N 1
ATOM 2672 C CA . GLU A 1 349 ? -21.809 11.473 25.348 1.00 92.06 349 GLU A CA 1
ATOM 2673 C C . GLU A 1 349 ? -21.878 10.306 24.357 1.00 92.06 349 GLU A C 1
ATOM 2675 O O . GLU A 1 349 ? -22.662 9.383 24.572 1.00 92.06 349 GLU A O 1
ATOM 2680 N N . MET A 1 350 ? -21.013 10.295 23.335 1.00 91.69 350 MET A N 1
ATOM 2681 C CA . MET A 1 350 ? -20.892 9.170 22.399 1.00 91.69 350 MET A CA 1
ATOM 2682 C C . MET A 1 350 ? -20.537 7.869 23.133 1.00 91.69 350 MET A C 1
ATOM 2684 O O . MET A 1 350 ? -21.174 6.842 22.908 1.00 91.69 350 MET A O 1
ATOM 2688 N N . TYR A 1 351 ? -19.570 7.914 24.056 1.00 93.31 351 TYR A N 1
ATOM 2689 C CA . TYR A 1 351 ? -19.221 6.759 24.884 1.00 93.31 351 TYR A CA 1
ATOM 2690 C C . TYR A 1 351 ? -20.425 6.242 25.688 1.00 93.31 351 TYR A C 1
ATOM 2692 O O . TYR A 1 351 ? -20.719 5.048 25.631 1.00 93.31 351 TYR A O 1
ATOM 2700 N N . LYS A 1 352 ? -21.167 7.124 26.376 1.00 91.00 352 LYS A N 1
ATOM 2701 C CA . LYS A 1 352 ? -22.372 6.745 27.140 1.00 91.00 352 LYS A CA 1
ATOM 2702 C C . LYS A 1 352 ? -23.441 6.116 26.248 1.00 91.00 352 LYS A C 1
ATOM 2704 O O . LYS A 1 352 ? -24.027 5.102 26.621 1.00 91.00 352 LYS A O 1
ATOM 2709 N N . GLN A 1 353 ? -23.680 6.691 25.071 1.00 88.38 353 GLN A N 1
ATOM 2710 C CA . GLN A 1 353 ? -24.657 6.166 24.118 1.00 88.38 353 GLN A CA 1
ATOM 2711 C C . GLN A 1 353 ? -24.273 4.768 23.621 1.00 88.38 353 GLN A C 1
ATOM 2713 O O . GLN A 1 353 ? -25.115 3.874 23.626 1.00 88.38 353 GLN A O 1
ATOM 2718 N N . LEU A 1 354 ? -23.009 4.546 23.250 1.00 88.12 354 LEU A N 1
ATOM 2719 C CA . LEU A 1 354 ? -22.533 3.230 22.815 1.00 88.12 354 LEU A CA 1
ATOM 2720 C C . LEU A 1 354 ? -22.592 2.201 23.950 1.00 88.12 354 LEU A C 1
ATOM 2722 O O . LEU A 1 354 ? -23.091 1.098 23.737 1.00 88.12 354 LEU A O 1
ATOM 2726 N N . MET A 1 355 ? -22.162 2.579 25.158 1.00 84.75 355 MET A N 1
ATOM 2727 C CA . MET A 1 355 ? -22.241 1.734 26.356 1.00 84.75 355 MET A CA 1
ATOM 2728 C C . MET A 1 355 ? -23.677 1.305 26.675 1.00 84.75 355 MET A C 1
ATOM 2730 O O . MET A 1 355 ? -23.889 0.167 27.086 1.00 84.75 355 MET A O 1
ATOM 2734 N N . ALA A 1 356 ? -24.656 2.194 26.470 1.00 81.75 356 ALA A N 1
ATOM 2735 C CA . ALA A 1 356 ? -26.070 1.902 26.695 1.00 81.75 356 ALA A CA 1
ATOM 2736 C C . ALA A 1 356 ? -26.656 0.908 25.677 1.00 81.75 356 ALA A C 1
ATOM 2738 O O . ALA A 1 356 ? -27.633 0.232 25.991 1.00 81.75 356 ALA A O 1
ATOM 2739 N N . ILE A 1 357 ? -26.081 0.813 24.472 1.00 80.44 357 ILE A N 1
ATOM 2740 C CA . ILE A 1 357 ? -26.510 -0.157 23.455 1.00 80.44 357 ILE A CA 1
ATOM 2741 C C . ILE A 1 357 ? -25.814 -1.502 23.680 1.00 80.44 357 ILE A C 1
ATOM 2743 O O . ILE A 1 357 ? -26.477 -2.528 23.795 1.00 80.44 357 ILE A O 1
ATOM 2747 N N . SER A 1 358 ? -24.482 -1.510 23.744 1.00 74.06 358 SER A N 1
ATOM 2748 C CA . SER A 1 358 ? -23.711 -2.647 24.250 1.00 74.06 358 SER A CA 1
ATOM 2749 C C . SER A 1 358 ? -22.340 -2.173 24.742 1.00 74.06 358 SER A C 1
ATOM 2751 O O . SER A 1 358 ? -21.641 -1.449 24.024 1.00 74.06 358 SER A O 1
ATOM 2753 N N . PRO A 1 359 ? -21.889 -2.623 25.928 1.00 74.81 359 PRO A N 1
ATOM 2754 C CA . PRO A 1 359 ? -20.575 -2.269 26.459 1.00 74.81 359 PRO A CA 1
ATOM 2755 C C . PRO A 1 359 ? -19.408 -2.568 25.507 1.00 74.81 359 PRO A C 1
ATOM 2757 O O . PRO A 1 359 ? -18.422 -1.829 25.486 1.00 74.81 359 PRO A O 1
ATOM 2760 N N . ASN A 1 360 ? -19.518 -3.622 24.693 1.00 71.81 360 ASN A N 1
ATOM 2761 C CA . ASN A 1 360 ? -18.474 -4.004 23.743 1.00 71.81 360 ASN A CA 1
ATOM 2762 C C . ASN A 1 360 ? -18.380 -3.025 22.567 1.00 71.81 360 ASN A C 1
ATOM 2764 O O . ASN A 1 360 ? -17.284 -2.769 22.073 1.00 71.81 360 ASN A O 1
ATOM 2768 N N . MET A 1 361 ? -19.485 -2.389 22.164 1.00 79.94 361 MET A N 1
ATOM 2769 C CA . MET A 1 361 ? -19.460 -1.390 21.092 1.00 79.94 361 MET A CA 1
ATOM 2770 C C . MET A 1 361 ? -18.620 -0.170 21.452 1.00 79.94 361 MET A C 1
ATOM 2772 O O . MET A 1 361 ? -17.811 0.258 20.634 1.00 79.94 361 MET A O 1
ATOM 2776 N N . ALA A 1 362 ? -18.756 0.370 22.664 1.00 82.06 362 ALA A N 1
ATOM 2777 C CA . ALA A 1 362 ? -17.924 1.494 23.090 1.00 82.06 362 ALA A CA 1
ATOM 2778 C C . ALA A 1 362 ? -16.439 1.099 23.120 1.00 82.06 362 ALA A C 1
ATOM 2780 O O . ALA A 1 362 ? -15.588 1.795 22.572 1.00 82.06 362 ALA A O 1
ATOM 2781 N N . ARG A 1 363 ? -16.134 -0.067 23.699 1.00 78.12 363 ARG A N 1
ATOM 2782 C CA . ARG A 1 363 ? -14.757 -0.529 23.930 1.00 78.12 363 ARG A CA 1
ATOM 2783 C C . ARG A 1 363 ? -14.019 -0.906 22.654 1.00 78.12 363 ARG A C 1
ATOM 2785 O O . ARG A 1 363 ? -12.837 -0.607 22.540 1.00 78.12 363 ARG A O 1
ATOM 2792 N N . ASN A 1 364 ? -14.701 -1.501 21.676 1.00 76.56 364 ASN A N 1
ATOM 2793 C CA . ASN A 1 364 ? -14.093 -1.897 20.399 1.00 76.56 364 ASN A CA 1
ATOM 2794 C C . ASN A 1 364 ? -13.594 -0.705 19.568 1.00 76.56 364 ASN A C 1
ATOM 2796 O O . ASN A 1 364 ? -12.820 -0.887 18.630 1.00 76.56 364 ASN A O 1
ATOM 2800 N N . HIS A 1 365 ? -14.023 0.510 19.915 1.00 84.00 365 HIS A N 1
ATOM 2801 C CA . HIS A 1 365 ? -13.666 1.751 19.232 1.00 84.00 365 HIS A CA 1
ATOM 2802 C C . HIS A 1 365 ? -12.693 2.619 20.038 1.00 84.00 365 HIS A C 1
ATOM 2804 O O . HIS A 1 365 ? -12.420 3.753 19.641 1.00 84.00 365 HIS A O 1
ATOM 2810 N N . LEU A 1 366 ? -12.172 2.113 21.159 1.00 85.75 366 LEU A N 1
ATOM 2811 C CA . LEU A 1 366 ? -11.314 2.854 22.075 1.00 85.75 366 LEU A CA 1
ATOM 2812 C C . LEU A 1 366 ? -9.995 2.127 22.314 1.00 85.75 366 LEU A C 1
ATOM 2814 O O . LEU A 1 366 ? -9.944 0.904 22.418 1.00 85.75 366 LEU A O 1
ATOM 2818 N N . ASP A 1 367 ? -8.919 2.901 22.445 1.00 84.31 367 ASP A N 1
ATOM 2819 C CA . ASP A 1 367 ? -7.711 2.384 23.075 1.00 84.31 367 ASP A CA 1
ATOM 2820 C C . ASP A 1 367 ? -7.889 2.288 24.600 1.00 84.31 367 ASP A C 1
ATOM 2822 O O . ASP A 1 367 ? -8.803 2.868 25.191 1.00 84.31 367 ASP A O 1
ATOM 2826 N N . GLU A 1 368 ? -6.991 1.547 25.249 1.00 78.75 368 GLU A N 1
ATOM 2827 C CA . GLU A 1 368 ? -7.056 1.276 26.688 1.00 78.75 368 GLU A CA 1
ATOM 2828 C C . GLU A 1 368 ? -7.079 2.552 27.543 1.00 78.75 368 GLU A C 1
ATOM 2830 O O . GLU A 1 368 ? -7.780 2.616 28.555 1.00 78.75 368 GLU A O 1
ATOM 2835 N N . LYS A 1 369 ? -6.328 3.585 27.143 1.00 84.31 369 LYS A N 1
ATOM 2836 C CA . LYS A 1 369 ? -6.267 4.844 27.894 1.00 84.31 369 LYS A CA 1
ATOM 2837 C C . LYS A 1 369 ? -7.586 5.600 27.794 1.00 84.31 369 LYS A C 1
ATOM 2839 O O . LYS A 1 369 ? -8.078 6.111 28.799 1.00 84.31 369 LYS A O 1
ATOM 2844 N N . THR A 1 370 ? -8.157 5.644 26.600 1.00 89.31 370 THR A N 1
ATOM 2845 C CA . THR A 1 370 ? -9.404 6.348 26.319 1.00 89.31 370 THR A CA 1
ATOM 2846 C C . THR A 1 370 ? -10.597 5.641 26.969 1.00 89.31 370 THR A C 1
ATOM 2848 O O . THR A 1 370 ? -11.424 6.314 27.585 1.00 89.31 370 THR A O 1
ATOM 2851 N N . ASP A 1 371 ? -10.661 4.301 26.930 1.00 85.31 371 ASP A N 1
ATOM 2852 C CA . ASP A 1 371 ? -11.682 3.531 27.668 1.00 85.31 371 ASP A CA 1
ATOM 2853 C C . ASP A 1 371 ? -11.589 3.785 29.175 1.00 85.31 371 ASP A C 1
ATOM 2855 O O . ASP A 1 371 ? -12.597 4.074 29.821 1.00 85.31 371 ASP A O 1
ATOM 2859 N N . ARG A 1 372 ? -10.374 3.756 29.740 1.00 82.31 372 ARG A N 1
ATOM 2860 C CA . ARG A 1 372 ? -10.166 4.033 31.167 1.00 82.31 372 ARG A CA 1
ATOM 2861 C C . ARG A 1 372 ? -10.624 5.440 31.550 1.00 82.31 372 ARG A C 1
ATOM 2863 O O . ARG A 1 372 ? -11.285 5.593 32.575 1.00 82.31 372 ARG A O 1
ATOM 2870 N N . PHE A 1 373 ? -10.295 6.448 30.744 1.00 89.62 373 PHE A N 1
ATOM 2871 C CA . PHE A 1 373 ? -10.725 7.827 30.970 1.00 89.62 373 PHE A CA 1
ATOM 2872 C C . PHE A 1 373 ? -12.254 7.944 31.039 1.00 89.62 373 PHE A C 1
ATOM 2874 O O . PHE A 1 373 ? -12.790 8.459 32.021 1.00 89.62 373 PHE A O 1
ATOM 2881 N N . TYR A 1 374 ? -12.968 7.440 30.030 1.00 92.31 374 TYR A N 1
ATOM 2882 C CA . TYR A 1 374 ? -14.424 7.567 29.993 1.00 92.31 374 TYR A CA 1
ATOM 2883 C C . TYR A 1 374 ? -15.135 6.705 31.030 1.00 92.31 374 TYR A C 1
ATOM 2885 O O . TYR A 1 374 ? -16.145 7.132 31.588 1.00 92.31 374 TYR A O 1
ATOM 2893 N N . TRP A 1 375 ? -14.589 5.535 31.349 1.00 85.56 375 TRP A N 1
ATOM 2894 C CA . TRP A 1 375 ? -15.099 4.718 32.441 1.00 85.56 375 TRP A CA 1
ATOM 2895 C C . TRP A 1 375 ? -14.987 5.424 33.801 1.00 85.56 375 TRP A C 1
ATOM 2897 O O . TRP A 1 375 ? -15.948 5.405 34.574 1.00 85.56 375 TRP A O 1
ATOM 2907 N N . LEU A 1 376 ? -13.851 6.070 34.093 1.00 82.88 376 LEU A N 1
ATOM 2908 C CA . LEU A 1 376 ? -13.682 6.847 35.326 1.00 82.88 376 LEU A CA 1
ATOM 2909 C C . LEU A 1 376 ? -14.678 8.007 35.392 1.00 82.88 376 LEU A C 1
ATOM 2911 O O . LEU A 1 376 ? -15.273 8.239 36.442 1.00 82.88 376 LEU A O 1
ATOM 2915 N N . ALA A 1 377 ? -14.890 8.702 34.272 1.00 89.12 377 ALA A N 1
ATOM 2916 C CA . ALA A 1 377 ? -15.881 9.769 34.193 1.00 89.12 377 ALA A CA 1
ATOM 2917 C C . ALA A 1 377 ? -17.302 9.234 34.450 1.00 89.12 377 ALA A C 1
ATOM 2919 O O . ALA A 1 377 ? -18.015 9.781 35.285 1.00 89.12 377 ALA A O 1
ATOM 2920 N N . GLN A 1 378 ? -17.688 8.122 33.822 1.00 87.12 378 GLN A N 1
ATOM 2921 C CA . GLN A 1 378 ? -19.000 7.508 34.048 1.00 87.12 378 GLN A CA 1
ATOM 2922 C C . GLN A 1 378 ? -19.213 7.089 35.495 1.00 87.12 378 GLN A C 1
ATOM 2924 O O . GLN A 1 378 ? -20.214 7.453 36.098 1.00 87.12 378 GLN A O 1
ATOM 2929 N N . SER A 1 379 ? -18.231 6.420 36.086 1.00 77.06 379 SER A N 1
ATOM 2930 C CA . SER A 1 379 ? -18.346 5.945 37.463 1.00 77.06 379 SER A CA 1
ATOM 2931 C C . SER A 1 379 ? -18.424 7.096 38.474 1.00 77.06 379 SER A C 1
ATOM 2933 O O . SER A 1 379 ? -19.101 6.987 39.494 1.00 77.06 379 SER A O 1
ATOM 2935 N N . ALA A 1 380 ? -17.747 8.213 38.194 1.00 78.94 380 ALA A N 1
ATOM 2936 C CA . ALA A 1 380 ? -17.831 9.418 39.008 1.00 78.94 380 ALA A CA 1
ATOM 2937 C C . ALA A 1 380 ? -19.192 10.122 38.867 1.00 78.94 380 ALA A C 1
ATOM 2939 O O . ALA A 1 380 ? -19.740 10.594 39.864 1.00 78.94 380 ALA A O 1
ATOM 2940 N N . GLU A 1 381 ? -19.755 10.174 37.655 1.00 85.06 381 GLU A N 1
ATOM 2941 C CA . GLU A 1 381 ? -21.112 10.687 37.416 1.00 85.06 381 GLU A CA 1
ATOM 2942 C C . GLU A 1 381 ? -22.164 9.823 38.132 1.00 85.06 381 GLU A C 1
ATOM 2944 O O . GLU A 1 381 ? -23.014 10.359 38.843 1.00 85.06 381 GLU A O 1
ATOM 2949 N N . ASP A 1 382 ? -22.042 8.494 38.054 1.00 77.75 382 ASP A N 1
ATOM 2950 C CA . ASP A 1 382 ? -22.909 7.535 38.754 1.00 77.75 382 ASP A CA 1
ATOM 2951 C C . ASP A 1 382 ? -22.797 7.656 40.289 1.00 77.75 382 ASP A C 1
ATOM 2953 O O . ASP A 1 382 ? -23.760 7.400 41.015 1.00 77.75 382 ASP A O 1
ATOM 2957 N N . ALA A 1 383 ? -21.644 8.108 40.799 1.00 69.44 383 ALA A N 1
ATOM 2958 C CA . ALA A 1 383 ? -21.430 8.441 42.211 1.00 69.44 383 ALA A CA 1
ATOM 2959 C C . ALA A 1 383 ? -22.035 9.799 42.631 1.00 69.44 383 ALA A C 1
ATOM 2961 O O . ALA A 1 383 ? -21.918 10.194 43.792 1.00 69.44 383 ALA A O 1
ATOM 2962 N N . GLY A 1 384 ? -22.683 10.519 41.710 1.00 75.44 384 GLY A N 1
ATOM 2963 C CA . GLY A 1 384 ? -23.362 11.790 41.964 1.00 75.44 384 GLY A CA 1
ATOM 2964 C C . GLY A 1 384 ? -22.561 13.038 41.589 1.00 75.44 384 GLY A C 1
ATOM 2965 O O . GLY A 1 384 ? -23.008 14.149 41.888 1.00 75.44 384 GLY A O 1
ATOM 2966 N N . MET A 1 385 ? -21.399 12.907 40.939 1.00 82.69 385 MET A N 1
ATOM 2967 C CA . MET A 1 385 ? -20.691 14.069 40.393 1.00 82.69 385 MET A CA 1
ATOM 2968 C C . MET A 1 385 ? -21.401 14.625 39.158 1.00 82.69 385 MET A C 1
ATOM 2970 O O . MET A 1 385 ? -21.997 13.899 38.369 1.00 82.69 385 MET A O 1
ATOM 2974 N N . THR A 1 386 ? -21.277 15.932 38.926 1.00 89.00 386 THR A N 1
ATOM 2975 C CA . THR A 1 386 ? -21.680 16.498 37.629 1.00 89.00 386 THR A CA 1
ATOM 2976 C C . THR A 1 386 ? -20.735 16.022 36.522 1.00 89.00 386 THR A C 1
ATOM 2978 O O . THR A 1 386 ? -19.547 15.815 36.770 1.00 89.00 386 THR A O 1
ATOM 2981 N N . GLN A 1 387 ? -21.215 15.945 35.278 1.00 91.31 387 GLN A N 1
ATOM 2982 C CA . GLN A 1 387 ? -20.400 15.554 34.117 1.00 91.31 387 GLN A CA 1
ATOM 2983 C C . GLN A 1 387 ? -19.063 16.319 34.028 1.00 91.31 387 GLN A C 1
ATOM 2985 O O . GLN A 1 387 ? -18.018 15.718 33.792 1.00 91.31 387 GLN A O 1
ATOM 2990 N N . ASN A 1 388 ? -19.056 17.635 34.273 1.00 90.25 388 ASN A N 1
ATOM 2991 C CA . ASN A 1 388 ? -17.819 18.427 34.239 1.00 90.25 388 ASN A CA 1
ATOM 2992 C C . ASN A 1 388 ? -16.838 18.041 35.356 1.00 90.25 388 ASN A C 1
ATOM 2994 O O . ASN A 1 388 ? -15.629 17.977 35.117 1.00 90.25 388 ASN A O 1
ATOM 2998 N N . GLN A 1 389 ? -17.339 17.782 36.567 1.00 87.94 389 GLN A N 1
ATOM 2999 C CA . GLN A 1 389 ? -16.509 17.328 37.686 1.00 87.94 389 GLN A CA 1
ATOM 3000 C C . GLN A 1 389 ? -15.940 15.936 37.410 1.00 87.94 389 GLN A C 1
ATOM 3002 O O . GLN A 1 389 ? -14.738 15.738 37.563 1.00 87.94 389 GLN A O 1
ATOM 3007 N N . ALA A 1 390 ? -16.778 15.022 36.925 1.00 87.69 390 ALA A N 1
ATOM 3008 C CA . ALA A 1 390 ? -16.405 13.663 36.569 1.00 87.69 390 ALA A CA 1
ATOM 3009 C C . ALA A 1 390 ? -15.326 13.612 35.473 1.00 87.69 390 ALA A C 1
ATOM 3011 O O . ALA A 1 390 ? -14.303 12.949 35.636 1.00 87.69 390 ALA A O 1
ATOM 3012 N N . LEU A 1 391 ? -15.488 14.379 34.390 1.00 91.31 391 LEU A N 1
ATOM 3013 C CA . LEU A 1 391 ? -14.498 14.461 33.308 1.00 91.31 391 LEU A CA 1
ATOM 3014 C C . LEU A 1 391 ? -13.180 15.095 33.770 1.00 91.31 391 LEU A C 1
ATOM 3016 O O . LEU A 1 391 ? -12.104 14.640 33.386 1.00 91.31 391 LEU A O 1
ATOM 3020 N N . THR A 1 392 ? -13.248 16.118 34.626 1.00 88.38 392 THR A N 1
ATOM 3021 C CA . THR A 1 392 ? -12.048 16.741 35.209 1.00 88.38 392 THR A CA 1
ATOM 3022 C C . THR A 1 392 ? -11.318 15.770 36.137 1.00 88.38 392 THR A C 1
ATOM 3024 O O . THR A 1 392 ? -10.090 15.693 36.113 1.00 88.38 392 THR A O 1
ATOM 3027 N N . MET A 1 393 ? -12.062 15.021 36.954 1.00 85.06 393 MET A N 1
ATOM 3028 C CA . MET A 1 393 ? -11.524 13.989 37.840 1.00 85.06 393 MET A CA 1
ATOM 3029 C C . MET A 1 393 ? -10.835 12.883 37.034 1.00 85.06 393 MET A C 1
ATOM 3031 O O . MET A 1 393 ? -9.683 12.550 37.313 1.00 85.06 393 MET A O 1
ATOM 3035 N N . ALA A 1 394 ? -11.504 12.366 36.002 1.00 87.56 394 ALA A N 1
ATOM 3036 C CA . ALA A 1 394 ? -10.947 11.352 35.120 1.00 87.56 394 ALA A CA 1
ATOM 3037 C C . ALA A 1 394 ? -9.656 11.837 34.441 1.00 87.56 394 ALA A C 1
ATOM 3039 O O . ALA A 1 394 ? -8.661 11.120 34.447 1.00 87.56 394 ALA A O 1
ATOM 3040 N N . ALA A 1 395 ? -9.621 13.074 33.932 1.00 88.75 395 ALA A N 1
ATOM 3041 C CA . ALA A 1 395 ? -8.419 13.639 33.315 1.00 88.75 395 ALA A CA 1
ATOM 3042 C C . ALA A 1 395 ? -7.248 13.732 34.314 1.00 88.75 395 ALA A C 1
ATOM 3044 O O . ALA A 1 395 ? -6.129 13.340 33.987 1.00 88.75 395 ALA A O 1
ATOM 3045 N N . LYS A 1 396 ? -7.509 14.172 35.555 1.00 83.62 396 LYS A N 1
ATOM 3046 C CA . LYS A 1 396 ? -6.487 14.258 36.618 1.00 83.62 396 LYS A CA 1
ATOM 3047 C C . LYS A 1 396 ? -5.916 12.893 36.974 1.00 83.62 396 LYS A C 1
ATOM 3049 O O . LYS A 1 396 ? -4.703 12.746 37.085 1.00 83.62 396 LYS A O 1
ATOM 3054 N N . SER A 1 397 ? -6.788 11.895 37.094 1.00 77.56 397 SER A N 1
ATOM 3055 C CA . SER A 1 397 ? -6.391 10.515 37.375 1.00 77.56 397 SER A CA 1
ATOM 3056 C C . SER A 1 397 ? -5.503 9.922 36.272 1.00 77.56 397 SER A C 1
ATOM 3058 O O . SER A 1 397 ? -4.608 9.127 36.551 1.00 77.56 397 SER A O 1
ATOM 3060 N N . MET A 1 398 ? -5.713 10.335 35.019 1.00 82.38 398 MET A N 1
ATOM 3061 C CA . MET A 1 398 ? -4.923 9.869 33.879 1.00 82.38 398 MET A CA 1
ATOM 3062 C C . MET A 1 398 ? -3.542 10.543 33.767 1.00 82.38 398 MET A C 1
ATOM 3064 O O . MET A 1 398 ? -2.620 9.906 33.256 1.00 82.38 398 MET A O 1
ATOM 3068 N N . GLN A 1 399 ? -3.380 11.793 34.227 1.00 77.81 399 GLN A N 1
ATOM 3069 C CA . GLN A 1 399 ? -2.107 12.537 34.159 1.00 77.81 399 GLN A CA 1
ATOM 3070 C C . GLN A 1 399 ? -1.088 12.105 35.214 1.00 77.81 399 GLN A C 1
ATOM 3072 O O . GLN A 1 399 ? 0.108 12.064 34.924 1.00 77.81 399 GLN A O 1
ATOM 3077 N N . ASP A 1 400 ? -1.545 11.750 36.415 1.00 68.25 400 ASP A N 1
ATOM 3078 C CA . ASP A 1 400 ? -0.670 11.253 37.473 1.00 68.25 400 ASP A CA 1
ATOM 3079 C C . ASP A 1 400 ? -1.134 9.886 37.997 1.00 68.25 400 ASP A C 1
ATOM 3081 O O . ASP A 1 400 ? -1.758 9.792 39.058 1.00 68.25 400 ASP A O 1
ATOM 3085 N N . PRO A 1 401 ? -0.785 8.789 37.299 1.00 56.47 401 PRO A N 1
ATOM 3086 C CA . PRO A 1 401 ? -1.069 7.440 37.776 1.00 56.47 401 PRO A CA 1
ATOM 3087 C C . PRO A 1 401 ? -0.332 7.092 39.078 1.00 56.47 401 PRO A C 1
ATOM 3089 O O . PRO A 1 401 ? -0.674 6.099 39.716 1.00 56.47 401 PRO A O 1
ATOM 3092 N N . ASN A 1 402 ? 0.709 7.848 39.454 1.00 53.50 402 ASN A N 1
ATOM 3093 C CA . ASN A 1 402 ? 1.490 7.608 40.666 1.00 53.50 402 ASN A CA 1
ATOM 3094 C C . ASN A 1 402 ? 0.981 8.406 41.870 1.00 53.50 402 ASN A C 1
ATOM 3096 O O . ASN A 1 402 ? 1.265 7.978 42.984 1.00 53.50 402 ASN A O 1
ATOM 3100 N N . SER A 1 403 ? 0.162 9.447 41.689 1.00 53.22 403 SER A N 1
ATOM 3101 C CA . SER A 1 403 ? -0.601 10.064 42.790 1.00 53.22 403 SER A CA 1
ATOM 3102 C C . SER A 1 403 ? -1.443 9.031 43.558 1.00 53.22 403 SER A C 1
ATOM 3104 O O . SER A 1 403 ? -1.649 9.154 44.760 1.00 53.22 403 SER A O 1
ATOM 3106 N N . LEU A 1 404 ? -1.804 7.927 42.892 1.00 50.41 404 LEU A N 1
ATOM 3107 C CA . LEU A 1 404 ? -2.461 6.742 43.458 1.00 50.41 404 LEU A CA 1
ATOM 3108 C C . LEU A 1 404 ? -1.609 5.962 44.473 1.00 50.41 404 LEU A C 1
ATOM 3110 O O . LEU A 1 404 ? -2.125 5.101 45.185 1.00 50.41 404 LEU A O 1
ATOM 3114 N N . LYS A 1 405 ? -0.288 6.175 44.495 1.00 44.44 405 LYS A N 1
ATOM 3115 C CA . LYS A 1 405 ? 0.637 5.494 45.412 1.00 44.44 405 LYS A CA 1
ATOM 3116 C C . LYS A 1 405 ? 0.784 6.223 46.745 1.00 44.44 405 LYS A C 1
ATOM 3118 O O . LYS A 1 405 ? 1.097 5.552 47.725 1.00 44.44 405 LYS A O 1
ATOM 3123 N N . ASP A 1 406 ? 0.545 7.533 46.761 1.00 43.44 406 ASP A N 1
ATOM 3124 C CA . ASP A 1 406 ? 0.748 8.397 47.930 1.00 43.44 406 ASP A CA 1
ATOM 3125 C C . ASP A 1 406 ? -0.535 8.616 48.749 1.00 43.44 406 ASP A C 1
ATOM 3127 O O . ASP A 1 406 ? -0.479 9.093 49.884 1.00 43.44 406 ASP A O 1
ATOM 3131 N N . GLU 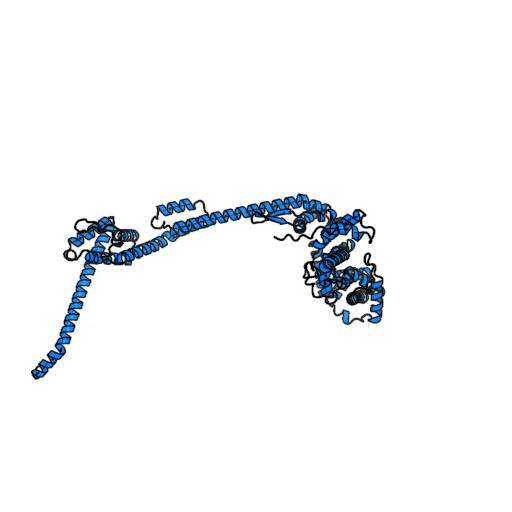A 1 407 ? -1.696 8.222 48.221 1.00 50.38 407 GLU A N 1
ATOM 3132 C CA . GLU A 1 407 ? -2.934 8.155 48.994 1.00 50.38 407 GLU A CA 1
ATOM 3133 C C . GLU A 1 407 ? -2.999 6.883 49.853 1.00 50.38 407 GLU A C 1
ATOM 3135 O O . GLU A 1 407 ? -2.448 5.844 49.469 1.00 50.38 407 GLU A O 1
ATOM 3140 N N . PRO A 1 408 ? -3.659 6.927 51.030 1.00 50.88 408 PRO A N 1
ATOM 3141 C CA . PRO A 1 408 ? -3.801 5.766 51.897 1.00 50.88 408 PRO A CA 1
ATOM 3142 C C . PRO A 1 408 ? -4.502 4.637 51.138 1.00 50.88 408 PRO A C 1
ATOM 3144 O O . PRO A 1 408 ? -5.721 4.621 50.984 1.00 50.88 408 PRO A O 1
ATOM 3147 N N . ARG A 1 409 ? -3.702 3.681 50.655 1.00 57.41 409 ARG A N 1
ATOM 3148 C CA . ARG A 1 409 ? -4.191 2.447 50.049 1.00 57.41 409 ARG A CA 1
ATOM 3149 C C . ARG A 1 409 ? -5.129 1.773 51.032 1.00 57.41 409 ARG A C 1
ATOM 3151 O O . ARG A 1 409 ? -4.853 1.735 52.236 1.00 57.41 409 ARG A O 1
ATOM 3158 N N . LEU A 1 410 ? -6.202 1.193 50.509 1.00 60.38 410 LEU A N 1
ATOM 3159 C CA . LEU A 1 410 ? -7.000 0.260 51.284 1.00 60.38 410 LEU A CA 1
ATOM 3160 C C . LEU A 1 410 ? -6.076 -0.744 51.970 1.00 60.38 410 LEU A C 1
ATOM 3162 O O . LEU A 1 410 ? -5.161 -1.277 51.335 1.00 60.38 410 LEU A O 1
ATOM 3166 N N . ARG A 1 411 ? -6.288 -0.973 53.273 1.00 59.38 411 ARG A N 1
ATOM 3167 C CA . ARG A 1 411 ? -5.539 -1.999 54.002 1.00 59.38 411 ARG A CA 1
ATOM 3168 C C . ARG A 1 411 ? -5.678 -3.304 53.232 1.00 59.38 411 ARG A C 1
ATOM 3170 O O . ARG A 1 411 ? -6.790 -3.763 52.987 1.00 59.38 411 ARG A O 1
ATOM 3177 N N . GLU A 1 412 ? -4.536 -3.851 52.835 1.00 57.94 412 GLU A N 1
ATOM 3178 C CA . GLU A 1 412 ? -4.441 -4.941 51.864 1.00 57.94 412 GLU A CA 1
ATOM 3179 C C . GLU A 1 412 ? -5.301 -6.146 52.274 1.00 57.94 412 GLU A C 1
ATOM 3181 O O . GLU A 1 412 ? -6.013 -6.693 51.442 1.00 57.94 412 GLU A O 1
ATOM 3186 N N . ALA A 1 413 ? -5.361 -6.452 53.574 1.00 58.88 413 ALA A N 1
ATOM 3187 C CA . ALA A 1 413 ? -6.180 -7.534 54.117 1.00 58.88 413 ALA A CA 1
ATOM 3188 C C . ALA A 1 413 ? -7.703 -7.290 54.010 1.00 58.88 413 ALA A C 1
ATOM 3190 O O . ALA A 1 413 ? -8.429 -8.175 53.563 1.00 58.88 413 ALA A O 1
ATOM 3191 N N . ASP A 1 414 ? -8.188 -6.094 54.366 1.00 63.59 414 ASP A N 1
ATOM 3192 C CA . ASP A 1 414 ? -9.631 -5.797 54.434 1.00 63.59 414 ASP A CA 1
ATOM 3193 C C . ASP A 1 414 ? -10.258 -5.668 53.035 1.00 63.59 414 ASP A C 1
ATOM 3195 O O . ASP A 1 414 ? -11.419 -6.022 52.820 1.00 63.59 414 ASP A O 1
ATOM 3199 N N . ALA A 1 415 ? -9.494 -5.156 52.065 1.00 64.56 415 ALA A N 1
ATOM 3200 C CA . ALA A 1 415 ? -9.953 -5.043 50.685 1.00 64.56 415 ALA A CA 1
ATOM 3201 C C . ALA A 1 415 ? -9.862 -6.370 49.937 1.00 64.56 415 ALA A C 1
ATOM 3203 O O . ALA A 1 415 ? -10.762 -6.673 49.165 1.00 64.56 415 ALA A O 1
ATOM 3204 N N . GLN A 1 416 ? -8.824 -7.177 50.162 1.00 69.38 416 GLN A N 1
ATOM 3205 C CA . GLN A 1 416 ? -8.635 -8.418 49.414 1.00 69.38 416 GLN A CA 1
ATOM 3206 C C . GLN A 1 416 ? -9.746 -9.436 49.705 1.00 69.38 416 GLN A C 1
ATOM 3208 O O . GLN A 1 416 ? -10.313 -9.992 48.766 1.00 69.38 416 GLN A O 1
ATOM 3213 N N . GLU A 1 417 ? -10.151 -9.611 50.967 1.00 70.94 417 GLU A N 1
ATOM 3214 C CA . GLU A 1 417 ? -11.280 -10.488 51.318 1.00 70.94 417 GLU A CA 1
ATOM 3215 C C . GLU A 1 417 ? -12.601 -10.004 50.695 1.00 70.94 417 GLU A C 1
ATOM 3217 O O . GLU A 1 417 ? -13.356 -10.793 50.116 1.00 70.94 417 GLU A O 1
ATOM 3222 N N . LYS A 1 418 ? -12.859 -8.691 50.736 1.00 71.75 418 LYS A N 1
ATOM 3223 C CA . LYS A 1 418 ? -14.047 -8.080 50.122 1.00 71.75 418 LYS A CA 1
ATOM 3224 C C . LYS A 1 418 ? -14.033 -8.162 48.598 1.00 71.75 418 LYS A C 1
ATOM 3226 O O . LYS A 1 418 ? -15.079 -8.397 48.006 1.00 71.75 418 LYS A O 1
ATOM 3231 N N . ILE A 1 419 ? -12.869 -8.023 47.967 1.00 72.94 419 ILE A N 1
ATOM 3232 C CA . ILE A 1 419 ? -12.686 -8.159 46.518 1.00 72.94 419 ILE A CA 1
ATOM 3233 C C . ILE A 1 419 ? -12.924 -9.605 46.095 1.00 72.94 419 ILE A C 1
ATOM 3235 O O . ILE A 1 419 ? -13.722 -9.836 45.192 1.00 72.94 419 ILE A O 1
ATOM 3239 N N . HIS A 1 420 ? -12.324 -10.588 46.771 1.00 71.62 420 HIS A N 1
ATOM 3240 C CA . HIS A 1 420 ? -12.604 -11.996 46.481 1.00 71.62 420 HIS A CA 1
ATOM 3241 C C . HIS A 1 420 ? -14.078 -12.340 46.724 1.00 71.62 420 HIS A C 1
ATOM 3243 O O . HIS A 1 420 ? -14.655 -13.105 45.960 1.00 71.62 420 HIS A O 1
ATOM 3249 N N . THR A 1 421 ? -14.716 -11.746 47.735 1.00 72.88 421 THR A N 1
ATOM 3250 C CA . THR A 1 421 ? -16.155 -11.923 47.988 1.00 72.88 421 THR A CA 1
ATOM 3251 C C . THR A 1 421 ? -17.022 -11.280 46.903 1.00 72.88 421 THR A C 1
ATOM 3253 O O . THR A 1 421 ? -17.993 -11.889 46.456 1.00 72.88 421 THR A O 1
ATOM 3256 N N . ALA A 1 422 ? -16.674 -10.081 46.436 1.00 67.56 422 ALA A N 1
ATOM 3257 C CA . ALA A 1 422 ? -17.357 -9.411 45.331 1.00 67.56 422 ALA A CA 1
ATOM 3258 C C . ALA A 1 422 ? -17.194 -10.189 44.017 1.00 67.56 422 ALA A C 1
ATOM 3260 O O . ALA A 1 422 ? -18.157 -10.355 43.277 1.00 67.56 422 ALA A O 1
ATOM 3261 N N . LEU A 1 423 ? -16.006 -10.748 43.769 1.00 66.31 423 LEU A N 1
ATOM 3262 C CA . LEU A 1 423 ? -15.749 -11.639 42.637 1.00 66.31 423 LEU A CA 1
ATOM 3263 C C . LEU A 1 423 ? -16.570 -12.937 42.753 1.00 66.31 423 LEU A C 1
ATOM 3265 O O . LEU A 1 423 ? -17.178 -13.353 41.774 1.00 66.31 423 LEU A O 1
ATOM 3269 N N . LYS A 1 424 ? -16.692 -13.521 43.953 1.00 65.94 424 LYS A N 1
ATOM 3270 C CA . LYS A 1 424 ? -17.553 -14.692 44.230 1.00 65.94 424 LYS A CA 1
ATOM 3271 C C . LYS A 1 424 ? -19.040 -14.449 43.977 1.00 65.94 424 LYS A C 1
ATOM 3273 O O . LYS A 1 424 ? -19.772 -15.378 43.660 1.00 65.94 424 LYS A O 1
ATOM 3278 N N . THR A 1 425 ? -19.497 -13.216 44.181 1.00 56.12 425 THR A N 1
ATOM 3279 C CA . THR A 1 425 ? -20.914 -12.827 44.086 1.00 56.12 425 THR A CA 1
ATOM 3280 C C . THR A 1 425 ? -21.256 -12.114 42.776 1.00 56.12 425 THR A C 1
ATOM 3282 O O . THR A 1 425 ? -22.400 -11.689 42.601 1.00 56.12 425 THR A O 1
ATOM 3285 N N . SER A 1 426 ? -20.290 -11.983 41.858 1.00 49.38 426 SER A N 1
ATOM 3286 C CA . SER A 1 426 ? -20.427 -11.148 40.666 1.00 49.38 426 SER A CA 1
ATOM 3287 C C . SER A 1 426 ? -21.463 -11.696 39.684 1.00 49.38 426 SER A C 1
ATOM 3289 O O . SER A 1 426 ? -21.487 -12.879 39.346 1.00 49.38 426 SER A O 1
ATOM 3291 N N . TRP A 1 427 ? -22.322 -10.789 39.223 1.00 44.06 427 TRP A N 1
ATOM 3292 C CA . TRP A 1 427 ? -23.502 -10.987 38.385 1.00 44.06 427 TRP A CA 1
ATOM 3293 C C . TRP A 1 427 ? -23.172 -11.292 36.917 1.00 44.06 427 TRP A C 1
ATOM 3295 O O . TRP A 1 427 ? -23.712 -10.660 36.010 1.00 44.06 427 TRP A O 1
ATOM 3305 N N . TRP A 1 428 ? -22.269 -12.233 36.652 1.00 47.62 428 TRP A N 1
ATOM 3306 C CA . TRP A 1 428 ? -22.006 -12.695 35.293 1.00 47.62 428 TRP A CA 1
ATOM 3307 C C . TRP A 1 428 ? -23.148 -13.604 34.813 1.00 47.62 428 TRP A C 1
ATOM 3309 O O . TRP A 1 428 ? -23.321 -14.688 35.367 1.00 47.62 428 TRP A O 1
ATOM 3319 N N . PRO A 1 429 ? -23.916 -13.234 33.767 1.00 42.19 429 PRO A N 1
ATOM 3320 C CA . PRO A 1 429 ? -25.055 -14.039 33.310 1.00 42.19 429 PRO A CA 1
ATOM 3321 C C . PRO A 1 429 ? -24.666 -15.412 32.731 1.00 42.19 429 PRO A C 1
ATOM 3323 O O . PRO A 1 429 ? -25.543 -16.239 32.490 1.00 42.19 429 PRO A O 1
ATOM 3326 N N . HIS A 1 430 ? -23.370 -15.655 32.492 1.00 42.97 430 HIS A N 1
ATOM 3327 C CA . HIS A 1 430 ? -22.881 -16.795 31.708 1.00 42.97 430 HIS A CA 1
ATOM 3328 C C . HIS A 1 430 ? -21.754 -17.603 32.366 1.00 42.97 430 HIS A C 1
ATOM 3330 O O . HIS A 1 430 ? -21.274 -18.557 31.764 1.00 42.97 430 HIS A O 1
ATOM 3336 N N . VAL A 1 431 ? -21.342 -17.283 33.596 1.00 44.44 431 VAL A N 1
ATOM 3337 C CA . VAL A 1 431 ? -20.280 -18.031 34.287 1.00 44.44 431 VAL A CA 1
ATOM 3338 C C . VAL A 1 431 ? -20.883 -18.728 35.500 1.00 44.44 431 VAL A C 1
ATOM 3340 O O . VAL A 1 431 ? -21.243 -18.090 36.482 1.00 44.44 431 VAL A O 1
ATOM 3343 N N . THR A 1 432 ? -21.042 -20.051 35.407 1.00 44.34 432 THR A N 1
ATOM 3344 C CA . THR A 1 432 ? -21.501 -20.897 36.525 1.00 44.34 432 THR A CA 1
ATOM 3345 C C . THR A 1 432 ? -20.411 -21.161 37.562 1.00 44.34 432 THR A C 1
ATOM 3347 O O . THR A 1 432 ? -20.712 -21.696 38.626 1.00 44.34 432 THR A O 1
ATOM 3350 N N . ASP A 1 433 ? -19.169 -20.787 37.255 1.00 46.56 433 ASP A N 1
ATOM 3351 C CA . ASP A 1 433 ? -18.001 -21.060 38.080 1.00 46.56 433 ASP A CA 1
ATOM 3352 C C . ASP A 1 433 ? -17.592 -19.819 38.884 1.00 46.56 433 ASP A C 1
ATOM 3354 O O . ASP A 1 433 ? -17.509 -18.700 38.379 1.00 46.56 433 ASP A O 1
ATOM 3358 N N . ASP A 1 434 ? -17.344 -20.025 40.173 1.00 54.28 434 ASP A N 1
ATOM 3359 C CA . ASP A 1 434 ? -16.857 -19.012 41.104 1.00 54.28 434 ASP A CA 1
ATOM 3360 C C . ASP A 1 434 ? -15.544 -18.395 40.572 1.00 54.28 434 ASP A C 1
ATOM 3362 O O . ASP A 1 434 ? -14.587 -19.117 40.304 1.00 54.28 434 ASP A O 1
ATOM 3366 N N . LEU A 1 435 ? -15.457 -17.065 40.436 1.00 54.94 435 LEU A N 1
ATOM 3367 C CA . LEU A 1 435 ? -14.250 -16.356 39.974 1.00 54.94 435 LEU A CA 1
ATOM 3368 C C . LEU A 1 435 ? -12.999 -16.644 40.829 1.00 54.94 435 LEU A C 1
ATOM 3370 O O . LEU A 1 435 ? -11.879 -16.456 40.359 1.00 54.94 435 LEU A O 1
ATOM 3374 N N . SER A 1 436 ? -13.155 -17.126 42.065 1.00 55.41 436 SER A N 1
ATOM 3375 C CA . SER A 1 436 ? -12.040 -17.613 42.8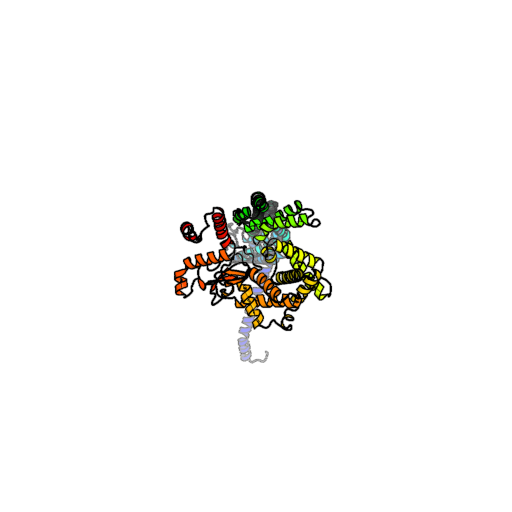89 1.00 55.41 436 SER A CA 1
ATOM 3376 C C . SER A 1 436 ? -11.456 -18.956 42.427 1.00 55.41 436 SER A C 1
ATOM 3378 O O . SER A 1 436 ? -10.410 -19.365 42.922 1.00 55.41 436 SER A O 1
ATOM 3380 N N . THR A 1 437 ? -12.089 -19.618 41.456 1.00 62.75 437 THR A N 1
ATOM 3381 C CA . THR A 1 437 ? -11.570 -20.810 40.761 1.00 62.75 437 THR A CA 1
ATOM 3382 C C . THR A 1 437 ? -10.789 -20.466 39.491 1.00 62.75 437 THR A C 1
ATOM 3384 O O . THR A 1 437 ? -10.209 -21.350 38.861 1.00 62.75 437 THR A O 1
ATOM 3387 N N . VAL A 1 438 ? -10.735 -19.182 39.119 1.00 74.38 438 VAL A N 1
ATOM 3388 C CA . VAL A 1 438 ? -9.990 -18.723 37.949 1.00 74.38 438 VAL A CA 1
ATOM 3389 C C . VAL A 1 438 ? -8.488 -18.761 38.215 1.00 74.38 438 VAL A C 1
ATOM 3391 O O . VAL A 1 438 ? -8.004 -18.200 39.194 1.00 74.38 438 VAL A O 1
ATOM 3394 N N . ALA A 1 439 ? -7.732 -19.357 37.293 1.00 79.44 439 ALA A N 1
ATOM 3395 C CA . ALA A 1 439 ? -6.296 -19.605 37.442 1.00 79.44 439 ALA A CA 1
ATOM 3396 C C . ALA A 1 439 ? -5.449 -18.340 37.695 1.00 79.44 439 ALA A C 1
ATOM 3398 O O . ALA A 1 439 ? -4.390 -18.422 38.310 1.00 79.44 439 ALA A O 1
ATOM 3399 N N . ASN A 1 440 ? -5.901 -17.174 37.226 1.00 80.38 440 ASN A N 1
ATOM 3400 C CA . ASN A 1 440 ? -5.260 -15.870 37.415 1.00 80.38 440 ASN A CA 1
ATOM 3401 C C . ASN A 1 440 ? -6.112 -14.897 38.255 1.00 80.38 440 ASN A C 1
ATOM 3403 O O . ASN A 1 440 ? -6.069 -13.684 38.034 1.00 80.38 440 ASN A O 1
ATOM 3407 N N . SER A 1 441 ? -6.876 -15.406 39.230 1.00 80.19 441 SER A N 1
ATOM 3408 C CA . SER A 1 441 ? -7.741 -14.595 40.102 1.00 80.19 441 SER A CA 1
ATOM 3409 C C . SER A 1 441 ? -7.007 -13.455 40.813 1.00 80.19 441 SER A C 1
ATOM 3411 O O . SER A 1 441 ? -7.588 -12.391 40.996 1.00 80.19 441 SER A O 1
ATOM 3413 N N . ASP A 1 442 ? -5.734 -13.636 41.178 1.00 79.06 442 ASP A N 1
ATOM 3414 C CA . ASP A 1 442 ? -4.938 -12.618 41.884 1.00 79.06 442 ASP A CA 1
ATOM 3415 C C . ASP A 1 442 ? -4.604 -11.410 40.999 1.00 79.06 442 ASP A C 1
ATOM 3417 O O . ASP A 1 442 ? -4.605 -10.263 41.460 1.00 79.06 442 ASP A O 1
ATOM 3421 N N . GLN A 1 443 ? -4.365 -11.648 39.706 1.00 80.50 443 GLN A N 1
ATOM 3422 C CA . GLN A 1 443 ? -4.174 -10.576 38.733 1.00 80.50 443 GLN A CA 1
ATOM 3423 C C . GLN A 1 443 ? -5.470 -9.773 38.576 1.00 80.50 443 GLN A C 1
ATOM 3425 O O . GLN A 1 443 ? -5.453 -8.546 38.668 1.00 80.50 443 GLN A O 1
ATOM 3430 N N . VAL A 1 444 ? -6.601 -10.465 38.416 1.00 79.31 444 VAL A N 1
ATOM 3431 C CA . VAL A 1 444 ? -7.923 -9.831 38.310 1.00 79.31 444 VAL A CA 1
ATOM 3432 C C . VAL A 1 444 ? -8.259 -9.061 39.590 1.00 79.31 444 VAL A C 1
ATOM 3434 O O . VAL A 1 444 ? -8.696 -7.916 39.523 1.00 79.31 444 VAL A O 1
ATOM 3437 N N . ALA A 1 445 ? -7.997 -9.637 40.765 1.00 80.50 445 ALA A N 1
ATOM 3438 C CA . ALA A 1 445 ? -8.211 -8.985 42.054 1.00 80.50 445 ALA A CA 1
ATOM 3439 C C . ALA A 1 445 ? -7.348 -7.726 42.216 1.00 80.50 445 ALA A C 1
ATOM 3441 O O . ALA A 1 445 ? -7.816 -6.732 42.773 1.00 80.50 445 ALA A O 1
ATOM 3442 N N . THR A 1 446 ? -6.120 -7.729 41.691 1.00 80.38 446 THR A N 1
ATOM 3443 C CA . THR A 1 446 ? -5.260 -6.537 41.666 1.00 80.38 446 THR A CA 1
ATOM 3444 C C . THR A 1 446 ? -5.870 -5.433 40.803 1.00 80.38 446 THR A C 1
ATOM 3446 O O . THR A 1 446 ? -5.937 -4.289 41.249 1.00 80.38 446 THR A O 1
ATOM 3449 N N . GLU A 1 447 ? -6.390 -5.763 39.619 1.00 78.81 447 GLU A N 1
ATOM 3450 C CA . GLU A 1 447 ? -7.075 -4.785 38.763 1.00 78.81 447 GLU A CA 1
ATOM 3451 C C . GLU A 1 447 ? -8.354 -4.241 39.410 1.00 78.81 447 GLU A C 1
ATOM 3453 O O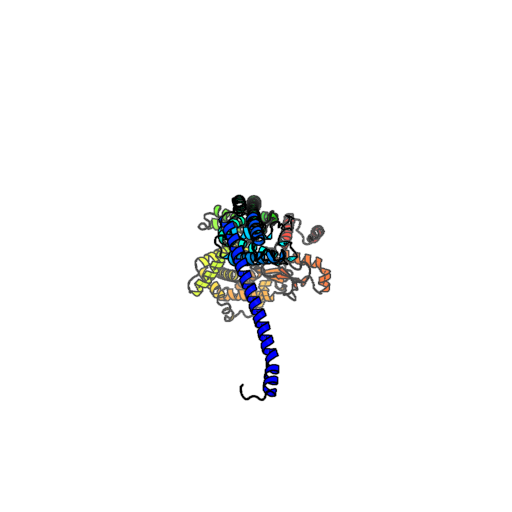 . GLU A 1 447 ? -8.598 -3.034 39.364 1.00 78.81 447 GLU A O 1
ATOM 3458 N N . VAL A 1 448 ? -9.138 -5.097 40.078 1.00 81.88 448 VAL A N 1
ATOM 3459 C CA . VAL A 1 448 ? -10.311 -4.664 40.857 1.00 81.88 448 VAL A CA 1
ATOM 3460 C C . VAL A 1 448 ? -9.896 -3.734 41.985 1.00 81.88 448 VAL A C 1
ATOM 3462 O O . VAL A 1 448 ? -10.534 -2.707 42.187 1.00 81.88 448 VAL A O 1
ATOM 3465 N N . ARG A 1 449 ? -8.825 -4.054 42.713 1.00 82.25 449 ARG A N 1
ATOM 3466 C CA . ARG A 1 449 ? -8.310 -3.211 43.796 1.00 82.25 449 ARG A CA 1
ATOM 3467 C C . ARG A 1 449 ? -7.911 -1.834 43.283 1.00 82.25 449 ARG A C 1
ATOM 3469 O O . ARG A 1 449 ? -8.289 -0.828 43.878 1.00 82.25 449 ARG A O 1
ATOM 3476 N N . ASP A 1 450 ? -7.159 -1.786 42.191 1.00 76.31 450 ASP A N 1
ATOM 3477 C CA . ASP A 1 450 ? -6.679 -0.535 41.609 1.00 76.31 450 ASP A CA 1
ATOM 3478 C C . ASP A 1 450 ? -7.854 0.318 41.106 1.00 76.31 450 ASP A C 1
ATOM 3480 O O . ASP A 1 450 ? -7.905 1.521 41.367 1.00 76.31 450 ASP A O 1
ATOM 3484 N N . ALA A 1 451 ? -8.850 -0.312 40.478 1.00 77.12 451 ALA A N 1
ATOM 3485 C CA . ALA A 1 451 ? -10.102 0.328 40.088 1.00 77.12 451 ALA A CA 1
ATOM 3486 C C . ALA A 1 451 ? -10.930 0.807 41.298 1.00 77.12 451 ALA A C 1
ATOM 3488 O O . ALA A 1 451 ? -11.438 1.926 41.289 1.00 77.12 451 ALA A O 1
ATOM 3489 N N . ALA A 1 452 ? -11.037 0.013 42.363 1.00 81.31 452 ALA A N 1
ATOM 3490 C CA . ALA A 1 452 ? -11.800 0.359 43.561 1.00 81.31 452 ALA A CA 1
ATOM 3491 C C . ALA A 1 452 ? -11.167 1.526 44.327 1.00 81.31 452 ALA A C 1
ATOM 3493 O O . ALA A 1 452 ? -11.880 2.422 44.772 1.00 81.31 452 ALA A O 1
ATOM 3494 N N . ASN A 1 453 ? -9.835 1.556 44.435 1.00 77.88 453 ASN A N 1
ATOM 3495 C CA . ASN A 1 453 ? -9.098 2.673 45.031 1.00 77.88 453 ASN A CA 1
ATOM 3496 C C . ASN A 1 453 ? -9.390 3.987 44.294 1.00 77.88 453 ASN A C 1
ATOM 3498 O O . ASN A 1 453 ? -9.642 5.010 44.927 1.00 77.88 453 ASN A O 1
ATOM 3502 N N . LEU A 1 454 ? -9.415 3.949 42.957 1.00 73.25 454 LEU A N 1
ATOM 3503 C CA . LEU A 1 454 ? -9.741 5.116 42.135 1.00 73.25 454 LEU A CA 1
ATOM 3504 C C . LEU A 1 454 ? -11.140 5.655 42.441 1.00 73.25 454 LEU A C 1
ATOM 3506 O O . LEU A 1 454 ? -11.307 6.851 42.670 1.00 73.25 454 LEU A O 1
ATOM 3510 N N . LEU A 1 455 ? -12.136 4.772 42.474 1.00 76.12 455 LEU A N 1
ATOM 3511 C CA . LEU A 1 455 ? -13.523 5.151 42.744 1.00 76.12 455 LEU A CA 1
ATOM 3512 C C . LEU A 1 455 ? -13.718 5.647 44.179 1.00 76.12 455 LEU A C 1
ATOM 3514 O O . LEU A 1 455 ? -14.420 6.633 44.410 1.00 76.12 455 LEU A O 1
ATOM 3518 N N . HIS A 1 456 ? -13.083 4.988 45.146 1.00 80.94 456 HIS A N 1
ATOM 3519 C CA . HIS A 1 456 ? -13.197 5.359 46.549 1.00 80.94 456 HIS A CA 1
ATOM 3520 C C . HIS A 1 456 ? -12.604 6.743 46.810 1.00 80.94 456 HIS A C 1
ATOM 3522 O O . HIS A 1 456 ? -13.269 7.607 47.384 1.00 80.94 456 HIS A O 1
ATOM 3528 N N . ASN A 1 457 ? -11.378 6.972 46.347 1.00 74.12 457 ASN A N 1
ATOM 3529 C CA . ASN A 1 457 ? -10.642 8.169 46.720 1.00 74.12 457 ASN A CA 1
ATOM 3530 C C . ASN A 1 457 ? -11.080 9.397 45.921 1.00 74.12 457 ASN A C 1
ATOM 3532 O O . ASN A 1 457 ? -11.226 10.485 46.479 1.00 74.12 457 ASN A O 1
ATOM 3536 N N . TYR A 1 458 ? -11.339 9.233 44.622 1.00 68.00 458 TYR A N 1
ATOM 3537 C CA . TYR A 1 458 ? -11.613 10.371 43.747 1.00 68.00 458 TYR A CA 1
ATOM 3538 C C . TYR A 1 458 ? -13.098 10.611 43.520 1.00 68.00 458 TYR A C 1
ATOM 3540 O O . TYR A 1 458 ? -13.506 11.766 43.444 1.00 68.00 458 TYR A O 1
ATOM 3548 N N . SER A 1 459 ? -13.915 9.557 43.447 1.00 65.62 459 SER A N 1
ATOM 3549 C CA . SER A 1 459 ? -15.370 9.703 43.318 1.00 65.62 459 SER A CA 1
ATOM 3550 C C . SER A 1 459 ? -16.073 9.801 44.676 1.00 65.62 459 SER A C 1
ATOM 3552 O O . SER A 1 459 ? -17.293 9.928 44.714 1.00 65.62 459 SER A O 1
ATOM 3554 N N . GLN A 1 460 ? -15.319 9.741 45.787 1.00 72.88 460 GLN A N 1
ATOM 3555 C CA . GLN A 1 460 ? -15.832 9.685 47.166 1.00 72.88 460 GLN A CA 1
ATOM 3556 C C . GLN A 1 460 ? -16.863 8.565 47.372 1.00 72.88 460 GLN A C 1
ATOM 3558 O O . GLN A 1 460 ? -17.716 8.629 48.261 1.00 72.88 460 GLN A O 1
ATOM 3563 N N . MET A 1 461 ? -16.796 7.528 46.537 1.00 76.12 461 MET A N 1
ATOM 3564 C CA . MET A 1 461 ? -17.727 6.418 46.597 1.00 76.12 461 MET A CA 1
ATOM 3565 C C . MET A 1 461 ? -17.448 5.613 47.876 1.00 76.12 461 MET A C 1
ATOM 3567 O O . MET A 1 461 ? -16.281 5.352 48.190 1.00 76.12 461 MET A O 1
ATOM 3571 N N . PRO A 1 462 ? -18.476 5.185 48.634 1.00 82.12 462 PRO A N 1
ATOM 3572 C CA . PRO A 1 462 ? -18.269 4.281 49.758 1.00 82.12 462 PRO A CA 1
ATOM 3573 C C . PRO A 1 462 ? -17.486 3.047 49.312 1.00 82.12 462 PRO A C 1
ATOM 3575 O O . PRO A 1 462 ? -17.752 2.504 48.242 1.00 82.12 462 PRO A O 1
ATOM 3578 N N . LEU A 1 463 ? -16.539 2.601 50.136 1.00 80.88 463 LEU A N 1
ATOM 3579 C CA . LEU A 1 463 ? -15.597 1.539 49.784 1.00 80.88 463 LEU A CA 1
ATOM 3580 C C . LEU A 1 463 ? -16.273 0.286 49.204 1.00 80.88 463 LEU A C 1
ATOM 3582 O O . LEU A 1 463 ? -15.853 -0.227 48.173 1.00 80.88 463 LEU A O 1
ATOM 3586 N N . ASP A 1 464 ? -17.343 -0.190 49.835 1.00 80.44 464 ASP A N 1
ATOM 3587 C CA . ASP A 1 464 ? -18.025 -1.404 49.379 1.00 80.44 464 ASP A CA 1
ATOM 3588 C C . ASP A 1 464 ? -18.686 -1.208 48.004 1.00 80.44 464 ASP A C 1
ATOM 3590 O O . ASP A 1 464 ? -18.617 -2.090 47.148 1.00 80.44 464 ASP A O 1
ATOM 3594 N N . SER A 1 465 ? -19.248 -0.023 47.747 1.00 81.75 465 SER A N 1
ATOM 3595 C CA . SER A 1 465 ? -19.781 0.345 46.432 1.00 81.75 465 SER A CA 1
ATOM 3596 C C . SER A 1 465 ? -18.669 0.482 45.390 1.00 81.75 465 SER A C 1
ATOM 3598 O O . SER A 1 465 ? -18.839 0.027 44.262 1.00 81.75 465 SER A O 1
ATOM 3600 N N . ALA A 1 466 ? -17.515 1.036 45.774 1.00 81.94 466 ALA A N 1
ATOM 3601 C CA . ALA A 1 466 ? -16.349 1.179 44.907 1.00 81.94 466 ALA A CA 1
ATOM 3602 C C . ALA A 1 466 ? -15.770 -0.182 44.499 1.00 81.94 466 ALA A C 1
ATOM 3604 O O . ALA A 1 466 ? -15.504 -0.404 43.320 1.00 81.94 466 ALA A O 1
ATOM 3605 N N . ILE A 1 467 ? -15.633 -1.115 45.449 1.00 82.75 467 ILE A N 1
ATOM 3606 C CA . ILE A 1 467 ? -15.196 -2.493 45.180 1.00 82.75 467 ILE A CA 1
ATOM 3607 C C . ILE A 1 467 ? -16.173 -3.185 44.234 1.00 82.75 467 ILE A C 1
ATOM 3609 O O . ILE A 1 467 ? -15.743 -3.824 43.276 1.00 82.75 467 ILE A O 1
ATOM 3613 N N . LYS A 1 468 ? -17.478 -3.033 44.467 1.00 82.19 468 LYS A N 1
ATOM 3614 C CA . LYS A 1 468 ? -18.504 -3.642 43.621 1.00 82.19 468 LYS A CA 1
ATOM 3615 C C . LYS A 1 468 ? -18.478 -3.095 42.190 1.00 82.19 468 LYS A C 1
ATOM 3617 O O . LYS A 1 468 ? -18.392 -3.879 41.251 1.00 82.19 468 LYS A O 1
ATOM 3622 N N . ALA A 1 469 ? -18.481 -1.774 42.021 1.00 77.06 469 ALA A N 1
ATOM 3623 C CA . ALA A 1 469 ? -18.430 -1.137 40.704 1.00 77.06 469 ALA A CA 1
ATOM 3624 C C . ALA A 1 469 ? -17.124 -1.464 39.952 1.00 77.06 469 ALA A C 1
ATOM 3626 O O . ALA A 1 469 ? -17.131 -1.710 38.743 1.00 77.06 469 ALA A O 1
ATOM 3627 N N . ALA A 1 470 ? -15.999 -1.528 40.670 1.00 81.75 470 ALA A N 1
ATOM 3628 C CA . ALA A 1 470 ? -14.722 -1.965 40.119 1.00 81.75 470 ALA A CA 1
ATOM 3629 C C . ALA A 1 470 ? -14.756 -3.433 39.674 1.00 81.75 470 ALA A C 1
ATOM 3631 O O . ALA A 1 470 ? -14.313 -3.740 38.568 1.00 81.75 470 ALA A O 1
ATOM 3632 N N . ALA A 1 471 ? -15.310 -4.330 40.496 1.00 80.69 471 ALA A N 1
ATOM 3633 C CA . ALA A 1 471 ? -15.471 -5.741 40.157 1.00 80.69 471 ALA A CA 1
ATOM 3634 C C . ALA A 1 471 ? -16.353 -5.920 38.915 1.00 80.69 471 ALA A C 1
ATOM 3636 O O . ALA A 1 471 ? -15.971 -6.647 38.000 1.00 80.69 471 ALA A O 1
ATOM 3637 N N . GLU A 1 472 ? -17.473 -5.201 38.827 1.00 77.00 472 GLU A N 1
ATOM 3638 C CA . GLU A 1 472 ? -18.356 -5.209 37.657 1.00 77.00 472 GLU A CA 1
ATOM 3639 C C . GLU A 1 472 ? -17.616 -4.750 36.388 1.00 77.00 472 GLU A C 1
ATOM 3641 O O . GLU A 1 472 ? -17.615 -5.473 35.388 1.00 77.00 472 GLU A O 1
ATOM 3646 N N . LYS A 1 473 ? -16.899 -3.615 36.419 1.00 75.44 473 LYS A N 1
ATOM 3647 C CA . LYS A 1 473 ? -16.132 -3.138 35.250 1.00 75.44 473 LYS A CA 1
ATOM 3648 C C . LYS A 1 473 ? -15.025 -4.100 34.851 1.00 75.44 473 LYS A C 1
ATOM 3650 O O . LYS A 1 473 ? -14.896 -4.400 33.664 1.00 75.44 473 LYS A O 1
ATOM 3655 N N . VAL A 1 474 ? -14.203 -4.528 35.809 1.00 78.69 474 VAL A N 1
ATOM 3656 C CA . VAL A 1 474 ? -13.085 -5.427 35.521 1.00 78.69 474 VAL A CA 1
ATOM 3657 C C . VAL A 1 474 ? -13.643 -6.717 34.956 1.00 78.69 474 VAL A C 1
ATOM 3659 O O . VAL A 1 474 ? -13.217 -7.107 33.885 1.00 78.69 474 VAL A O 1
ATOM 3662 N N . SER A 1 475 ? -14.674 -7.308 35.556 1.00 76.31 475 SER A N 1
ATOM 3663 C CA . SER A 1 475 ? -15.298 -8.520 35.020 1.00 76.31 475 SER A CA 1
ATOM 3664 C C . SER A 1 475 ? -15.795 -8.331 33.579 1.00 76.31 475 SER A C 1
ATOM 3666 O O . SER A 1 475 ? -15.565 -9.177 32.726 1.00 76.31 475 SER A O 1
ATOM 3668 N N . ALA A 1 476 ? -16.367 -7.179 33.232 1.00 73.88 476 ALA A N 1
ATOM 3669 C CA . ALA A 1 476 ? -16.797 -6.920 31.862 1.00 73.88 476 ALA A CA 1
ATOM 3670 C C . ALA A 1 476 ? -15.633 -6.860 30.848 1.00 73.88 476 ALA A C 1
ATOM 3672 O O . ALA A 1 476 ? -15.888 -6.921 29.649 1.00 73.88 476 ALA A O 1
ATOM 3673 N N . ASN A 1 477 ? -14.382 -6.697 31.286 1.00 77.56 477 ASN A N 1
ATOM 3674 C CA . ASN A 1 477 ? -13.203 -6.636 30.418 1.00 77.56 477 ASN A CA 1
ATOM 3675 C C . ASN A 1 477 ? -12.588 -8.007 30.113 1.00 77.56 477 ASN A C 1
ATOM 3677 O O . ASN A 1 477 ? -11.605 -8.069 29.368 1.00 77.56 477 ASN A O 1
ATOM 3681 N N . TYR A 1 478 ? -13.121 -9.073 30.708 1.00 82.62 478 TYR A N 1
ATOM 3682 C CA . TYR A 1 478 ? -12.588 -10.422 30.605 1.00 82.62 478 TYR A CA 1
ATOM 3683 C C . TYR A 1 478 ? -13.649 -11.396 30.101 1.00 82.62 478 TYR A C 1
ATOM 3685 O O . TYR A 1 478 ? -14.843 -11.242 30.340 1.00 82.62 478 TYR A O 1
ATOM 3693 N N . SER A 1 479 ? -13.192 -12.438 29.420 1.00 84.31 479 SER A N 1
ATOM 3694 C CA . SER A 1 479 ? -13.958 -13.654 29.158 1.00 84.31 479 SER A CA 1
ATOM 3695 C C . SER A 1 479 ? -13.295 -14.816 29.886 1.00 84.31 479 SER A C 1
ATOM 3697 O O . SER A 1 479 ? -12.066 -14.875 29.968 1.00 84.31 479 SER A O 1
ATOM 3699 N N . ILE A 1 480 ? -14.094 -15.740 30.420 1.00 85.06 480 ILE A N 1
ATOM 3700 C CA . ILE A 1 480 ? -13.561 -16.954 31.042 1.00 85.06 480 ILE A CA 1
ATOM 3701 C C . ILE A 1 480 ? -13.331 -18.008 29.976 1.00 85.06 480 ILE A C 1
ATOM 3703 O O . ILE A 1 480 ? -14.268 -18.484 29.336 1.00 85.06 480 ILE A O 1
ATOM 3707 N N . ILE A 1 481 ? -12.063 -18.365 29.800 1.00 88.69 481 ILE A N 1
ATOM 3708 C CA . ILE A 1 481 ? -11.621 -19.307 28.782 1.00 88.69 481 ILE A CA 1
ATOM 3709 C C . ILE A 1 481 ? -10.841 -20.413 29.470 1.00 88.69 481 ILE A C 1
ATOM 3711 O O . ILE A 1 481 ? -9.706 -20.237 29.924 1.00 88.69 481 ILE A O 1
ATOM 3715 N N . ASN A 1 482 ? -11.527 -21.543 29.588 1.00 87.88 482 ASN A N 1
ATOM 3716 C CA . ASN A 1 482 ? -11.125 -22.766 30.242 1.00 87.88 482 ASN A CA 1
ATOM 3717 C C . ASN A 1 482 ? -10.619 -22.484 31.656 1.00 87.88 482 ASN A C 1
ATOM 3719 O O . ASN A 1 482 ? -9.500 -22.829 31.994 1.00 87.88 482 ASN A O 1
ATOM 3723 N N . GLY A 1 483 ? -11.389 -21.758 32.472 1.00 83.25 483 GLY A N 1
ATOM 3724 C CA . GLY A 1 483 ? -11.012 -21.420 33.851 1.00 83.25 483 GLY A CA 1
ATOM 3725 C C . GLY A 1 483 ? -9.882 -20.388 33.999 1.00 83.25 483 GLY A C 1
ATOM 3726 O O . GLY A 1 483 ? -9.341 -20.244 35.091 1.00 83.25 483 GLY A O 1
ATOM 3727 N N . ALA A 1 484 ? -9.492 -19.670 32.944 1.00 87.06 484 ALA A N 1
ATOM 3728 C CA . ALA A 1 484 ? -8.632 -18.487 33.040 1.00 87.06 484 ALA A CA 1
ATOM 3729 C C . ALA A 1 484 ? -9.402 -17.231 32.605 1.00 87.06 484 ALA A C 1
ATOM 3731 O O . ALA A 1 484 ? -10.201 -17.284 31.670 1.00 87.06 484 ALA A O 1
ATOM 3732 N N . ALA A 1 485 ? -9.161 -16.097 33.261 1.00 86.88 485 ALA A N 1
ATOM 3733 C CA . ALA A 1 485 ? -9.692 -14.812 32.834 1.00 86.88 485 ALA A CA 1
ATOM 3734 C C . ALA A 1 485 ? -8.784 -14.247 31.742 1.00 86.88 485 ALA A C 1
ATOM 3736 O O . ALA A 1 485 ? -7.658 -13.817 32.008 1.00 86.88 485 ALA A O 1
ATOM 3737 N N . VAL A 1 486 ? -9.295 -14.219 30.514 1.00 87.00 486 VAL A N 1
ATOM 3738 C CA . VAL A 1 486 ? -8.608 -13.666 29.345 1.00 87.00 486 VAL A CA 1
ATOM 3739 C C . VAL A 1 486 ? -9.173 -12.287 29.043 1.00 87.00 486 VAL A C 1
ATOM 3741 O O . VAL A 1 486 ? -10.383 -12.125 28.892 1.00 87.00 486 VAL A O 1
ATOM 3744 N N . ARG A 1 487 ? -8.300 -11.278 28.978 1.00 84.38 487 ARG A N 1
ATOM 3745 C CA . ARG A 1 487 ? -8.710 -9.889 28.754 1.00 84.38 487 ARG A CA 1
ATOM 3746 C C . ARG A 1 487 ? -9.185 -9.707 27.311 1.00 84.38 487 ARG A C 1
ATOM 3748 O O . ARG A 1 487 ? -8.413 -9.888 26.374 1.00 84.38 487 ARG A O 1
ATOM 3755 N N . THR A 1 488 ? -10.441 -9.314 27.142 1.00 81.12 488 THR A N 1
ATOM 3756 C CA . THR A 1 488 ? -11.093 -9.080 25.844 1.00 81.12 488 THR A CA 1
ATOM 3757 C C . THR A 1 488 ? -11.455 -7.615 25.607 1.00 81.12 488 THR A C 1
ATOM 3759 O O . THR A 1 488 ? -11.825 -7.243 24.496 1.00 81.12 488 THR A O 1
ATOM 3762 N N . ALA A 1 489 ? -11.312 -6.745 26.612 1.00 74.00 489 ALA A N 1
ATOM 3763 C CA . ALA A 1 489 ? -11.533 -5.311 26.439 1.00 74.00 489 ALA A CA 1
ATOM 3764 C C . ALA A 1 489 ? -10.629 -4.698 25.357 1.00 74.00 489 ALA A C 1
ATOM 3766 O O . ALA A 1 489 ? -9.423 -4.946 25.318 1.00 74.00 489 ALA A O 1
ATOM 3767 N N . GLY A 1 490 ? -11.224 -3.865 24.497 1.00 66.69 490 GLY A N 1
ATOM 3768 C CA . GLY A 1 490 ? -10.533 -3.241 23.364 1.00 66.69 490 GLY A CA 1
ATOM 3769 C C . GLY A 1 490 ? -10.202 -4.217 22.230 1.00 66.69 490 GLY A C 1
ATOM 3770 O O . GLY A 1 490 ? -9.474 -3.853 21.306 1.00 66.69 490 GLY A O 1
ATOM 3771 N N . LYS A 1 491 ? -10.698 -5.459 22.296 1.00 76.00 491 LYS A N 1
ATOM 3772 C CA . LYS A 1 491 ? -10.529 -6.482 21.262 1.00 76.00 491 LYS A CA 1
ATOM 3773 C C . LYS A 1 491 ? -11.847 -6.692 20.537 1.00 76.00 491 LYS A C 1
ATOM 3775 O O . LYS A 1 491 ? -12.891 -6.808 21.161 1.00 76.00 491 LYS A O 1
ATOM 3780 N N . GLN A 1 492 ? -11.776 -6.795 19.214 1.00 71.25 492 GLN A N 1
ATOM 3781 C CA . GLN A 1 492 ? -12.926 -7.048 18.348 1.00 71.25 492 GLN A CA 1
ATOM 3782 C C . GLN A 1 492 ? -13.377 -8.511 18.464 1.00 71.25 492 GLN A C 1
ATOM 3784 O O . GLN A 1 492 ? -13.121 -9.314 17.573 1.00 71.25 492 GLN A O 1
ATOM 3789 N N . VAL A 1 493 ? -14.003 -8.873 19.585 1.00 75.62 493 VAL A N 1
ATOM 3790 C CA . VAL A 1 493 ? -14.529 -10.220 19.843 1.00 75.62 493 VAL A CA 1
ATOM 3791 C C . VAL A 1 493 ? -16.057 -10.192 19.996 1.00 75.62 493 VAL A C 1
ATOM 3793 O O . VAL A 1 493 ? -16.595 -9.176 20.439 1.00 75.62 493 VAL A O 1
ATOM 3796 N N . PRO A 1 494 ? -16.777 -11.267 19.618 1.00 70.56 494 PRO A N 1
ATOM 3797 C CA . PRO A 1 494 ? -18.228 -11.350 19.799 1.00 70.56 494 PRO A CA 1
ATOM 3798 C C . PRO A 1 494 ? -18.620 -11.511 21.278 1.00 70.56 494 PRO A C 1
ATOM 3800 O O . PRO A 1 494 ? -17.819 -11.953 22.098 1.00 70.56 494 PRO A O 1
ATOM 3803 N N . ASP A 1 495 ? -19.881 -11.226 21.618 1.00 71.94 495 ASP A N 1
ATOM 3804 C CA . ASP A 1 495 ? -20.372 -11.293 23.007 1.00 71.94 495 ASP A CA 1
ATOM 3805 C C . ASP A 1 495 ? -20.260 -12.702 23.628 1.00 71.94 495 ASP A C 1
ATOM 3807 O O . ASP A 1 495 ? -20.006 -12.834 24.822 1.00 71.94 495 ASP A O 1
ATOM 3811 N N . ASN A 1 496 ? -20.380 -13.761 22.819 1.00 72.56 496 ASN A N 1
ATOM 3812 C CA . ASN A 1 496 ? -20.220 -15.160 23.236 1.00 72.56 496 ASN A CA 1
ATOM 3813 C C . ASN A 1 496 ? -18.802 -15.716 23.003 1.00 72.56 496 ASN A C 1
ATOM 3815 O O . ASN A 1 496 ? -18.616 -16.928 22.884 1.00 72.56 496 ASN A O 1
ATOM 3819 N N . PHE A 1 497 ? -17.788 -14.851 22.913 1.00 84.00 497 PHE A N 1
ATOM 3820 C CA . PHE A 1 497 ? -16.409 -15.259 22.630 1.00 84.00 497 PHE A CA 1
ATOM 3821 C C . PHE A 1 497 ? -15.869 -16.314 23.603 1.00 84.00 497 PHE A C 1
ATOM 3823 O O . PHE A 1 497 ? -15.191 -17.236 23.160 1.00 84.00 497 PHE A O 1
ATOM 3830 N N . GLY A 1 498 ? -16.194 -16.217 24.898 1.00 85.31 498 GLY A N 1
ATOM 3831 C CA . GLY A 1 498 ? -15.776 -17.206 25.898 1.00 85.31 498 GLY A CA 1
ATOM 3832 C C . GLY A 1 498 ? -16.231 -18.626 25.547 1.00 85.31 498 GLY A C 1
ATOM 3833 O O . GLY A 1 498 ? -15.413 -19.542 25.506 1.00 85.31 498 GLY A O 1
ATOM 3834 N N . ASP A 1 499 ? -17.509 -18.794 25.202 1.00 81.69 499 ASP A N 1
ATOM 3835 C CA . ASP A 1 499 ? -18.078 -20.091 24.819 1.00 81.69 499 ASP A CA 1
ATOM 3836 C C . ASP A 1 499 ? -17.460 -20.621 23.522 1.00 81.69 499 ASP A C 1
ATOM 3838 O O . ASP A 1 499 ? -17.093 -21.794 23.434 1.00 81.69 499 ASP A O 1
ATOM 3842 N N . LEU A 1 500 ? -17.291 -19.747 22.525 1.00 82.88 500 LEU A N 1
ATOM 3843 C CA . LEU A 1 500 ? -16.681 -20.106 21.243 1.00 82.88 500 LEU A CA 1
ATOM 3844 C C . LEU A 1 500 ? -15.220 -20.542 21.411 1.00 82.88 500 LEU A C 1
ATOM 3846 O O . LEU A 1 500 ? -14.802 -21.536 20.818 1.00 82.88 500 LEU A O 1
ATOM 3850 N N . ALA A 1 501 ? -14.451 -19.832 22.237 1.00 89.06 501 ALA A N 1
ATOM 3851 C CA . ALA A 1 501 ? -13.061 -20.165 22.522 1.00 89.06 501 ALA A CA 1
ATOM 3852 C C . ALA A 1 501 ? -12.936 -21.471 23.320 1.00 89.06 501 ALA A C 1
ATOM 3854 O O . ALA A 1 501 ? -12.085 -22.297 22.998 1.00 89.06 501 ALA A O 1
ATOM 3855 N N . ASN A 1 502 ? -13.805 -21.697 24.311 1.00 88.00 502 ASN A N 1
ATOM 3856 C CA . ASN A 1 502 ? -13.862 -22.964 25.048 1.00 88.00 502 ASN A CA 1
ATOM 3857 C C . ASN A 1 502 ? -14.172 -24.135 24.119 1.00 88.00 502 ASN A C 1
ATOM 3859 O O . ASN A 1 502 ? -13.489 -25.153 24.146 1.00 88.00 502 ASN A O 1
ATOM 3863 N N . HIS A 1 503 ? -15.142 -23.965 23.225 1.00 83.88 503 HIS A N 1
ATOM 3864 C CA . HIS A 1 503 ? -15.455 -24.982 22.232 1.00 83.88 503 HIS A CA 1
ATOM 3865 C C . HIS A 1 503 ? -14.283 -25.247 21.270 1.00 83.88 503 HIS A C 1
ATOM 3867 O O . HIS A 1 503 ? -14.006 -26.397 20.925 1.00 83.88 503 HIS A O 1
ATOM 3873 N N . TYR A 1 504 ? -13.558 -24.203 20.859 1.00 86.88 504 TYR A N 1
ATOM 3874 C CA . TYR A 1 504 ? -12.350 -24.358 20.050 1.00 86.88 504 TYR A CA 1
ATOM 3875 C C . TYR A 1 504 ? -11.268 -25.163 20.786 1.00 86.88 504 TYR A C 1
ATOM 3877 O O . TYR A 1 504 ? -10.701 -26.089 20.202 1.00 86.88 504 TYR A O 1
ATOM 3885 N N . ILE A 1 505 ? -11.015 -24.856 22.067 1.00 89.81 505 ILE A N 1
ATOM 3886 C CA . ILE A 1 505 ? -10.080 -25.604 22.927 1.00 89.81 505 ILE A CA 1
ATOM 3887 C C . ILE A 1 505 ? -10.475 -27.077 22.989 1.00 89.81 505 ILE A C 1
ATOM 3889 O O . ILE A 1 505 ? -9.617 -27.938 22.811 1.00 89.81 505 ILE A O 1
ATOM 3893 N N . ASP A 1 506 ? -11.757 -27.370 23.204 1.00 87.38 506 ASP A N 1
ATOM 3894 C CA . ASP A 1 506 ? -12.278 -28.734 23.301 1.00 87.38 506 ASP A CA 1
ATOM 3895 C C . ASP A 1 506 ? -11.985 -29.545 22.037 1.00 87.38 506 ASP A C 1
ATOM 3897 O O . ASP A 1 506 ? -11.420 -30.638 22.109 1.00 87.38 506 ASP A O 1
ATOM 3901 N N . ASN A 1 507 ? -12.306 -28.984 20.872 1.00 83.62 507 ASN A N 1
ATOM 3902 C CA . ASN A 1 507 ? -12.091 -29.650 19.589 1.00 83.62 507 ASN A CA 1
ATOM 3903 C C . ASN A 1 507 ? -10.602 -29.821 19.277 1.00 83.62 507 ASN A C 1
ATOM 3905 O O . ASN A 1 507 ? -10.170 -30.887 18.830 1.00 83.62 507 ASN A O 1
ATOM 3909 N N . TRP A 1 508 ? -9.804 -28.781 19.522 1.00 89.75 508 TRP A N 1
ATOM 3910 C CA . TRP A 1 508 ? -8.362 -28.838 19.315 1.00 89.75 508 TRP A CA 1
ATOM 3911 C C . TRP A 1 508 ? -7.695 -29.857 20.245 1.00 89.75 508 TRP A C 1
ATOM 3913 O O . TRP A 1 508 ? -6.810 -30.594 19.801 1.00 89.75 508 TRP A O 1
ATOM 3923 N N . TRP A 1 509 ? -8.132 -29.929 21.505 1.00 89.31 509 TRP A N 1
ATOM 3924 C CA . TRP A 1 509 ? -7.630 -30.885 22.487 1.00 89.31 509 TRP A CA 1
ATOM 3925 C C . TRP A 1 509 ? -7.886 -32.316 22.026 1.00 89.31 509 TRP A C 1
ATOM 3927 O O . TRP A 1 509 ? -6.944 -33.099 21.941 1.00 89.31 509 TRP A O 1
ATOM 3937 N N . GLU A 1 510 ? -9.125 -32.653 21.661 1.00 88.62 510 GLU A N 1
ATOM 3938 C CA . GLU A 1 510 ? -9.465 -34.004 21.198 1.00 88.62 510 GLU A CA 1
ATOM 3939 C C . GLU A 1 510 ? -8.693 -34.385 19.925 1.00 88.62 510 GLU A C 1
ATOM 3941 O O . GLU A 1 510 ? -8.178 -35.501 19.826 1.00 88.62 510 GLU A O 1
ATOM 3946 N N . ALA A 1 511 ? -8.512 -33.446 18.989 1.00 84.88 511 ALA A N 1
ATOM 3947 C CA . ALA A 1 511 ? -7.739 -33.676 17.766 1.00 84.88 511 ALA A CA 1
ATOM 3948 C C . ALA A 1 511 ? -6.237 -33.918 18.018 1.00 84.88 511 ALA A C 1
ATOM 3950 O O . ALA A 1 511 ? -5.574 -34.569 17.210 1.00 84.88 511 ALA A O 1
ATOM 3951 N N . ASN A 1 512 ? -5.691 -33.415 19.130 1.00 84.50 512 ASN A N 1
ATOM 3952 C CA . ASN A 1 512 ? -4.258 -33.463 19.437 1.00 84.50 512 ASN A CA 1
ATOM 3953 C C . ASN A 1 512 ? -3.919 -34.248 20.715 1.00 84.50 512 ASN A C 1
ATOM 3955 O O . ASN A 1 512 ? -2.755 -34.285 21.125 1.00 84.50 512 ASN A O 1
ATOM 3959 N N . LYS A 1 513 ? -4.907 -34.914 21.322 1.00 89.38 513 LYS A N 1
ATOM 3960 C CA . LYS A 1 513 ? -4.837 -35.520 22.657 1.00 89.38 513 LYS A CA 1
ATOM 3961 C C . LYS A 1 513 ? -3.603 -36.390 22.873 1.00 89.38 513 LYS A C 1
ATOM 3963 O O . LYS A 1 513 ? -2.854 -36.159 23.813 1.00 89.38 513 LYS A O 1
ATOM 3968 N N . ALA A 1 514 ? -3.336 -37.330 21.963 1.00 86.00 514 ALA A N 1
ATOM 3969 C CA . ALA A 1 514 ? -2.197 -38.244 22.084 1.00 86.00 514 ALA A CA 1
ATOM 3970 C C . ALA A 1 514 ? -0.848 -37.505 22.166 1.00 86.00 514 ALA A C 1
ATOM 3972 O O . ALA A 1 514 ? 0.039 -37.900 22.918 1.00 86.00 514 ALA A O 1
ATOM 3973 N N . ARG A 1 515 ? -0.693 -36.408 21.414 1.00 83.81 515 ARG A N 1
ATOM 3974 C CA . ARG A 1 515 ? 0.533 -35.602 21.414 1.00 83.81 515 ARG A CA 1
ATOM 3975 C C . ARG A 1 515 ? 0.648 -34.750 22.678 1.00 83.81 515 ARG A C 1
ATOM 3977 O O . ARG A 1 515 ? 1.750 -34.600 23.194 1.00 83.81 515 ARG A O 1
ATOM 3984 N N . LEU A 1 516 ? -0.461 -34.208 23.174 1.00 84.62 516 LEU A N 1
ATOM 3985 C CA . LEU A 1 516 ? -0.490 -33.369 24.377 1.00 84.62 516 LEU A CA 1
ATOM 3986 C C . LEU A 1 516 ? -0.284 -34.191 25.656 1.00 84.62 516 LEU A C 1
ATOM 3988 O O . LEU A 1 516 ? 0.479 -33.780 26.527 1.00 84.62 516 LEU A O 1
ATOM 3992 N N . GLU A 1 517 ? -0.848 -35.399 25.721 1.00 86.50 517 GLU A N 1
ATOM 3993 C CA . GLU A 1 517 ? -0.605 -36.344 26.818 1.00 86.50 517 GLU A CA 1
ATOM 3994 C C . GLU A 1 517 ? 0.871 -36.774 26.879 1.00 86.50 517 GLU A C 1
ATOM 3996 O O . GLU A 1 517 ? 1.438 -36.875 27.966 1.00 86.50 517 GLU A O 1
ATOM 4001 N N . MET A 1 518 ? 1.543 -36.943 25.729 1.00 84.50 518 MET A N 1
ATOM 4002 C CA . MET A 1 518 ? 2.995 -37.189 25.685 1.00 84.50 518 MET A CA 1
ATOM 4003 C C . MET A 1 518 ? 3.827 -36.015 26.219 1.00 84.50 518 MET A C 1
ATOM 4005 O O . MET A 1 518 ? 4.938 -36.229 26.703 1.00 84.50 518 MET A O 1
ATOM 4009 N N . LEU A 1 519 ? 3.308 -34.788 26.130 1.00 80.88 519 LEU A N 1
ATOM 4010 C CA . LEU A 1 519 ? 3.941 -33.584 26.673 1.00 80.88 519 LEU A CA 1
ATOM 4011 C C . LEU A 1 519 ? 3.597 -33.353 28.156 1.00 80.88 519 LEU A C 1
ATOM 4013 O O . LEU A 1 519 ? 4.125 -32.422 28.758 1.00 80.88 519 LEU A O 1
ATOM 4017 N N . GLY A 1 520 ? 2.764 -34.209 28.763 1.00 85.44 520 GLY A N 1
ATOM 4018 C CA . GLY A 1 520 ? 2.356 -34.098 30.167 1.00 85.44 520 GLY A CA 1
ATOM 4019 C C . GLY A 1 520 ? 1.371 -32.960 30.446 1.00 85.44 520 GLY A C 1
ATOM 4020 O O . GLY A 1 520 ? 1.230 -32.543 31.598 1.00 85.44 520 GLY A O 1
ATOM 4021 N N . GLU A 1 521 ? 0.712 -32.451 29.407 1.00 85.69 521 GLU A N 1
ATOM 4022 C CA . GLU A 1 521 ? -0.328 -31.431 29.521 1.00 85.69 521 GLU A CA 1
ATOM 4023 C C . GLU A 1 521 ? -1.684 -32.094 29.771 1.00 85.69 521 GLU A C 1
ATOM 4025 O O . GLU A 1 521 ? -1.920 -33.239 29.374 1.00 85.69 521 GLU A O 1
ATOM 4030 N N . THR A 1 522 ? -2.596 -31.367 30.410 1.00 88.19 522 THR A N 1
ATOM 4031 C CA . THR A 1 522 ? -4.007 -31.751 30.519 1.00 88.19 522 THR A CA 1
ATOM 4032 C C . THR A 1 522 ? -4.887 -30.693 29.867 1.00 88.19 522 THR A C 1
ATOM 4034 O O . THR A 1 522 ? -4.468 -29.549 29.694 1.00 88.19 522 THR A O 1
ATOM 4037 N N . LYS A 1 523 ? -6.125 -31.052 29.510 1.00 86.00 523 LYS A N 1
ATOM 4038 C CA . LYS A 1 523 ? -7.078 -30.099 28.927 1.00 86.00 523 LYS A CA 1
ATOM 4039 C C . LYS A 1 523 ? -7.235 -28.869 29.817 1.00 86.00 523 LYS A C 1
ATOM 4041 O O . LYS A 1 523 ? -7.237 -27.750 29.321 1.00 86.00 523 LYS A O 1
ATOM 4046 N N . ASP A 1 524 ? -7.290 -29.081 31.127 1.00 87.69 524 ASP A N 1
ATOM 4047 C CA . ASP A 1 524 ? -7.443 -28.023 32.122 1.00 87.69 524 ASP A CA 1
ATOM 4048 C C . ASP A 1 524 ? -6.208 -27.115 32.217 1.00 87.69 524 ASP A C 1
ATOM 4050 O O . ASP A 1 524 ? -6.303 -26.027 32.777 1.00 87.69 524 ASP A O 1
ATOM 4054 N N . ASP A 1 525 ? -5.060 -27.503 31.656 1.00 86.88 525 ASP A N 1
ATOM 4055 C CA . ASP A 1 525 ? -3.866 -26.658 31.586 1.00 86.88 525 ASP A CA 1
ATOM 4056 C C . ASP A 1 525 ? -3.887 -25.700 30.382 1.00 86.88 525 ASP A C 1
ATOM 4058 O O . ASP A 1 525 ? -3.033 -24.821 30.297 1.00 86.88 525 ASP A O 1
ATOM 4062 N N . VAL A 1 526 ? -4.845 -25.813 29.458 1.00 88.69 526 VAL A N 1
ATOM 4063 C CA . VAL A 1 526 ? -4.887 -25.008 28.224 1.00 88.69 526 VAL A CA 1
ATOM 4064 C C . VAL A 1 526 ? -5.707 -23.733 28.427 1.00 88.69 526 VAL A C 1
ATOM 4066 O O . VAL A 1 526 ? -6.768 -23.746 29.038 1.00 88.69 526 VAL A O 1
ATOM 4069 N N . THR A 1 527 ? -5.261 -22.608 27.889 1.00 92.56 527 THR A N 1
ATOM 4070 C CA . THR A 1 527 ? -6.093 -21.409 27.712 1.00 92.56 527 THR A CA 1
ATOM 4071 C C . THR A 1 527 ? -5.678 -20.697 26.429 1.00 92.56 527 THR A C 1
ATOM 4073 O O . THR A 1 527 ? -4.952 -21.277 25.620 1.00 92.56 527 THR A O 1
ATOM 4076 N N . ILE A 1 528 ? -6.134 -19.465 26.214 1.00 91.81 528 ILE A N 1
ATOM 4077 C CA . ILE A 1 528 ? -5.718 -18.661 25.070 1.00 91.81 528 ILE A CA 1
ATOM 4078 C C . ILE A 1 528 ? -4.954 -17.409 25.484 1.00 91.81 528 ILE A C 1
ATOM 4080 O O . ILE A 1 528 ? -5.176 -16.836 26.549 1.00 91.81 528 ILE A O 1
ATOM 4084 N N . SER A 1 529 ? -4.081 -16.960 24.593 1.00 89.25 529 SER A N 1
ATOM 4085 C CA . SER A 1 529 ? -3.396 -15.675 24.671 1.00 89.25 529 SER A CA 1
ATOM 4086 C C . SER A 1 529 ? -3.426 -15.001 23.306 1.00 89.25 529 SER A C 1
ATOM 4088 O O . SER A 1 529 ? -3.380 -15.669 22.274 1.00 89.25 529 SER A O 1
ATOM 4090 N N . GLU A 1 530 ? -3.529 -13.678 23.279 1.00 85.81 530 GLU A N 1
ATOM 4091 C CA . GLU A 1 530 ? -3.482 -12.928 22.026 1.00 85.81 530 GLU A CA 1
ATOM 4092 C C . GLU A 1 530 ? -2.070 -12.985 21.425 1.00 85.81 530 GLU A C 1
ATOM 4094 O O . GLU A 1 530 ? -1.070 -12.787 22.120 1.00 85.81 530 GLU A O 1
ATOM 4099 N N . ILE A 1 531 ? -1.982 -13.199 20.111 1.00 82.56 531 ILE A N 1
ATOM 4100 C CA . ILE A 1 531 ? -0.728 -13.097 19.366 1.00 82.56 531 ILE A CA 1
ATOM 4101 C C . ILE A 1 531 ? -0.763 -11.851 18.483 1.00 82.56 531 ILE A C 1
ATOM 4103 O O . ILE A 1 531 ? -1.549 -11.741 17.540 1.00 82.56 531 ILE A O 1
ATOM 4107 N N . GLY A 1 532 ? 0.161 -10.926 18.733 1.00 73.75 532 GLY A N 1
ATOM 4108 C CA . GLY A 1 532 ? 0.297 -9.710 17.933 1.00 73.75 532 GLY A CA 1
ATOM 4109 C C . GLY A 1 532 ? -0.752 -8.652 18.280 1.00 73.75 532 GLY A C 1
ATOM 4110 O O . GLY A 1 532 ? -1.058 -8.437 19.446 1.00 73.75 532 GLY A O 1
ATOM 4111 N N . ARG A 1 533 ? -1.236 -7.915 17.271 1.00 57.53 533 ARG A N 1
ATOM 4112 C CA . ARG A 1 533 ? -2.166 -6.775 17.443 1.00 57.53 533 ARG A CA 1
ATOM 4113 C C . ARG A 1 533 ? -3.505 -6.937 16.711 1.00 57.53 533 ARG A C 1
ATOM 4115 O O . ARG A 1 533 ? -4.263 -5.977 16.628 1.00 57.53 533 ARG A O 1
ATOM 4122 N N . THR A 1 534 ? -3.764 -8.097 16.109 1.00 57.50 534 THR A N 1
ATOM 4123 C CA . THR A 1 534 ? -4.771 -8.257 15.041 1.00 57.50 534 THR A CA 1
ATOM 4124 C C . THR A 1 534 ? -5.886 -9.261 15.354 1.00 57.50 534 THR A C 1
ATOM 4126 O O . THR A 1 534 ? -6.394 -9.892 14.436 1.00 57.50 534 THR A O 1
ATOM 4129 N N . GLY A 1 535 ? -6.278 -9.441 16.620 1.00 69.75 535 GLY A N 1
ATOM 4130 C CA . GLY A 1 535 ? -7.384 -10.353 16.972 1.00 69.75 535 GLY A CA 1
ATOM 4131 C C . GLY A 1 535 ? -7.096 -11.832 16.678 1.00 69.75 535 GLY A C 1
ATOM 4132 O O . GLY A 1 535 ? -8.024 -12.627 16.537 1.00 69.75 535 GLY A O 1
ATOM 4133 N N . ASN A 1 536 ? -5.811 -12.185 16.580 1.00 82.44 536 ASN A N 1
ATOM 4134 C CA . ASN A 1 536 ? -5.340 -13.560 16.502 1.00 82.44 536 ASN A CA 1
ATOM 4135 C C . ASN A 1 536 ? -5.057 -14.071 17.913 1.00 82.44 536 ASN A C 1
ATOM 4137 O O . ASN A 1 536 ? -4.478 -13.359 18.735 1.00 82.44 536 ASN A O 1
ATOM 4141 N N . TRP A 1 537 ? -5.405 -15.322 18.162 1.00 90.00 537 TRP A N 1
ATOM 4142 C CA . TRP A 1 537 ? -5.277 -15.978 19.454 1.00 90.00 537 TRP A CA 1
ATOM 4143 C C . TRP A 1 537 ? -4.471 -17.263 19.291 1.00 90.00 537 TRP A C 1
ATOM 4145 O O . TRP A 1 537 ? -4.587 -17.944 18.275 1.00 90.00 537 TRP A O 1
ATOM 4155 N N . ALA A 1 538 ? -3.641 -17.588 20.276 1.00 91.12 538 ALA A N 1
ATOM 4156 C CA . ALA A 1 538 ? -2.986 -18.884 20.408 1.00 91.12 538 ALA A CA 1
ATOM 4157 C C . ALA A 1 538 ? -3.510 -19.624 21.617 1.00 91.12 538 ALA A C 1
ATOM 4159 O O . ALA A 1 538 ? -3.767 -19.019 22.653 1.00 91.12 538 ALA A O 1
ATOM 4160 N N . LEU A 1 539 ? -3.517 -20.941 21.502 1.00 91.69 539 LEU A N 1
ATOM 4161 C CA . LEU A 1 539 ? -3.597 -21.857 22.617 1.00 91.69 539 LEU A CA 1
ATOM 4162 C C . LEU A 1 539 ? -2.247 -21.894 23.335 1.00 91.69 539 LEU A C 1
ATOM 4164 O O . LEU A 1 539 ? -1.208 -22.151 22.723 1.00 91.69 539 LEU A O 1
ATOM 4168 N N . VAL A 1 540 ? -2.273 -21.626 24.636 1.00 90.19 540 VAL A N 1
ATOM 4169 C CA . VAL A 1 540 ? -1.100 -21.568 25.514 1.00 90.19 540 VAL A CA 1
ATOM 4170 C C . VAL A 1 540 ? -1.336 -22.411 26.761 1.00 90.19 540 VAL A C 1
ATOM 4172 O O . VAL A 1 540 ? -2.478 -22.634 27.166 1.00 90.19 540 VAL A O 1
ATOM 4175 N N . SER A 1 541 ? -0.254 -22.845 27.404 1.00 87.00 541 SER A N 1
ATOM 4176 C CA . SER A 1 541 ? -0.342 -23.452 28.733 1.00 87.00 541 SER A CA 1
ATOM 4177 C C . SER A 1 541 ? -0.537 -22.372 29.801 1.00 87.00 541 SER A C 1
ATOM 4179 O O . SER A 1 541 ? 0.210 -21.388 29.853 1.00 87.00 541 SER A O 1
ATOM 4181 N N . LYS A 1 542 ? -1.477 -22.589 30.725 1.00 84.19 542 LYS A N 1
ATOM 4182 C CA . LYS A 1 542 ? -1.675 -21.782 31.942 1.00 84.19 542 LYS A CA 1
ATOM 4183 C C . LYS A 1 542 ? -0.437 -21.758 32.838 1.00 84.19 542 LYS A C 1
ATOM 4185 O O . LYS A 1 542 ? -0.301 -20.862 33.667 1.00 84.19 542 LYS A O 1
ATOM 4190 N N . ARG A 1 543 ? 0.470 -22.732 32.702 1.00 75.25 543 ARG A N 1
ATOM 4191 C CA . ARG A 1 543 ? 1.712 -22.814 33.490 1.00 75.25 543 ARG A CA 1
ATOM 4192 C C . ARG A 1 543 ? 2.821 -21.917 32.940 1.00 75.25 543 ARG A C 1
ATOM 4194 O O . ARG A 1 543 ? 3.744 -21.573 33.670 1.00 75.25 543 ARG A O 1
ATOM 4201 N N . GLY A 1 544 ? 2.734 -21.527 31.669 1.00 65.19 544 GLY A N 1
ATOM 4202 C CA . GLY A 1 544 ? 3.797 -20.824 30.957 1.00 65.19 544 GLY A CA 1
ATOM 4203 C C . GLY A 1 544 ? 3.238 -19.913 29.875 1.00 65.19 544 GLY A C 1
ATOM 4204 O O . GLY A 1 544 ? 3.574 -20.105 28.711 1.00 65.19 544 GLY A O 1
ATOM 4205 N N . TRP A 1 545 ? 2.416 -18.937 30.290 1.00 60.19 545 TRP A N 1
ATOM 4206 C CA . TRP A 1 545 ? 1.582 -17.975 29.532 1.00 60.19 545 TRP A CA 1
ATOM 4207 C C . TRP A 1 545 ? 2.190 -17.319 28.268 1.00 60.19 545 TRP A C 1
ATOM 4209 O O . TRP A 1 545 ? 1.522 -16.537 27.596 1.00 60.19 545 TRP A O 1
ATOM 4219 N N . MET A 1 546 ? 3.449 -17.591 27.935 1.00 56.06 546 MET A N 1
ATOM 4220 C CA . MET A 1 546 ? 4.234 -16.913 26.907 1.00 56.06 546 MET A CA 1
ATOM 4221 C C . MET A 1 546 ? 4.557 -17.776 25.680 1.00 56.06 546 MET A C 1
ATOM 4223 O O . MET A 1 546 ? 5.089 -17.238 24.709 1.00 56.06 546 MET A O 1
ATOM 4227 N N . HIS A 1 547 ? 4.239 -19.075 25.680 1.00 61.56 547 HIS A N 1
ATOM 4228 C CA . HIS A 1 547 ? 4.551 -19.949 24.547 1.00 61.56 547 HIS A CA 1
ATOM 4229 C C . HIS A 1 547 ? 3.300 -20.644 23.998 1.00 61.56 547 HIS A C 1
ATOM 4231 O O . HIS A 1 547 ? 2.716 -21.480 24.691 1.00 61.56 547 HIS A O 1
ATOM 4237 N N . PRO A 1 548 ? 2.887 -20.310 22.757 1.00 71.12 548 PRO A N 1
ATOM 4238 C CA . PRO A 1 548 ? 1.912 -21.099 22.020 1.00 71.12 548 PRO A CA 1
ATOM 4239 C C . PRO A 1 548 ? 2.350 -22.557 21.943 1.00 71.12 548 PRO A C 1
ATOM 4241 O O . PRO A 1 548 ? 3.543 -22.839 21.796 1.00 71.12 548 PRO A O 1
ATOM 4244 N N . PHE A 1 549 ? 1.395 -23.481 22.004 1.00 77.81 549 PHE A N 1
ATOM 4245 C CA . PHE A 1 549 ? 1.691 -24.880 21.719 1.00 77.81 549 PHE A CA 1
ATOM 4246 C C . PHE A 1 549 ? 2.241 -25.015 20.294 1.00 77.81 549 PHE A C 1
ATOM 4248 O O . PHE A 1 549 ? 1.625 -24.548 19.339 1.00 77.81 549 PHE A O 1
ATOM 4255 N N . ASP A 1 550 ? 3.382 -25.690 20.135 1.00 80.00 550 ASP A N 1
ATOM 4256 C CA . ASP A 1 550 ? 3.938 -26.027 18.816 1.00 80.00 550 ASP A CA 1
ATOM 4257 C C . ASP A 1 550 ? 3.226 -27.258 18.231 1.00 80.00 550 ASP A C 1
ATOM 4259 O O . ASP A 1 550 ? 3.778 -28.351 18.062 1.00 80.00 550 ASP A O 1
ATOM 4263 N N . VAL A 1 551 ? 1.921 -27.104 18.031 1.00 77.12 551 VAL A N 1
ATOM 4264 C CA . VAL A 1 551 ? 0.986 -28.145 17.608 1.00 77.12 551 VAL A CA 1
ATOM 4265 C C . VAL A 1 551 ? 0.094 -27.552 16.511 1.00 77.12 551 VAL A C 1
ATOM 4267 O O . VAL A 1 551 ? -0.262 -26.374 16.593 1.00 77.12 551 VAL A O 1
ATOM 4270 N N . PRO A 1 552 ? -0.274 -28.318 15.465 1.00 77.56 552 PRO A N 1
ATOM 4271 C CA . PRO A 1 552 ? -1.138 -27.814 14.403 1.00 77.56 552 PRO A CA 1
ATOM 4272 C C . PRO A 1 552 ? -2.417 -27.175 14.949 1.00 77.56 552 PRO A C 1
ATOM 4274 O O . PRO A 1 552 ? -3.004 -27.662 15.917 1.00 77.56 552 PRO A O 1
ATOM 4277 N N . ASN A 1 553 ? -2.844 -26.082 14.315 1.00 79.62 553 ASN A N 1
ATOM 4278 C CA . ASN A 1 553 ? -4.053 -25.334 14.670 1.00 79.62 553 ASN A CA 1
ATOM 4279 C C . ASN A 1 553 ? -4.069 -24.817 16.122 1.00 79.62 553 ASN A C 1
ATOM 4281 O O . ASN A 1 553 ? -5.132 -24.541 16.674 1.00 79.62 553 ASN A O 1
ATOM 4285 N N . ALA A 1 554 ? -2.899 -24.644 16.746 1.00 86.00 554 ALA A N 1
ATOM 4286 C CA . ALA A 1 554 ? -2.769 -23.984 18.045 1.00 86.00 554 ALA A CA 1
ATOM 4287 C C . ALA A 1 554 ? -2.977 -22.459 17.981 1.00 86.00 554 ALA A C 1
ATOM 4289 O O . ALA A 1 554 ? -2.732 -21.766 18.964 1.00 86.00 554 ALA A O 1
ATOM 4290 N N . SER A 1 555 ? -3.422 -21.920 16.846 1.00 87.31 555 SER A N 1
ATOM 4291 C CA . SER A 1 555 ? -3.830 -20.530 16.688 1.00 87.31 555 SER A CA 1
ATOM 4292 C C . SER A 1 555 ? -5.106 -20.420 15.862 1.00 87.31 555 SER A C 1
ATOM 4294 O O . SER A 1 555 ? -5.374 -21.268 15.012 1.00 87.31 555 SER A O 1
ATOM 4296 N N . PHE A 1 556 ? -5.886 -19.376 16.132 1.00 84.50 556 PHE A N 1
ATOM 4297 C CA . PHE A 1 556 ? -7.135 -19.066 15.443 1.00 84.50 556 PHE A CA 1
ATOM 4298 C C . PHE A 1 556 ? -7.393 -17.556 15.433 1.00 84.50 556 PHE A C 1
ATOM 4300 O O . PHE A 1 556 ? -6.822 -16.793 16.218 1.00 84.50 556 PHE A O 1
ATOM 4307 N N . ASN A 1 557 ? -8.273 -17.117 14.546 1.00 83.38 557 ASN A N 1
ATOM 4308 C CA . ASN A 1 557 ? -8.801 -15.760 14.483 1.00 83.38 557 ASN A CA 1
ATOM 4309 C C . ASN A 1 557 ? -10.323 -15.758 14.736 1.00 83.38 557 ASN A C 1
ATOM 4311 O O . ASN A 1 557 ? -10.962 -16.797 14.898 1.00 83.38 557 ASN A O 1
ATOM 4315 N N . ILE A 1 558 ? -10.929 -14.572 14.783 1.00 76.31 558 ILE A N 1
ATOM 4316 C CA . ILE A 1 558 ? -12.368 -14.428 15.058 1.00 76.31 558 ILE A CA 1
ATOM 4317 C C . ILE A 1 558 ? -13.256 -14.984 13.934 1.00 76.31 558 ILE A C 1
ATOM 4319 O O . ILE A 1 558 ? -14.338 -15.494 14.223 1.00 76.31 558 ILE A O 1
ATOM 4323 N N . ALA A 1 559 ? -12.812 -14.951 12.676 1.00 66.62 559 ALA A N 1
ATOM 4324 C CA . ALA A 1 559 ? -13.555 -15.548 11.566 1.00 66.62 559 ALA A CA 1
ATOM 4325 C C . ALA A 1 559 ? -13.635 -17.080 11.697 1.00 66.62 559 ALA A C 1
ATOM 4327 O O . ALA A 1 559 ? -14.683 -17.665 11.412 1.00 66.62 559 ALA A O 1
ATOM 4328 N N . ASP A 1 560 ? -12.583 -17.716 12.223 1.00 69.88 560 ASP A N 1
ATOM 4329 C CA . ASP A 1 560 ? -12.576 -19.155 12.517 1.00 69.88 560 ASP A CA 1
ATOM 4330 C C . ASP A 1 560 ? -13.661 -19.512 13.553 1.00 69.88 560 ASP A C 1
ATOM 4332 O O . ASP A 1 560 ? -14.347 -20.528 13.423 1.00 69.88 560 ASP A O 1
ATOM 4336 N N . LEU A 1 561 ? -13.892 -18.631 14.537 1.00 73.75 561 LEU A N 1
ATOM 4337 C CA . LEU A 1 561 ? -14.956 -18.781 15.538 1.00 73.75 561 LEU A CA 1
ATOM 4338 C C . LEU A 1 561 ? -16.354 -18.426 15.005 1.00 73.75 561 LEU A C 1
ATOM 4340 O O . LEU A 1 561 ? -17.348 -19.005 15.447 1.00 73.75 561 LEU A O 1
ATOM 4344 N N . ALA A 1 562 ? -16.464 -17.493 14.057 1.00 59.97 562 ALA A N 1
ATOM 4345 C CA . ALA A 1 562 ? -17.743 -17.056 13.491 1.00 59.97 562 ALA A CA 1
ATOM 4346 C C . ALA A 1 562 ? -18.467 -18.182 12.730 1.00 59.97 562 ALA A C 1
ATOM 4348 O O . ALA A 1 562 ? -19.693 -18.291 12.801 1.00 59.97 562 ALA A O 1
ATOM 4349 N N . ASN A 1 563 ? -17.718 -19.074 12.073 1.00 57.62 563 ASN A N 1
ATOM 4350 C CA . ASN A 1 563 ? -18.280 -20.277 11.454 1.00 57.62 563 ASN A CA 1
ATOM 4351 C C . ASN A 1 563 ? -18.918 -21.215 12.491 1.00 57.62 563 ASN A C 1
ATOM 4353 O O . ASN A 1 563 ? -20.018 -21.720 12.265 1.00 57.62 563 ASN A O 1
ATOM 4357 N N . ALA A 1 564 ? -18.284 -21.393 13.654 1.00 55.09 564 ALA A N 1
ATOM 4358 C CA . ALA A 1 564 ? -18.856 -22.160 14.761 1.00 55.09 564 ALA A CA 1
ATOM 4359 C C . ALA A 1 564 ? -20.090 -21.462 15.367 1.00 55.09 564 ALA A C 1
ATOM 4361 O O . ALA A 1 564 ? -21.091 -22.116 15.664 1.00 55.09 564 ALA A O 1
ATOM 4362 N N . ASN A 1 565 ? -20.058 -20.129 15.478 1.00 49.34 565 ASN A N 1
ATOM 4363 C CA . ASN A 1 565 ? -21.165 -19.324 15.999 1.00 49.34 565 ASN A CA 1
ATOM 4364 C C . ASN A 1 565 ? -22.429 -19.410 15.126 1.00 49.34 565 ASN A C 1
ATOM 4366 O O . ASN A 1 565 ? -23.526 -19.602 15.647 1.00 49.34 565 ASN A O 1
ATOM 4370 N N . ASN A 1 566 ? -22.288 -19.335 13.798 1.00 48.25 566 ASN A N 1
ATOM 4371 C CA . ASN A 1 566 ? -23.415 -19.457 12.865 1.00 48.25 566 ASN A CA 1
ATOM 4372 C C . ASN A 1 566 ? -24.109 -20.825 12.976 1.00 48.25 566 ASN A C 1
ATOM 4374 O O . ASN A 1 566 ? -25.337 -20.910 12.949 1.00 48.25 566 ASN A O 1
ATOM 4378 N N . VAL A 1 567 ? -23.331 -21.895 13.159 1.00 49.34 567 VAL A N 1
ATOM 4379 C CA . VAL A 1 567 ? -23.854 -23.254 13.368 1.00 49.34 567 VAL A CA 1
ATOM 4380 C C . VAL A 1 567 ? -24.544 -23.381 14.731 1.00 49.34 567 VAL A C 1
ATOM 4382 O O . VAL A 1 567 ? -25.616 -23.982 14.831 1.00 49.34 567 VAL A O 1
ATOM 4385 N N . TRP A 1 568 ? -23.972 -22.782 15.777 1.00 48.69 568 TRP A N 1
ATOM 4386 C CA . TRP A 1 568 ? -24.546 -22.783 17.124 1.00 48.69 568 TRP A CA 1
ATOM 4387 C C . TRP A 1 568 ? -25.884 -22.028 17.188 1.00 48.69 568 TRP A C 1
ATOM 4389 O O . TRP A 1 568 ? -26.878 -22.568 17.677 1.00 48.69 568 TRP A O 1
ATOM 4399 N N . GLN A 1 569 ? -25.946 -20.819 16.618 1.00 47.16 569 GLN A N 1
ATOM 4400 C CA . GLN A 1 569 ? -27.168 -20.010 16.572 1.00 47.16 569 GLN A CA 1
ATOM 4401 C C . GLN A 1 569 ? -28.280 -20.688 15.763 1.00 47.16 569 GLN A C 1
ATOM 4403 O O . GLN A 1 569 ? -29.426 -20.717 16.212 1.00 47.16 569 GLN A O 1
ATOM 4408 N N . HIS A 1 570 ? -27.954 -21.292 14.615 1.00 43.69 570 HIS A N 1
ATOM 4409 C CA . HIS A 1 570 ? -28.924 -22.025 13.797 1.00 43.69 570 HIS A CA 1
ATOM 4410 C C . HIS A 1 570 ? -29.563 -23.194 14.569 1.00 43.69 570 HIS A C 1
ATOM 4412 O O . HIS A 1 570 ? -30.779 -23.366 14.554 1.00 43.69 570 HIS A O 1
ATOM 4418 N N . ASN A 1 571 ? -28.767 -23.974 15.303 1.00 42.69 571 ASN A N 1
ATOM 4419 C CA . ASN A 1 571 ? -29.260 -25.148 16.032 1.00 42.69 571 ASN A CA 1
ATOM 4420 C C . ASN A 1 571 ? -29.984 -24.804 17.348 1.00 42.69 571 ASN A C 1
ATOM 4422 O O . ASN A 1 571 ? -30.902 -25.525 17.750 1.00 42.69 571 ASN A O 1
ATOM 4426 N N . SER A 1 572 ? -29.606 -23.699 17.998 1.00 43.75 572 SER A N 1
ATOM 4427 C CA . SER A 1 572 ? -30.314 -23.146 19.160 1.00 43.75 572 SER A CA 1
ATOM 4428 C C . SER A 1 572 ? -31.715 -22.650 18.774 1.00 43.75 572 SER A C 1
ATOM 4430 O O . SER A 1 572 ? -32.705 -23.012 19.411 1.00 43.75 572 SER A O 1
ATOM 4432 N N . LEU A 1 573 ? -31.827 -21.925 17.653 1.00 42.59 573 LEU A N 1
ATOM 4433 C CA . LEU A 1 573 ? -33.107 -21.438 17.120 1.00 42.59 573 LEU A CA 1
ATOM 4434 C C . LEU A 1 573 ? -34.045 -22.568 16.662 1.00 42.59 573 LEU A C 1
ATOM 4436 O O . LEU A 1 573 ? -35.262 -22.426 16.755 1.00 42.59 573 LEU A O 1
ATOM 4440 N N . GLU A 1 574 ? -33.508 -23.707 16.220 1.00 43.81 574 GLU A N 1
ATOM 4441 C CA . GLU A 1 574 ? -34.298 -24.902 15.887 1.00 43.81 574 GLU A CA 1
ATOM 4442 C C . GLU A 1 574 ? -34.734 -25.725 17.118 1.00 43.81 574 GLU A C 1
ATOM 4444 O O . GLU A 1 574 ? -35.352 -26.782 16.968 1.00 43.81 574 GLU A O 1
ATOM 4449 N N . GLY A 1 575 ? -34.413 -25.285 18.342 1.00 39.19 575 GLY A N 1
ATOM 4450 C CA . GLY A 1 575 ? -34.781 -25.981 19.581 1.00 39.19 575 GLY A CA 1
ATOM 4451 C C . GLY A 1 575 ? -34.081 -27.331 19.774 1.00 39.19 575 GLY A C 1
ATOM 4452 O O . GLY A 1 575 ? -34.498 -28.133 20.614 1.00 39.19 575 GLY A O 1
ATOM 4453 N N . LYS A 1 576 ? -33.022 -27.603 18.999 1.00 42.97 576 LYS A N 1
ATOM 4454 C CA . LYS A 1 576 ? -32.234 -28.845 19.068 1.00 42.97 576 LYS A CA 1
ATOM 4455 C C . LYS A 1 576 ? -31.233 -28.847 20.226 1.00 42.97 576 LYS A C 1
ATOM 4457 O O . LYS A 1 576 ? -30.769 -29.915 20.614 1.00 42.97 576 LYS A O 1
ATOM 4462 N N . ILE A 1 577 ? -30.944 -27.678 20.794 1.00 45.78 577 ILE A N 1
ATOM 4463 C CA . ILE A 1 577 ? -30.034 -27.480 21.925 1.00 45.78 577 ILE A CA 1
ATOM 4464 C C . ILE A 1 577 ? -30.874 -27.046 23.130 1.00 45.78 577 ILE A C 1
ATOM 4466 O O . ILE A 1 577 ? -31.093 -25.863 23.347 1.00 45.78 577 ILE A O 1
ATOM 4470 N N . ASN A 1 578 ? -31.399 -28.011 23.886 1.00 44.47 578 ASN A N 1
ATOM 4471 C CA . ASN A 1 578 ? -32.113 -27.747 25.144 1.00 44.47 578 ASN A CA 1
ATOM 4472 C C . ASN A 1 578 ? -31.584 -28.589 26.317 1.00 44.47 578 ASN A C 1
ATOM 4474 O O . ASN A 1 578 ? -32.131 -28.513 27.413 1.00 44.47 578 ASN A O 1
ATOM 4478 N N . ASP A 1 579 ? -30.545 -29.407 26.112 1.00 45.53 579 ASP A N 1
ATOM 4479 C CA . ASP A 1 579 ? -30.064 -30.323 27.145 1.00 45.53 579 ASP A CA 1
ATOM 4480 C C . ASP A 1 579 ? -28.585 -30.691 26.930 1.00 45.53 579 ASP A C 1
ATOM 4482 O O . ASP A 1 579 ? -28.240 -31.288 25.906 1.00 45.53 579 ASP A O 1
ATOM 4486 N N . ARG A 1 580 ? -27.721 -30.376 27.913 1.00 43.34 580 ARG A N 1
ATOM 4487 C CA . ARG A 1 580 ? -26.247 -30.551 27.862 1.00 43.34 580 ARG A CA 1
ATOM 4488 C C . ARG A 1 580 ? -25.804 -31.995 27.565 1.00 43.34 580 ARG A C 1
ATOM 4490 O O . ARG A 1 580 ? -24.669 -32.238 27.171 1.00 43.34 580 ARG A O 1
ATOM 4497 N N . GLY A 1 581 ? -26.687 -32.980 27.754 1.00 44.31 581 GLY A N 1
ATOM 4498 C CA . GLY A 1 581 ? -26.424 -34.391 27.446 1.00 44.31 581 GLY A CA 1
ATOM 4499 C C . GLY A 1 581 ? -26.581 -34.776 25.968 1.00 44.31 581 GLY A C 1
ATOM 4500 O O . GLY A 1 581 ? -26.039 -35.800 25.551 1.00 44.31 581 GLY A O 1
ATOM 4501 N N . LYS A 1 582 ? -27.302 -33.981 25.161 1.00 42.62 582 LYS A N 1
ATOM 4502 C CA . LYS A 1 582 ? -27.537 -34.248 23.725 1.00 42.62 582 LYS A CA 1
ATOM 4503 C C . LYS A 1 582 ? -26.564 -33.521 22.794 1.00 42.62 582 LYS A C 1
ATOM 4505 O O . LYS A 1 582 ? -26.484 -33.884 21.620 1.00 42.62 582 LYS A O 1
ATOM 4510 N N . ASP A 1 583 ? -25.763 -32.607 23.341 1.00 46.62 583 ASP A N 1
ATOM 4511 C CA . ASP A 1 583 ? -24.681 -31.890 22.653 1.00 46.62 583 ASP A CA 1
ATOM 4512 C C . ASP A 1 583 ? -23.649 -32.835 22.010 1.00 46.62 583 ASP A C 1
ATOM 4514 O O . ASP A 1 583 ? -22.999 -32.475 21.041 1.00 46.62 583 ASP A O 1
ATOM 4518 N N . ARG A 1 584 ? -23.519 -34.084 22.477 1.00 43.31 584 ARG A N 1
ATOM 4519 C CA . ARG A 1 584 ? -22.530 -35.037 21.940 1.00 43.31 584 ARG A CA 1
ATOM 4520 C C . ARG A 1 584 ? -22.996 -35.776 20.674 1.00 43.31 584 ARG A C 1
ATOM 4522 O O . ARG A 1 584 ? -22.222 -35.949 19.743 1.00 43.31 584 ARG A O 1
ATOM 4529 N N . GLN A 1 585 ? -24.274 -36.164 20.595 1.00 42.84 585 GLN A N 1
ATOM 4530 C CA . GLN A 1 585 ? -24.782 -37.025 19.508 1.00 42.84 585 GLN A CA 1
ATOM 4531 C C . GLN A 1 585 ? -25.064 -36.283 18.197 1.00 42.84 585 GLN A C 1
ATOM 4533 O O . GLN A 1 585 ? -24.938 -36.864 17.121 1.00 42.84 585 GLN A O 1
ATOM 4538 N N . VAL A 1 586 ? -25.454 -35.007 18.264 1.00 43.22 586 VAL A N 1
ATOM 4539 C CA . VAL A 1 586 ? -25.670 -34.197 17.053 1.00 43.22 586 VAL A CA 1
ATOM 4540 C C . VAL A 1 586 ? -24.325 -33.805 16.433 1.00 43.22 586 VAL A C 1
ATOM 4542 O O . VAL A 1 586 ? -24.190 -33.807 15.210 1.00 43.22 586 VAL A O 1
ATOM 4545 N N . PHE A 1 587 ? -23.301 -33.571 17.256 1.00 47.78 587 PHE A N 1
ATOM 4546 C CA . PHE A 1 587 ? -21.960 -33.210 16.798 1.00 47.78 587 PHE A CA 1
ATOM 4547 C C . PHE A 1 587 ? -21.159 -34.394 16.232 1.00 47.78 587 PHE A C 1
ATOM 4549 O O . PHE A 1 587 ? -20.465 -34.202 15.236 1.00 47.78 587 PHE A O 1
ATOM 4556 N N . ASP A 1 588 ? -21.342 -35.625 16.725 1.00 42.41 588 ASP A N 1
ATOM 4557 C CA . ASP A 1 588 ? -20.753 -36.832 16.105 1.00 42.41 588 ASP A CA 1
ATOM 4558 C C . ASP A 1 588 ? -21.173 -37.016 14.627 1.00 42.41 588 ASP A C 1
ATOM 4560 O O . ASP A 1 588 ? -20.443 -37.613 13.834 1.00 42.41 588 ASP A O 1
ATOM 4564 N N . SER A 1 589 ? -22.316 -36.449 14.212 1.00 40.94 589 SER A N 1
ATOM 4565 C CA . SER A 1 589 ? -22.738 -36.435 12.801 1.00 40.94 589 SER A CA 1
ATOM 4566 C C . SER A 1 589 ? -22.030 -35.372 11.942 1.00 40.94 589 SER A C 1
ATOM 4568 O O . SER A 1 589 ? -21.966 -35.519 10.723 1.00 40.94 589 SER A O 1
ATOM 4570 N N . ILE A 1 590 ? -21.455 -34.339 12.571 1.00 43.47 590 ILE A N 1
ATOM 4571 C CA . ILE A 1 590 ? -20.759 -33.207 11.934 1.00 43.47 590 ILE A CA 1
ATOM 4572 C C . ILE A 1 590 ? -19.246 -33.491 11.809 1.00 43.47 590 ILE A C 1
ATOM 4574 O O . ILE A 1 590 ? -18.631 -33.123 10.806 1.00 43.47 590 ILE A O 1
ATOM 4578 N N . ILE A 1 591 ? -18.668 -34.226 12.771 1.00 43.66 591 ILE A N 1
ATOM 4579 C CA . ILE A 1 591 ? -17.236 -34.592 12.864 1.00 43.66 591 ILE A CA 1
ATOM 4580 C C . ILE A 1 591 ? -16.730 -35.421 11.663 1.00 43.66 591 ILE A C 1
ATOM 4582 O O . ILE A 1 591 ? -15.538 -35.415 11.365 1.00 43.66 591 ILE A O 1
ATOM 4586 N N . ASN A 1 592 ? -17.613 -36.080 10.906 1.00 41.97 592 ASN A N 1
ATOM 4587 C CA . ASN A 1 592 ? -17.221 -36.860 9.722 1.00 41.97 592 ASN A CA 1
ATOM 4588 C C . ASN A 1 592 ? -16.964 -36.025 8.454 1.00 41.97 592 ASN A C 1
ATOM 4590 O O . ASN A 1 592 ? -16.711 -36.598 7.392 1.00 41.97 592 ASN A O 1
ATOM 4594 N N . THR A 1 593 ? -16.989 -34.694 8.540 1.00 37.88 593 THR A N 1
ATOM 4595 C CA . THR A 1 593 ? -16.520 -33.828 7.450 1.00 37.88 593 THR A CA 1
ATOM 4596 C C . THR A 1 593 ? -15.109 -33.360 7.801 1.00 37.88 593 THR A C 1
ATOM 4598 O O . THR A 1 593 ? -14.959 -32.595 8.753 1.00 37.88 593 THR A O 1
ATOM 4601 N N . PRO A 1 594 ? -14.054 -33.816 7.099 1.00 33.25 594 PRO A N 1
ATOM 4602 C CA . PRO A 1 594 ? -12.700 -33.383 7.401 1.00 33.25 594 PRO A CA 1
ATOM 4603 C C . PRO A 1 594 ? -12.620 -31.863 7.269 1.00 33.25 594 PRO A C 1
ATOM 4605 O O . PRO A 1 594 ? -13.106 -31.309 6.280 1.00 33.25 594 PRO A O 1
ATOM 4608 N N . PHE A 1 595 ? -11.950 -31.202 8.214 1.00 37.31 595 PHE A N 1
ATOM 4609 C CA . PHE A 1 595 ? -11.359 -29.885 7.983 1.00 37.31 595 PHE A CA 1
ATOM 4610 C C . PHE A 1 595 ? -10.306 -30.047 6.879 1.00 37.31 595 PHE A C 1
ATOM 4612 O O . PHE A 1 595 ? -9.128 -30.301 7.125 1.00 37.31 595 PHE A O 1
ATOM 4619 N N . GLY A 1 596 ? -10.784 -30.044 5.637 1.00 29.67 596 GLY A N 1
ATOM 4620 C CA . GLY A 1 596 ? -9.994 -30.261 4.445 1.00 29.67 596 GLY A CA 1
ATOM 4621 C C . GLY A 1 596 ? -9.114 -29.052 4.202 1.00 29.67 596 GLY A C 1
ATOM 4622 O O . GLY A 1 596 ? -9.581 -28.021 3.733 1.00 29.67 596 GLY A O 1
ATOM 4623 N N . ASN A 1 597 ? -7.836 -29.217 4.508 1.00 29.53 597 ASN A N 1
ATOM 4624 C CA . ASN A 1 597 ? -6.745 -28.477 3.902 1.00 29.53 597 ASN A CA 1
ATOM 4625 C C . ASN A 1 597 ? -6.845 -28.665 2.370 1.00 29.53 597 ASN A C 1
ATOM 4627 O O . ASN A 1 597 ? -6.702 -29.808 1.920 1.00 29.53 597 ASN A O 1
ATOM 4631 N N . PRO A 1 598 ? -7.103 -27.632 1.546 1.00 29.66 598 PRO A N 1
ATOM 4632 C CA . PRO A 1 598 ? -6.832 -27.754 0.126 1.00 29.66 598 PRO A CA 1
ATOM 4633 C C . PRO A 1 598 ? -5.307 -27.683 -0.029 1.00 29.66 598 PRO A C 1
ATOM 4635 O O . PRO A 1 598 ? -4.709 -26.611 -0.029 1.00 29.66 598 PRO A O 1
ATOM 4638 N N . ALA A 1 599 ? -4.659 -28.848 -0.070 1.00 28.39 599 ALA A N 1
ATOM 4639 C CA . ALA A 1 599 ? -3.326 -28.950 -0.657 1.00 28.39 599 ALA A CA 1
ATOM 4640 C C . ALA A 1 599 ? -3.433 -28.637 -2.173 1.00 28.39 599 ALA A C 1
ATOM 4642 O O . ALA A 1 599 ? -4.519 -28.803 -2.729 1.00 28.39 599 ALA A O 1
ATOM 4643 N N . PRO A 1 600 ? -2.340 -28.165 -2.799 1.00 34.28 600 PRO A N 1
ATOM 4644 C CA . PRO A 1 600 ? -2.300 -27.075 -3.784 1.00 34.28 600 PRO A CA 1
ATOM 4645 C C . PRO A 1 600 ? -3.130 -27.252 -5.056 1.00 34.28 600 PRO A C 1
ATOM 4647 O O . PRO A 1 600 ? -3.246 -28.397 -5.550 1.00 34.28 600 PRO A O 1
#

Foldseek 3Di:
DVPDDPVVVVVVCVVCVVVVVVVVVVVVVVVVVVVVVVLLVVLLVVLLVLLVVCVVVVHALVVSLVVNVVVLCVDPSRVPDDPLVSVVSVLVSLVVLLVCLLVDPVNVSNLNNLLCQQQPFDADPVRDTPGGVCPDVSNPNSSVVSNVSSLVSCCVNVCVVCVVLLVVLLVCLLQLNPCNVVSLVVCCVVCVSNNPPVSNVVSPVNNVVNVVVVVLVVLLVVLVVQQVVQLVVCLVPQVLVQLQVFQVRLLVNQWDWGADSNRHIDTDGSVNSNVVNVVVNVVVLCVVLVCLVPDVVSVLVSCVSCLRVVLQLNEDPVLLVLLVQLLVQLLVCLVVVHWRDPSVVRNLVSLVSLVVVPVQSSQLSDDPLSVQLSLQLVLLVVLVDDSRLSNNLSSVCSVCVCVLVPPPQDPCVVLLVLLLVLQQVPPDVPDPDRCVQALPSVVLSVQLSSQLSSCCPRSVHPSSVSSNSSSNVSQVQFAQALRHTAGCGNHSAHPCNNVLNNVLLVVQCVVCVVVCVVVVDDSSQWGWDDDDDHQKIFIDGSVCRPDGPPDPPRIDHRVVSVVVVVVVVVCVVVVVPDDPVSVPVVVVVVVPPDPDDPDD

pLDDT: mean 78.37, std 13.75, range [28.39, 95.56]

Secondary structure (DSSP, 8-state):
-TTS-HHHHHHHHHHHHHHHHHHHHHHHHHHHHHHHHHHHHHHHHHHHHHHHHHHHTT--HHHHHHHHHHHHHH-HHHHTS-HHHHHHHHHHHHHHHHHHHTT-TTHHHHHHHHHHHHHSPEE-TT--EEE-GGG-GGGTTHHHHHHHHHHHHHHHHHHHHTHHHHHHHHHHHHTT-TTHHHHHHHHHHH-TTT--HHHHHHHHHHHHHHHHHHHHHHHHHHHHHHHHHHHHHHIIIIIHHHHHH-HHHHTT---EEEE-TTS-EEEE-HHHHHHHHHHHHHHHHHHHSTTTTT-HHHHHHHHHHHHHHHTTS---HHHHHHHHHHHHHHHHHHHTTPPPPHHHHHHHHHHHHHHHH-HHHHHTTS-HHHHHHHHHHHHHHHTT--HHHHHHHHHHHHH-TTHHHHS-PPPHHHHHHHHHHHHHT---TT--S-GGGSTTHHHHHHHHHHHHHHHHHHS---HHHHHHHHHHHHHHTEEEETTEEEE-TTS---TTHHHHHHHHHHHHHHHHHHHHHHTT--GGGEEEEEETTTTEEEEEETTSTT-B-SSTT-EEEHHHHHHHHHHHHHHHHTT--S-TTTHHHHHTTTTTS-------

Radius of gyration: 50.73 Å; chains: 1; bounding box: 142×63×126 Å

Sequence (600 aa):
MQGMPPRQAAHFYESIAPGIENLRQQHAQDQAGYQVNQRNDLVSGFLNARMSEGLERGLSPDQIYGNIRKDMQTTNVVSNMPFPDQEKLLLGALQHKVEGLAASPDWEKESQLIRGILTGDRKDANGNSLGPMTNAASLGGLPNQLLAQTEATAERRLGSENFNLIANLKQLAARGDPGYIQARDAFAKQHPILATDRIMSMSDYMYDNALMGSAAQARRAQYRAALDNDMNVNIHNNVMPALQAGTAKIGGIKPFETFDMSGEPKTINSDEQIKAALPKFESWLDQKYPNALNDPQQAQAKLLEQAPIYGQGIENKQWKETMGAGYMSADNSLAAGQPPSQATSKGYEMYKQLMAISPNMARNHLDEKTDRFYWLAQSAEDAGMTQNQALTMAAKSMQDPNSLKDEPRLREADAQEKIHTALKTSWWPHVTDDLSTVANSDQVATEVRDAANLLHNYSQMPLDSAIKAAAEKVSANYSIINGAAVRTAGKQVPDNFGDLANHYIDNWWEANKARLEMLGETKDDVTISEIGRTGNWALVSKRGWMHPFDVPNASFNIADLANANNVWQHNSLEGKINDRGKDRQVFDSIINTPFGNPAP